Protein AF-A0A495J820-F1 (afdb_monomer_lite)

pLDDT: mean 74.61, std 28.69, range [22.61, 98.75]

Organism: NCBI:txid423350

Sequence (667 aa):
MSVNKTNTDHPGSNTDPVQNKKPWSWSKKLVFRILFIFFLAMSIPVTASWYVNAFTINWFRPHYRDIYDIARFSPSYRTLFGGKNEYDITDAPQGNGPSGSSEKAKVDQGGKDSSASGNGKNSRHRHHGGDSTQANDAGLDTSKHHHRGDSALVAGQGANREGNHHHHAKDSTQTDTGKTFIAANKDKHTDSLATDTAKHDSTQIASAGGSDRPKKDSKTDNISAPKKNFLVDYTDWGIALLIGIIGGLIWTLIDRNRTKAYDILYYWIRVVVRYRAGIGIIGFGFTKLFPTQMPYPSLGLLNSNFGDFTAQKIYWLSVGIVPWYQVFGGVVELLAGGMLFFRKTSTFGAILLVGALGDITFVNYAYDGGVHVYAFYFVLLGLFVLADDLPKLYNLLILERYTVPVRLYPDFSKPWLKYTRITLKALTFIIFFGILTYTEVINFKYDPYKQPSTAGVKQLRGNYHVTEFKINGQDIAYNPLDSTRWQEATFENWTTLTFRVNKPVIIDPSNGGGSPMKDIQRTFEITGVAGGERAFHYLADTIDHVLYLQDKNVMALRGGRRRGGNKVIGGDKKPADNWISQTALQHIGDEKKLIDEHAWSTRRDREFAAKTKEPKRSRMILKYETTDGNRVILSGVNETKDSIYVVLDRYNKKYTLPASTLVAGKY

Structure (mmCIF, N/CA/C/O backbone):
data_AF-A0A495J820-F1
#
_entry.id   AF-A0A495J820-F1
#
loop_
_atom_site.group_PDB
_atom_site.id
_atom_site.type_symbol
_atom_site.label_atom_id
_atom_site.label_alt_id
_atom_site.label_comp_id
_atom_site.label_asym_id
_atom_site.label_entity_id
_atom_site.label_seq_id
_atom_site.pdbx_PDB_ins_code
_atom_site.Cartn_x
_atom_site.Cartn_y
_atom_site.Cartn_z
_atom_site.occupancy
_atom_site.B_iso_or_equiv
_atom_site.auth_seq_id
_atom_site.auth_comp_id
_atom_site.auth_asym_id
_atom_site.auth_atom_id
_atom_site.pdbx_PDB_model_num
ATOM 1 N N . MET A 1 1 ? 47.249 -32.051 -76.510 1.00 35.06 1 MET A N 1
ATOM 2 C CA . MET A 1 1 ? 47.914 -31.066 -75.629 1.00 35.06 1 MET A CA 1
ATOM 3 C C . MET A 1 1 ? 47.318 -31.162 -74.224 1.00 35.06 1 MET A C 1
ATOM 5 O O . MET A 1 1 ? 46.120 -30.989 -74.091 1.00 35.06 1 MET A O 1
ATOM 9 N N . SER A 1 2 ? 48.157 -31.489 -73.232 1.00 30.42 2 SER A N 1
ATOM 10 C CA . SER A 1 2 ? 48.141 -31.029 -71.823 1.00 30.42 2 SER A CA 1
ATOM 11 C C . SER A 1 2 ? 46.840 -31.021 -70.978 1.00 30.42 2 SER A C 1
ATOM 13 O O . SER A 1 2 ? 46.120 -30.035 -70.947 1.00 30.42 2 SER A O 1
ATOM 15 N N . VAL A 1 3 ? 46.615 -32.092 -70.207 1.00 31.64 3 VAL A N 1
ATOM 16 C CA . VAL A 1 3 ? 46.773 -32.195 -68.729 1.00 31.64 3 VAL A CA 1
ATOM 17 C C . VAL A 1 3 ? 46.343 -31.022 -67.793 1.00 31.64 3 VAL A C 1
ATOM 19 O O . VAL A 1 3 ? 46.940 -29.953 -67.820 1.00 31.64 3 VAL A O 1
ATOM 22 N N . ASN A 1 4 ? 45.461 -31.382 -66.832 1.00 28.88 4 ASN A N 1
ATOM 23 C CA . ASN A 1 4 ? 45.413 -31.088 -65.368 1.00 28.88 4 ASN A CA 1
ATOM 24 C C . ASN A 1 4 ? 44.463 -30.048 -64.703 1.00 28.88 4 ASN A C 1
ATOM 26 O O . ASN A 1 4 ? 44.670 -28.846 -64.776 1.00 28.88 4 ASN A O 1
ATOM 30 N N . LYS A 1 5 ? 43.584 -30.625 -63.851 1.00 30.44 5 LYS A N 1
ATOM 31 C CA . LYS A 1 5 ? 43.394 -30.448 -62.380 1.00 30.44 5 LYS A CA 1
ATOM 32 C C . LYS A 1 5 ? 42.816 -29.150 -61.765 1.00 30.44 5 LYS A C 1
ATOM 34 O O . LYS A 1 5 ? 43.470 -28.123 -61.715 1.00 30.44 5 LYS A O 1
ATOM 39 N N . THR A 1 6 ? 41.640 -29.345 -61.138 1.00 33.50 6 THR A N 1
ATOM 40 C CA . THR A 1 6 ? 41.198 -28.977 -59.762 1.00 33.50 6 THR A CA 1
ATOM 41 C C . THR A 1 6 ? 41.553 -27.610 -59.160 1.00 33.50 6 THR A C 1
ATOM 43 O O . THR A 1 6 ? 42.728 -27.337 -58.945 1.00 33.50 6 THR A O 1
ATOM 46 N N . ASN A 1 7 ? 40.532 -26.875 -58.688 1.00 29.36 7 ASN A N 1
ATOM 47 C CA . ASN A 1 7 ? 40.478 -26.247 -57.347 1.00 29.36 7 ASN A CA 1
ATOM 48 C C . ASN A 1 7 ? 39.104 -25.572 -57.130 1.00 29.36 7 ASN A C 1
ATOM 50 O O . ASN A 1 7 ? 38.710 -24.714 -57.909 1.00 29.36 7 ASN A O 1
ATOM 54 N N . THR A 1 8 ? 38.249 -26.132 -56.267 1.00 31.02 8 THR A N 1
ATOM 55 C CA . THR A 1 8 ? 37.967 -25.686 -54.880 1.00 31.02 8 THR A CA 1
ATOM 56 C C . THR A 1 8 ? 37.301 -24.315 -54.782 1.00 31.02 8 THR A C 1
ATOM 58 O O . THR A 1 8 ? 37.956 -23.280 -54.888 1.00 31.02 8 THR A O 1
ATOM 61 N N . ASP A 1 9 ? 36.003 -24.355 -54.481 1.00 31.61 9 ASP A N 1
ATOM 62 C CA . ASP A 1 9 ? 35.183 -23.237 -54.033 1.00 31.61 9 ASP A CA 1
ATOM 63 C C . ASP A 1 9 ? 35.803 -22.541 -52.811 1.00 31.61 9 ASP A C 1
ATOM 65 O O . ASP A 1 9 ? 35.956 -23.122 -51.734 1.00 31.61 9 ASP A O 1
ATOM 69 N N . HIS A 1 10 ? 36.132 -21.261 -52.968 1.00 31.30 10 HIS A N 1
ATOM 70 C CA . HIS A 1 10 ? 36.276 -20.335 -51.853 1.00 31.30 10 HIS A CA 1
ATOM 71 C C . HIS A 1 10 ? 34.912 -19.689 -51.578 1.00 31.30 10 HIS A C 1
ATOM 73 O O . HIS A 1 10 ? 34.333 -19.109 -52.500 1.00 31.30 10 HIS A O 1
ATOM 79 N N . PRO A 1 11 ? 34.393 -19.706 -50.335 1.00 35.16 11 PRO A N 1
ATOM 80 C CA . PRO A 1 11 ? 33.264 -18.864 -49.989 1.00 35.16 11 PRO A CA 1
ATOM 81 C C . PRO A 1 11 ? 33.778 -17.425 -49.938 1.00 35.16 11 PRO A C 1
ATOM 83 O O . PRO A 1 11 ? 34.438 -17.007 -48.986 1.00 35.16 11 PRO A O 1
ATOM 86 N N . GLY A 1 12 ? 33.506 -16.684 -51.011 1.00 31.73 12 GLY A N 1
ATOM 87 C CA . GLY A 1 12 ? 33.687 -15.244 -51.056 1.00 31.73 12 GLY A CA 1
ATOM 88 C C . GLY A 1 12 ? 32.999 -14.606 -49.854 1.00 31.73 12 GLY A C 1
ATOM 89 O O . GLY A 1 12 ? 31.840 -14.885 -49.545 1.00 31.73 12 GLY A O 1
ATOM 90 N N . SER A 1 13 ? 33.754 -13.772 -49.154 1.00 33.09 13 SER A N 1
ATOM 91 C CA . SER A 1 13 ? 33.304 -12.938 -48.056 1.00 33.09 13 SER A CA 1
ATOM 92 C C . SER A 1 13 ? 32.069 -12.127 -48.461 1.00 33.09 13 SER A C 1
ATOM 94 O O . SER A 1 13 ? 32.193 -11.097 -49.125 1.00 33.09 13 SER A O 1
ATOM 96 N N . ASN A 1 14 ? 30.884 -12.547 -48.013 1.00 33.22 14 ASN A N 1
ATOM 97 C CA . ASN A 1 14 ? 29.721 -11.669 -47.931 1.00 33.22 14 ASN A CA 1
ATOM 98 C C . ASN A 1 14 ? 29.990 -10.635 -46.833 1.00 33.22 14 ASN A C 1
ATOM 100 O O . ASN A 1 14 ? 29.564 -10.766 -45.687 1.00 33.22 14 ASN A O 1
ATOM 104 N N . THR A 1 15 ? 30.750 -9.598 -47.174 1.00 37.88 15 THR A N 1
ATOM 105 C CA . THR A 1 15 ? 30.661 -8.326 -46.471 1.00 37.88 15 THR A CA 1
ATOM 106 C C . THR A 1 15 ? 29.329 -7.709 -46.871 1.00 37.88 15 THR A C 1
ATOM 108 O O . THR A 1 15 ? 29.241 -7.018 -47.888 1.00 37.88 15 THR A O 1
ATOM 111 N N . ASP A 1 16 ? 28.281 -8.002 -46.099 1.00 35.75 16 ASP A N 1
ATOM 112 C CA . ASP A 1 16 ? 27.022 -7.265 -46.177 1.00 35.75 16 ASP A CA 1
ATOM 113 C C . ASP A 1 16 ? 27.337 -5.760 -46.161 1.00 35.75 16 ASP A C 1
ATOM 115 O O . ASP A 1 16 ? 28.122 -5.307 -45.313 1.00 35.75 16 ASP A O 1
ATOM 119 N N . PRO A 1 17 ? 26.763 -4.955 -47.071 1.00 38.75 17 PRO A N 1
ATOM 120 C CA . PRO A 1 17 ? 26.992 -3.527 -47.053 1.00 38.75 17 PRO A CA 1
ATOM 121 C C . PRO A 1 17 ? 26.444 -2.997 -45.731 1.00 38.75 17 PRO A C 1
ATOM 123 O O . PRO A 1 17 ? 25.245 -3.081 -45.455 1.00 38.75 17 PRO A O 1
ATOM 126 N N . VAL A 1 18 ? 27.339 -2.454 -44.902 1.00 39.72 18 VAL A N 1
ATOM 127 C CA . VAL A 1 18 ? 26.992 -1.661 -43.723 1.00 39.72 18 VAL A CA 1
ATOM 128 C C . VAL A 1 18 ? 25.944 -0.653 -44.179 1.00 39.72 18 VAL A C 1
ATOM 130 O O . VAL A 1 18 ? 26.263 0.278 -44.918 1.00 39.72 18 VAL A O 1
ATOM 133 N N . GLN A 1 19 ? 24.680 -0.875 -43.799 1.00 41.38 19 GLN A N 1
ATOM 134 C CA . GLN A 1 19 ? 23.588 0.036 -44.120 1.00 41.38 19 GLN A CA 1
ATOM 135 C C . GLN A 1 19 ? 24.027 1.437 -43.711 1.00 41.38 19 GLN A C 1
ATOM 137 O O . GLN A 1 19 ? 24.206 1.722 -42.524 1.00 41.38 19 GLN A O 1
ATOM 142 N N . ASN A 1 20 ? 24.231 2.288 -44.713 1.00 40.31 20 ASN A N 1
ATOM 143 C CA . ASN A 1 20 ? 24.702 3.648 -44.551 1.00 40.31 20 ASN A CA 1
ATOM 144 C C . ASN A 1 20 ? 23.583 4.430 -43.846 1.00 40.31 20 ASN A C 1
ATOM 146 O O . ASN A 1 20 ? 22.657 4.946 -44.478 1.00 40.31 20 ASN A O 1
ATOM 150 N N . LYS A 1 21 ? 23.570 4.396 -42.507 1.00 58.66 21 LYS A N 1
ATOM 151 C CA . LYS A 1 21 ? 22.515 5.013 -41.702 1.00 58.66 21 LYS A CA 1
ATOM 152 C C . LYS A 1 21 ? 22.498 6.502 -42.011 1.00 58.66 21 LYS A C 1
ATOM 154 O O . LYS A 1 21 ? 23.466 7.204 -41.724 1.00 58.66 21 LYS A O 1
ATOM 159 N N . LYS A 1 22 ? 21.382 6.984 -42.572 1.00 66.56 22 LYS A N 1
ATOM 160 C CA . LYS A 1 22 ? 21.178 8.416 -42.817 1.00 66.56 22 LYS A CA 1
ATOM 161 C C . LYS A 1 22 ? 21.511 9.201 -41.540 1.00 66.56 22 LYS A C 1
ATOM 163 O O . LYS A 1 22 ? 21.002 8.849 -40.470 1.00 66.56 22 LYS A O 1
ATOM 168 N N . PRO A 1 23 ? 22.330 10.261 -41.630 1.00 72.62 23 PRO A N 1
ATOM 169 C CA . PRO A 1 23 ? 22.679 11.061 -40.470 1.00 72.62 23 PRO A CA 1
ATOM 170 C C . PRO A 1 23 ? 21.418 11.675 -39.855 1.00 72.62 23 PRO A C 1
ATOM 172 O O . PRO A 1 23 ? 20.483 12.072 -40.553 1.00 72.62 23 PRO A O 1
ATOM 175 N N . TRP A 1 24 ? 21.385 11.746 -38.524 1.00 80.81 24 TRP A N 1
ATOM 176 C CA . TRP A 1 24 ? 20.264 12.335 -37.795 1.00 80.81 24 TRP A CA 1
ATOM 177 C C . TRP A 1 24 ? 20.063 13.799 -38.222 1.00 80.81 24 TRP A C 1
ATOM 179 O O . TRP A 1 24 ? 21.014 14.589 -38.189 1.00 80.81 24 TRP A O 1
ATOM 189 N N . SER A 1 25 ? 18.829 14.177 -38.578 1.00 87.12 25 SER A N 1
ATOM 190 C CA . SER A 1 25 ? 18.495 15.575 -38.878 1.00 87.12 25 SER A CA 1
ATOM 191 C C . SER A 1 25 ? 18.636 16.453 -37.633 1.00 87.12 25 SER A C 1
ATOM 193 O O . SER A 1 25 ? 18.573 15.962 -36.503 1.00 87.12 25 SER A O 1
ATOM 195 N N . TRP A 1 26 ? 18.814 17.763 -37.826 1.00 86.44 26 TRP A N 1
ATOM 196 C CA . TRP A 1 26 ? 18.962 18.711 -36.718 1.00 86.44 26 TRP A CA 1
ATOM 197 C C . TRP A 1 26 ? 17.786 18.639 -35.730 1.00 86.44 26 TRP A C 1
ATOM 199 O O . TRP A 1 26 ? 18.010 18.478 -34.531 1.00 86.44 26 TRP A O 1
ATOM 209 N N . SER A 1 27 ? 16.544 18.625 -36.227 1.00 89.00 27 SER A N 1
ATOM 210 C CA . SER A 1 27 ? 15.349 18.536 -35.378 1.00 89.00 27 SER A CA 1
ATOM 211 C C . SER A 1 27 ? 15.305 17.224 -34.592 1.00 89.00 27 SER A C 1
ATOM 213 O O . SER A 1 27 ? 15.015 17.230 -33.399 1.00 89.00 27 SER A O 1
ATOM 215 N N . LYS A 1 28 ? 15.678 16.095 -35.219 1.00 89.81 28 LYS A N 1
ATOM 216 C CA . LYS A 1 28 ? 15.766 14.796 -34.532 1.00 89.81 28 LYS A CA 1
ATOM 217 C C . LYS A 1 28 ? 16.826 14.808 -33.431 1.00 89.81 28 LYS A C 1
ATOM 219 O O . LYS A 1 28 ? 16.583 14.262 -32.360 1.00 89.81 28 LYS A O 1
ATOM 224 N N . LYS A 1 29 ? 17.981 15.445 -33.665 1.00 90.69 29 LYS A N 1
ATOM 225 C CA . LYS A 1 29 ? 19.034 15.602 -32.648 1.00 90.69 29 LYS A CA 1
ATOM 226 C C . LYS A 1 29 ? 18.551 16.447 -31.471 1.00 90.69 29 LYS A C 1
ATOM 228 O O . LYS A 1 29 ? 18.768 16.051 -30.331 1.00 90.69 29 LYS A O 1
ATOM 233 N N . LEU A 1 30 ? 17.896 17.580 -31.732 1.00 92.25 30 LEU A N 1
ATOM 234 C CA . LEU A 1 30 ? 17.383 18.456 -30.677 1.00 92.25 30 LEU A CA 1
ATOM 235 C C . LEU A 1 30 ? 16.324 17.742 -29.828 1.00 92.25 30 LEU A C 1
ATOM 237 O O . LEU A 1 30 ? 16.475 17.667 -28.611 1.00 92.25 30 LEU A O 1
ATOM 241 N N . VAL A 1 31 ? 15.312 17.146 -30.467 1.00 94.19 31 VAL A N 1
ATOM 242 C CA . VAL A 1 31 ? 14.259 16.387 -29.773 1.00 94.19 31 VAL A CA 1
ATOM 243 C C . VAL A 1 31 ? 14.860 15.240 -28.965 1.00 94.19 31 VAL A C 1
ATOM 245 O O . VAL A 1 31 ? 14.508 15.064 -27.802 1.00 94.19 31 VAL A O 1
ATOM 248 N N . PHE A 1 32 ? 15.816 14.498 -29.530 1.00 94.56 32 PHE A N 1
ATOM 249 C CA . PHE A 1 32 ? 16.505 13.443 -28.793 1.00 94.56 32 PHE A CA 1
ATOM 250 C C . PHE A 1 32 ? 17.225 13.975 -27.557 1.00 94.56 32 PHE A C 1
ATOM 252 O O . PHE A 1 32 ? 17.087 13.383 -26.497 1.00 94.56 32 PHE A O 1
ATOM 259 N N . ARG A 1 33 ? 17.984 15.073 -27.662 1.00 95.06 33 ARG A N 1
ATOM 260 C CA . ARG A 1 33 ? 18.715 15.649 -26.520 1.00 95.06 33 ARG A CA 1
ATOM 261 C C . ARG A 1 33 ? 17.756 16.050 -25.395 1.00 95.06 33 ARG A C 1
ATOM 263 O O . ARG A 1 33 ? 18.036 15.750 -24.238 1.00 95.06 33 ARG A O 1
ATOM 270 N N . ILE A 1 34 ? 16.620 16.658 -25.745 1.00 97.06 34 ILE A N 1
ATOM 271 C CA . ILE A 1 34 ? 15.565 17.030 -24.792 1.00 97.06 34 ILE A CA 1
ATOM 272 C C . ILE A 1 34 ? 14.980 15.783 -24.124 1.00 97.06 34 ILE A C 1
ATOM 274 O O . ILE A 1 34 ? 14.988 15.675 -22.898 1.00 97.06 34 ILE A O 1
ATOM 278 N N . LEU A 1 35 ? 14.520 14.813 -24.921 1.00 97.19 35 LEU A N 1
ATOM 279 C CA . LEU A 1 35 ? 13.900 13.589 -24.410 1.00 97.19 35 LEU A CA 1
ATOM 280 C C . LEU A 1 35 ? 14.881 12.726 -23.616 1.00 97.19 35 LEU A C 1
ATOM 282 O O . LEU A 1 35 ? 14.495 12.125 -22.623 1.00 97.19 35 LEU A O 1
ATOM 286 N N . PHE A 1 36 ? 16.148 12.671 -24.014 1.00 97.19 36 PHE A N 1
ATOM 287 C CA . PHE A 1 36 ? 17.179 11.924 -23.304 1.00 97.19 36 PHE A CA 1
ATOM 288 C C . PHE A 1 36 ? 17.335 12.443 -21.873 1.00 97.19 36 PHE A C 1
ATOM 290 O O . PHE A 1 36 ? 17.294 11.657 -20.930 1.00 97.19 36 PHE A O 1
ATOM 297 N N . ILE A 1 37 ? 17.453 13.763 -21.700 1.00 97.56 37 ILE A N 1
ATOM 298 C CA . ILE A 1 37 ? 17.562 14.380 -20.373 1.00 97.56 37 ILE A CA 1
ATOM 299 C C . ILE A 1 37 ? 16.247 14.242 -19.606 1.00 97.56 37 ILE A C 1
ATOM 301 O O . ILE A 1 37 ? 16.279 13.887 -18.432 1.00 97.56 37 ILE A O 1
ATOM 305 N N . PHE A 1 38 ? 15.103 14.448 -20.264 1.00 97.81 38 PHE A N 1
ATOM 306 C CA . PHE A 1 38 ? 13.788 14.248 -19.656 1.00 97.81 38 PHE A CA 1
ATOM 307 C C . PHE A 1 38 ? 13.620 12.825 -19.109 1.00 97.81 38 PHE A C 1
ATOM 309 O O . PHE A 1 38 ? 13.294 12.653 -17.943 1.00 97.81 38 PHE A O 1
ATOM 316 N N . PHE A 1 39 ? 13.898 11.785 -19.898 1.00 97.69 39 PHE A N 1
ATOM 317 C CA . PHE A 1 39 ? 13.753 10.403 -19.439 1.00 97.69 39 PHE A CA 1
ATOM 318 C C . PHE A 1 39 ? 14.803 10.004 -18.397 1.00 97.69 39 PHE A C 1
ATOM 320 O O . PHE A 1 39 ? 14.502 9.163 -17.550 1.00 97.69 39 PHE A O 1
ATOM 327 N N . LEU A 1 40 ? 15.997 10.609 -18.401 1.00 97.06 40 LEU A N 1
ATOM 328 C CA . LEU A 1 40 ? 16.956 10.450 -17.301 1.00 97.06 40 LEU A CA 1
ATOM 329 C C . LEU A 1 40 ? 16.417 11.056 -16.007 1.00 97.06 40 LEU A C 1
ATOM 331 O O . LEU A 1 40 ? 16.398 10.374 -14.987 1.00 97.06 40 LEU A O 1
ATOM 335 N N . ALA A 1 41 ? 15.931 12.296 -16.071 1.00 95.81 41 ALA A N 1
ATOM 336 C CA . ALA A 1 41 ? 15.276 12.986 -14.966 1.00 95.81 41 ALA A CA 1
ATOM 337 C C . ALA A 1 41 ? 14.100 12.152 -14.420 1.00 95.81 41 ALA A C 1
ATOM 339 O O . ALA A 1 41 ? 14.007 11.879 -13.228 1.00 95.81 41 ALA A O 1
ATOM 340 N N . MET A 1 42 ? 13.271 11.613 -15.312 1.00 95.19 42 MET A N 1
ATOM 341 C CA . MET A 1 42 ? 12.141 10.770 -14.935 1.00 95.19 42 MET A CA 1
ATOM 342 C C . MET A 1 42 ? 12.552 9.416 -14.337 1.00 95.19 42 MET A C 1
ATOM 344 O O . MET A 1 42 ? 11.754 8.817 -13.622 1.00 95.19 42 MET A O 1
ATOM 348 N N . SER A 1 43 ? 13.752 8.901 -14.621 1.00 95.88 43 SER A N 1
ATOM 349 C CA . SER A 1 43 ? 14.150 7.535 -14.241 1.00 95.88 43 SER A CA 1
ATOM 350 C C . SER A 1 43 ? 15.131 7.453 -13.076 1.00 95.88 43 SER A C 1
ATOM 352 O O . SER A 1 43 ? 15.288 6.371 -12.510 1.00 95.88 43 SER A O 1
ATOM 354 N N . ILE A 1 44 ? 15.800 8.553 -12.728 1.00 93.50 44 ILE A N 1
ATOM 355 C CA . ILE A 1 44 ? 16.838 8.583 -11.695 1.00 93.50 44 ILE A CA 1
ATOM 356 C C . ILE A 1 44 ? 16.321 9.325 -10.455 1.00 93.50 44 ILE A C 1
ATOM 358 O O . ILE A 1 44 ? 15.869 10.465 -10.574 1.00 93.50 44 ILE A O 1
ATOM 362 N N . PRO A 1 45 ? 16.429 8.722 -9.257 1.00 90.94 45 PRO A N 1
ATOM 363 C CA . PRO A 1 45 ? 16.116 9.388 -8.002 1.00 90.94 45 PRO A CA 1
ATOM 364 C C . PRO A 1 45 ? 16.892 10.683 -7.796 1.00 90.94 45 PRO A C 1
ATOM 366 O O . PRO A 1 45 ? 18.117 10.709 -7.902 1.00 90.94 45 PRO A O 1
ATOM 369 N N . VAL A 1 46 ? 16.179 11.759 -7.467 1.00 88.56 46 VAL A N 1
ATOM 370 C CA . VAL A 1 46 ? 16.779 13.082 -7.211 1.00 88.56 46 VAL A CA 1
ATOM 371 C C . VAL A 1 46 ? 16.821 13.451 -5.731 1.00 88.56 46 VAL A C 1
ATOM 373 O O . VAL A 1 46 ? 17.451 14.435 -5.355 1.00 88.56 46 VAL A O 1
ATOM 376 N N . THR A 1 47 ? 16.170 12.668 -4.870 1.00 86.00 47 THR A N 1
ATOM 377 C CA . THR A 1 47 ? 16.089 12.930 -3.432 1.00 86.00 47 THR A CA 1
ATOM 378 C C . THR A 1 47 ? 17.165 12.172 -2.667 1.00 86.00 47 THR A C 1
ATOM 380 O O . THR A 1 47 ? 17.333 10.964 -2.820 1.00 86.00 47 THR A O 1
ATOM 383 N N . ALA A 1 48 ? 17.871 12.875 -1.777 1.00 86.25 48 ALA A N 1
ATOM 384 C CA . ALA A 1 48 ? 18.893 12.267 -0.924 1.00 86.25 48 ALA A CA 1
ATOM 385 C C . ALA A 1 48 ? 18.321 11.159 -0.021 1.00 86.25 48 ALA A C 1
ATOM 387 O O . ALA A 1 48 ? 18.988 10.154 0.211 1.00 86.25 48 ALA A O 1
ATOM 388 N N . SER A 1 49 ? 17.070 11.300 0.437 1.00 83.81 49 SER A N 1
ATOM 389 C CA . SER A 1 49 ? 16.385 10.302 1.270 1.00 83.81 49 SER A CA 1
ATOM 390 C C . SER A 1 49 ? 16.281 8.933 0.600 1.00 83.81 49 SER A C 1
ATOM 392 O O . SER A 1 49 ? 16.416 7.917 1.279 1.00 83.81 49 SER A O 1
ATOM 394 N N . TRP A 1 50 ? 16.103 8.893 -0.724 1.00 88.69 50 TRP A N 1
ATOM 395 C CA . TRP A 1 50 ? 16.067 7.640 -1.472 1.00 88.69 50 TRP A CA 1
ATOM 396 C C . TRP A 1 50 ? 17.415 6.914 -1.405 1.00 88.69 50 TRP A C 1
ATOM 398 O O . TRP A 1 50 ? 17.459 5.722 -1.104 1.00 88.69 50 TRP A O 1
ATOM 408 N N . TYR A 1 51 ? 18.522 7.638 -1.607 1.00 89.19 51 TYR A N 1
ATOM 409 C CA . TYR A 1 51 ? 19.869 7.064 -1.537 1.00 89.19 51 TYR A CA 1
ATOM 410 C C . TYR A 1 51 ? 20.233 6.647 -0.113 1.00 89.19 51 TYR A C 1
ATOM 412 O O . TYR A 1 51 ? 20.784 5.567 0.079 1.00 89.19 51 TYR A O 1
ATOM 420 N N . VAL A 1 52 ? 19.877 7.454 0.892 1.00 88.69 52 VAL A N 1
ATOM 421 C CA . VAL A 1 52 ? 20.051 7.079 2.303 1.00 88.69 52 VAL A CA 1
ATOM 422 C C . VAL A 1 52 ? 19.312 5.777 2.593 1.00 88.69 52 VAL A C 1
ATOM 424 O O . VAL A 1 52 ? 19.914 4.869 3.156 1.00 88.69 52 VAL A O 1
ATOM 427 N N . ASN A 1 53 ? 18.054 5.634 2.164 1.00 86.06 53 ASN A N 1
ATOM 428 C CA . ASN A 1 53 ? 17.326 4.377 2.320 1.00 86.06 53 ASN A CA 1
ATOM 429 C C . ASN A 1 53 ? 18.065 3.222 1.627 1.00 86.06 53 ASN A C 1
ATOM 431 O O . ASN A 1 53 ? 18.362 2.230 2.279 1.00 86.06 53 ASN A O 1
ATOM 435 N N . ALA A 1 54 ? 18.450 3.380 0.356 1.00 89.50 54 ALA A N 1
ATOM 436 C CA . ALA A 1 54 ? 19.108 2.329 -0.421 1.00 89.50 54 ALA A C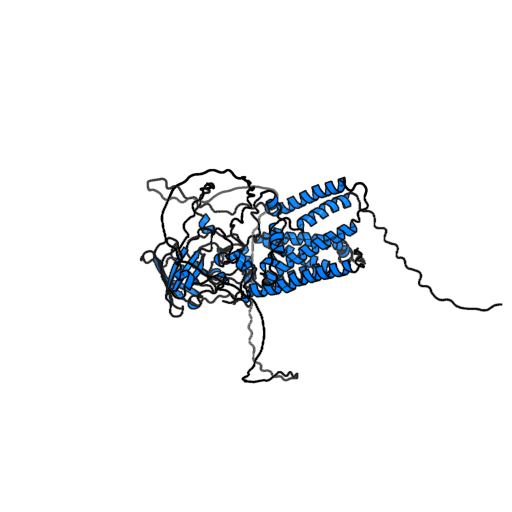A 1
ATOM 437 C C . ALA A 1 54 ? 20.445 1.849 0.176 1.00 89.50 54 ALA A C 1
ATOM 439 O O . ALA A 1 54 ? 20.727 0.652 0.158 1.00 89.50 54 ALA A O 1
ATOM 440 N N . PHE A 1 55 ? 21.258 2.756 0.727 1.00 91.25 55 PHE A N 1
ATOM 441 C CA . PHE A 1 55 ? 22.562 2.419 1.310 1.00 91.25 55 PHE A CA 1
ATOM 442 C C . PHE A 1 55 ? 22.505 2.008 2.788 1.00 91.25 55 PHE A C 1
ATOM 444 O O . PHE A 1 55 ? 23.500 1.510 3.307 1.00 91.25 55 PHE A O 1
ATOM 451 N N . THR A 1 56 ? 21.368 2.187 3.470 1.00 87.88 56 THR A N 1
ATOM 452 C CA . THR A 1 56 ? 21.199 1.812 4.890 1.00 87.88 56 THR A CA 1
ATOM 453 C C . THR A 1 56 ? 20.390 0.531 5.095 1.00 87.88 56 THR A C 1
ATOM 455 O O . THR A 1 56 ? 20.141 0.142 6.239 1.00 87.88 56 THR A O 1
ATOM 458 N N . ILE A 1 57 ? 19.990 -0.154 4.015 1.00 90.75 57 ILE A N 1
ATOM 459 C CA . ILE A 1 57 ? 19.311 -1.451 4.105 1.00 90.75 57 ILE A CA 1
ATOM 460 C C . ILE A 1 57 ? 20.245 -2.474 4.747 1.00 90.75 57 ILE A C 1
ATOM 462 O O . ILE A 1 57 ? 21.339 -2.746 4.250 1.00 90.75 57 ILE A O 1
ATOM 466 N N . ASN A 1 58 ? 19.772 -3.101 5.822 1.00 92.81 58 ASN A N 1
ATOM 467 C CA . ASN A 1 58 ? 20.404 -4.296 6.351 1.00 92.81 58 ASN A CA 1
ATOM 468 C C . ASN A 1 58 ? 19.886 -5.524 5.588 1.00 92.81 58 ASN A C 1
ATOM 470 O O . ASN A 1 58 ? 18.773 -5.995 5.818 1.00 92.81 58 ASN A O 1
ATOM 474 N N . TRP A 1 59 ? 20.719 -6.056 4.696 1.00 92.38 59 TRP A N 1
ATOM 475 C CA . TRP A 1 59 ? 20.382 -7.196 3.839 1.00 92.38 59 TRP A CA 1
ATOM 476 C C . TRP A 1 59 ? 20.209 -8.529 4.581 1.00 92.38 59 TRP A C 1
ATOM 478 O O . TRP A 1 59 ? 19.680 -9.467 3.992 1.00 92.38 59 TRP A O 1
ATOM 488 N N . PHE A 1 60 ? 20.595 -8.623 5.859 1.00 92.31 60 PHE A N 1
ATOM 489 C CA . PHE A 1 60 ? 20.380 -9.825 6.673 1.00 92.31 60 PHE A CA 1
ATOM 490 C C . PHE A 1 60 ? 18.984 -9.881 7.300 1.00 92.31 60 PHE A C 1
ATOM 492 O O . PHE A 1 60 ? 18.499 -10.965 7.610 1.00 92.31 60 PHE A O 1
ATOM 499 N N . ARG A 1 61 ? 18.333 -8.727 7.506 1.00 91.50 61 ARG A N 1
ATOM 500 C CA . ARG A 1 61 ? 16.974 -8.630 8.072 1.00 91.50 61 ARG A CA 1
ATOM 501 C C . ARG A 1 61 ? 16.143 -7.547 7.361 1.00 91.50 61 ARG A C 1
ATOM 503 O O . ARG A 1 61 ? 15.664 -6.618 8.027 1.00 91.50 61 ARG A O 1
ATOM 510 N N . PRO A 1 62 ? 16.001 -7.628 6.023 1.00 93.31 62 PRO A N 1
ATOM 511 C CA . PRO A 1 62 ? 15.314 -6.607 5.246 1.00 93.31 62 PRO A CA 1
ATOM 512 C C . PRO A 1 62 ? 13.810 -6.648 5.508 1.00 93.31 62 PRO A C 1
ATOM 514 O O . PRO A 1 62 ? 13.226 -7.711 5.716 1.00 93.31 62 PRO A O 1
ATOM 517 N N . HIS A 1 63 ? 13.166 -5.488 5.438 1.00 92.56 63 HIS A N 1
ATOM 518 C CA . HIS A 1 63 ? 11.715 -5.410 5.355 1.00 92.56 63 HIS A CA 1
ATOM 519 C C . HIS A 1 63 ? 11.280 -5.245 3.896 1.00 92.56 63 HIS A C 1
ATOM 521 O O . HIS A 1 63 ? 11.974 -4.580 3.123 1.00 92.56 63 HIS A O 1
ATOM 527 N N . TYR A 1 64 ? 10.103 -5.763 3.517 1.00 91.06 64 TYR A N 1
ATOM 528 C CA . TYR A 1 64 ? 9.603 -5.645 2.135 1.00 91.06 64 TYR A CA 1
ATOM 529 C C . TYR A 1 64 ? 9.591 -4.180 1.673 1.00 91.06 64 TYR A C 1
ATOM 531 O O . TYR A 1 64 ? 10.010 -3.851 0.564 1.00 91.06 64 TYR A O 1
ATOM 539 N N . ARG A 1 65 ? 9.208 -3.277 2.588 1.00 89.12 65 ARG A N 1
ATOM 540 C CA . ARG A 1 65 ? 9.118 -1.843 2.323 1.00 89.12 65 ARG A CA 1
ATOM 541 C C . ARG A 1 65 ? 10.466 -1.192 2.023 1.00 89.12 65 ARG A C 1
ATOM 543 O O . ARG A 1 65 ? 10.486 -0.199 1.312 1.00 89.12 65 ARG A O 1
ATOM 550 N N . ASP A 1 66 ? 11.584 -1.741 2.500 1.00 90.50 66 ASP A N 1
ATOM 551 C CA . ASP A 1 66 ? 12.909 -1.202 2.164 1.00 90.50 66 ASP A CA 1
ATOM 552 C C . ASP A 1 66 ? 13.194 -1.353 0.661 1.00 90.50 66 ASP A C 1
ATOM 554 O O . ASP A 1 66 ? 13.656 -0.410 0.017 1.00 90.50 66 ASP A O 1
ATOM 558 N N . ILE A 1 67 ? 12.836 -2.505 0.086 1.00 91.69 67 ILE A N 1
ATOM 559 C CA . ILE A 1 67 ? 13.003 -2.813 -1.343 1.00 91.69 67 ILE A CA 1
ATOM 560 C C . ILE A 1 67 ? 11.883 -2.170 -2.171 1.00 91.69 67 ILE A C 1
ATOM 562 O O . ILE A 1 67 ? 12.129 -1.624 -3.248 1.00 91.69 67 ILE A O 1
ATOM 566 N N . TYR A 1 68 ? 10.653 -2.177 -1.658 1.00 89.50 68 TYR A N 1
ATOM 567 C CA . TYR A 1 68 ? 9.515 -1.525 -2.300 1.00 89.50 68 TYR A CA 1
ATOM 568 C C . TYR A 1 68 ? 9.705 -0.000 -2.397 1.00 89.50 68 TYR A C 1
ATOM 570 O O . TYR A 1 68 ? 9.394 0.584 -3.431 1.00 89.50 68 TYR A O 1
ATOM 578 N N . ASP A 1 69 ? 10.289 0.655 -1.384 1.00 87.38 69 ASP A N 1
ATOM 579 C CA . ASP A 1 69 ? 10.622 2.089 -1.419 1.00 87.38 69 ASP A CA 1
ATOM 580 C C . ASP A 1 69 ? 11.667 2.416 -2.504 1.00 87.38 69 ASP A C 1
ATOM 582 O O . ASP A 1 69 ? 11.586 3.462 -3.153 1.00 87.38 69 ASP A O 1
ATOM 586 N N . ILE A 1 70 ? 12.612 1.501 -2.764 1.00 88.38 70 ILE A N 1
ATOM 587 C CA . ILE A 1 70 ? 13.539 1.605 -3.902 1.00 88.38 70 ILE A CA 1
ATOM 588 C C . ILE A 1 70 ? 12.759 1.528 -5.223 1.00 88.38 70 ILE A C 1
ATOM 590 O O . ILE A 1 70 ? 12.992 2.339 -6.122 1.00 88.38 70 ILE A O 1
ATOM 594 N N . ALA A 1 71 ? 11.821 0.583 -5.333 1.00 88.25 71 ALA A N 1
ATOM 595 C CA . ALA A 1 71 ? 11.047 0.335 -6.548 1.00 88.25 71 ALA A CA 1
ATOM 596 C C . ALA A 1 71 ? 10.053 1.461 -6.891 1.00 88.25 71 ALA A C 1
ATOM 598 O O . ALA A 1 71 ? 9.914 1.844 -8.061 1.00 88.25 71 ALA A O 1
ATOM 599 N N . ARG A 1 72 ? 9.372 2.004 -5.873 1.00 83.12 72 ARG A N 1
ATOM 600 C CA . ARG A 1 72 ? 8.239 2.930 -6.028 1.00 83.12 72 ARG A CA 1
ATOM 601 C C . ARG A 1 72 ? 8.624 4.392 -6.258 1.00 83.12 72 ARG A C 1
ATOM 603 O O . ARG A 1 72 ? 7.744 5.246 -6.300 1.00 83.12 72 ARG A O 1
ATOM 610 N N . PHE A 1 73 ? 9.908 4.709 -6.407 1.00 84.19 73 PHE A N 1
ATOM 611 C CA . PHE A 1 73 ? 10.376 6.086 -6.599 1.00 84.19 73 PHE A CA 1
ATOM 612 C C . PHE A 1 73 ? 9.589 6.829 -7.695 1.00 84.19 73 PHE A C 1
ATOM 614 O O . PHE A 1 73 ? 9.412 6.306 -8.786 1.00 84.19 73 PHE A O 1
ATOM 621 N N . SER A 1 74 ? 9.155 8.062 -7.452 1.00 81.25 74 SER A N 1
ATOM 622 C CA . SER A 1 74 ? 8.591 8.948 -8.478 1.00 81.25 74 SER A CA 1
ATOM 623 C C . SER A 1 74 ? 9.402 10.240 -8.527 1.00 81.25 74 SER A C 1
ATOM 625 O O . SER A 1 74 ? 9.857 10.684 -7.469 1.00 81.25 74 SER A O 1
ATOM 627 N N . PRO A 1 75 ? 9.574 10.874 -9.699 1.00 83.88 75 PRO A N 1
ATOM 628 C CA . PRO A 1 75 ? 10.221 12.175 -9.780 1.00 83.88 75 PRO A CA 1
ATOM 629 C C . PRO A 1 75 ? 9.545 13.193 -8.857 1.00 83.88 75 PRO A C 1
ATOM 631 O O . PRO A 1 75 ? 8.343 13.429 -8.951 1.00 83.88 75 PRO A O 1
ATOM 634 N N . SER A 1 76 ? 10.332 13.783 -7.959 1.00 84.50 76 SER A N 1
ATOM 635 C CA . SER A 1 76 ? 9.872 14.722 -6.934 1.00 84.50 76 SER A CA 1
ATOM 636 C C . SER A 1 76 ? 10.780 15.952 -6.919 1.00 84.50 76 SER A C 1
ATOM 638 O O . SER A 1 76 ? 11.669 16.099 -6.079 1.00 84.50 76 SER A O 1
ATOM 640 N N . TYR A 1 77 ? 10.601 16.823 -7.903 1.00 87.25 77 TYR A N 1
ATOM 641 C CA . TYR A 1 77 ? 11.400 18.032 -8.069 1.00 87.25 77 TYR A CA 1
ATOM 642 C C . TYR A 1 77 ? 10.918 19.172 -7.182 1.00 87.25 77 TYR A C 1
ATOM 644 O O . TYR A 1 77 ? 11.732 19.989 -6.757 1.00 87.25 77 TYR A O 1
ATOM 652 N N . ARG A 1 78 ? 9.626 19.216 -6.839 1.00 81.38 78 ARG A N 1
ATOM 653 C CA . ARG A 1 78 ? 9.072 20.252 -5.952 1.00 81.38 78 ARG A CA 1
ATOM 654 C C . ARG A 1 78 ? 9.815 20.351 -4.621 1.00 81.38 78 ARG A C 1
ATOM 656 O O . ARG A 1 78 ? 10.087 21.461 -4.166 1.00 81.38 78 ARG A O 1
ATOM 663 N N . THR A 1 79 ? 10.226 19.220 -4.047 1.00 74.81 79 THR A N 1
ATOM 664 C CA . THR A 1 79 ? 10.981 19.183 -2.784 1.00 74.81 79 THR A CA 1
ATOM 665 C C . THR A 1 79 ? 12.358 19.832 -2.874 1.00 74.81 79 THR A C 1
ATOM 667 O O . THR A 1 79 ? 12.865 20.306 -1.864 1.00 74.81 79 THR A O 1
ATOM 670 N N . LEU A 1 80 ? 12.967 19.883 -4.064 1.00 75.44 80 LEU A N 1
ATOM 671 C CA . LEU A 1 80 ? 14.263 20.540 -4.267 1.00 75.44 80 LEU A CA 1
ATOM 672 C C . LEU A 1 80 ? 14.146 22.068 -4.237 1.00 75.44 80 LEU A C 1
ATOM 674 O O . LEU A 1 80 ? 15.105 22.748 -3.886 1.00 75.44 80 LEU A O 1
ATOM 678 N N . PHE A 1 81 ? 12.968 22.605 -4.562 1.00 74.25 81 PHE A N 1
ATOM 679 C CA . PHE A 1 81 ? 12.700 24.044 -4.619 1.00 74.25 81 PHE A CA 1
ATOM 680 C C . PHE A 1 81 ? 11.898 24.548 -3.409 1.00 74.25 81 PHE A C 1
ATOM 682 O O . PHE A 1 81 ? 11.226 25.572 -3.486 1.00 74.25 81 PHE A O 1
ATOM 689 N N . GLY A 1 82 ? 11.932 23.819 -2.287 1.00 60.44 82 GLY A N 1
ATOM 690 C CA . GLY A 1 82 ? 11.220 24.190 -1.057 1.00 60.44 82 GLY A CA 1
ATOM 691 C C . GLY A 1 82 ? 9.703 23.967 -1.100 1.00 60.44 82 GLY A C 1
ATOM 692 O O . GLY A 1 82 ? 9.007 24.305 -0.141 1.00 60.44 82 GLY A O 1
ATOM 693 N N . GLY A 1 83 ? 9.177 23.373 -2.174 1.00 57.22 83 GLY A N 1
ATOM 694 C CA . GLY A 1 83 ? 7.794 22.921 -2.240 1.00 57.22 83 GLY A CA 1
ATOM 695 C C . GLY A 1 83 ? 7.575 21.728 -1.311 1.00 57.22 83 GLY A C 1
ATOM 696 O O . GLY A 1 83 ? 8.363 20.784 -1.290 1.00 57.22 83 GLY A O 1
ATOM 697 N N . LYS A 1 84 ? 6.485 21.745 -0.541 1.00 49.81 84 LYS A N 1
ATOM 698 C CA . LYS A 1 84 ? 6.020 20.538 0.148 1.00 49.81 84 LYS A CA 1
ATOM 699 C C . LYS A 1 84 ? 5.362 19.630 -0.888 1.00 49.81 84 LYS A C 1
ATOM 701 O O . LYS A 1 84 ? 4.486 20.085 -1.620 1.00 49.81 84 LYS A O 1
ATOM 706 N N . ASN A 1 85 ? 5.759 18.361 -0.935 1.00 47.12 85 ASN A N 1
ATOM 707 C CA . ASN A 1 85 ? 4.968 17.353 -1.631 1.00 47.12 85 ASN A CA 1
ATOM 708 C C . ASN A 1 85 ? 3.669 17.166 -0.848 1.00 47.12 85 ASN A C 1
ATOM 710 O O . ASN A 1 85 ? 3.634 16.456 0.151 1.00 47.12 85 ASN A O 1
ATOM 714 N N . GLU A 1 86 ? 2.608 17.834 -1.286 1.00 37.81 86 GLU A N 1
ATOM 715 C CA . GLU A 1 86 ? 1.249 17.538 -0.822 1.00 37.81 86 GLU A CA 1
ATOM 716 C C . GLU A 1 86 ? 0.769 16.169 -1.343 1.00 37.81 86 GLU A C 1
ATOM 718 O O . GLU A 1 86 ? -0.146 15.588 -0.770 1.00 37.81 86 GLU A O 1
ATOM 723 N N . TYR A 1 87 ? 1.458 15.638 -2.364 1.00 37.19 87 TYR A N 1
ATOM 724 C CA . TYR A 1 87 ? 1.177 14.393 -3.084 1.00 37.19 87 TYR A CA 1
ATOM 725 C C . TYR A 1 87 ? 2.363 13.421 -3.065 1.00 37.19 87 TYR A C 1
ATOM 727 O O . TYR A 1 87 ? 2.685 12.793 -4.074 1.00 37.19 87 TYR A O 1
ATOM 735 N N . ASP A 1 88 ? 3.063 13.302 -1.936 1.00 35.53 88 ASP A N 1
ATOM 736 C CA . ASP A 1 88 ? 3.736 12.023 -1.720 1.00 35.53 88 ASP A CA 1
ATOM 737 C C . ASP A 1 88 ? 2.616 10.972 -1.618 1.00 35.53 88 ASP A C 1
ATOM 739 O O . ASP A 1 88 ? 1.548 11.264 -1.077 1.00 35.53 88 ASP A O 1
ATOM 743 N N . ILE A 1 89 ? 2.808 9.795 -2.215 1.00 39.28 89 ILE A N 1
ATOM 744 C CA . ILE A 1 89 ? 1.855 8.673 -2.189 1.00 39.28 89 ILE A CA 1
ATOM 745 C C . ILE A 1 89 ? 1.892 8.117 -0.759 1.00 39.28 89 ILE A C 1
ATOM 747 O O . ILE A 1 89 ? 2.405 7.031 -0.489 1.00 39.28 89 ILE A O 1
ATOM 751 N N . THR A 1 90 ? 1.502 8.943 0.207 1.00 37.22 90 THR A N 1
ATOM 752 C CA . THR A 1 90 ? 1.623 8.662 1.621 1.00 37.22 90 THR A CA 1
ATOM 753 C C . THR A 1 90 ? 0.376 7.920 2.010 1.00 37.22 90 THR A C 1
ATOM 755 O O . THR A 1 90 ? -0.677 8.490 2.286 1.00 37.22 90 THR A O 1
ATOM 758 N N . ASP A 1 91 ? 0.553 6.616 2.089 1.00 41.75 91 ASP A N 1
ATOM 759 C CA . ASP A 1 91 ? -0.135 5.713 2.998 1.00 41.75 91 ASP A CA 1
ATOM 760 C C . ASP A 1 91 ? 0.075 6.112 4.480 1.00 41.75 91 ASP A C 1
ATOM 762 O O . ASP A 1 91 ? 0.447 5.297 5.315 1.00 41.75 91 ASP A O 1
ATOM 766 N N . ALA A 1 92 ? -0.042 7.402 4.791 1.00 27.88 92 ALA A N 1
ATOM 767 C CA . ALA A 1 92 ? 0.145 7.979 6.107 1.00 27.88 92 ALA A CA 1
ATOM 768 C C . ALA A 1 92 ? -0.598 9.322 6.161 1.00 27.88 92 ALA A C 1
ATOM 770 O O . ALA A 1 92 ? -0.379 10.168 5.284 1.00 27.88 92 ALA A O 1
ATOM 771 N N . PRO A 1 93 ? -1.419 9.590 7.188 1.00 26.09 93 PRO A N 1
ATOM 772 C CA . PRO A 1 93 ? -1.878 10.945 7.447 1.00 26.09 93 PRO A CA 1
ATOM 773 C C . PRO A 1 93 ? -0.652 11.818 7.742 1.00 26.09 93 PRO A C 1
ATOM 775 O O . PRO A 1 93 ? 0.136 11.493 8.626 1.00 26.09 93 PRO A O 1
ATOM 778 N N . GLN A 1 94 ? -0.488 12.917 6.996 1.00 28.27 94 GLN A N 1
ATOM 779 C CA . GLN A 1 94 ? 0.624 13.874 7.097 1.00 28.27 94 GLN A CA 1
ATOM 780 C C . GLN A 1 94 ? 1.136 14.069 8.540 1.00 28.27 94 GLN A C 1
ATOM 782 O O . GLN A 1 94 ? 0.590 14.861 9.318 1.00 28.27 94 GLN A O 1
ATOM 787 N N . GLY A 1 95 ? 2.223 13.372 8.870 1.00 25.00 95 GLY A N 1
ATOM 788 C CA . GLY A 1 95 ? 3.103 13.654 9.992 1.00 25.00 95 GLY A CA 1
ATOM 789 C C . GLY A 1 95 ? 4.374 14.267 9.426 1.00 25.00 95 GLY A C 1
ATOM 790 O O . GLY A 1 95 ? 5.013 13.666 8.570 1.00 25.00 95 GLY A O 1
ATOM 791 N N . ASN A 1 96 ? 4.711 15.485 9.854 1.00 27.28 96 ASN A N 1
ATOM 792 C CA . ASN A 1 96 ? 5.927 16.179 9.430 1.00 27.28 96 ASN A CA 1
ATOM 793 C C . ASN A 1 96 ? 7.145 15.245 9.558 1.00 27.28 96 ASN A C 1
ATOM 795 O O . ASN A 1 96 ? 7.570 14.942 10.675 1.00 27.28 96 ASN A O 1
ATOM 799 N N . GLY A 1 97 ? 7.716 14.826 8.426 1.00 22.66 97 GLY A N 1
ATOM 800 C CA . GLY A 1 97 ? 9.071 14.284 8.388 1.00 22.66 97 GLY A CA 1
ATOM 801 C C . GLY A 1 97 ? 10.071 15.331 8.895 1.00 22.66 97 GLY A C 1
ATOM 802 O O . GLY A 1 97 ? 9.752 16.528 8.899 1.00 22.66 97 GLY A O 1
ATOM 803 N N . PRO A 1 98 ? 11.258 14.910 9.361 1.00 22.61 98 PRO A N 1
ATOM 804 C CA . PRO A 1 98 ? 12.211 15.806 9.993 1.00 22.61 98 PRO A CA 1
ATOM 805 C C . PRO A 1 98 ? 12.604 16.895 8.998 1.00 22.61 98 PRO A C 1
ATOM 807 O O . PRO A 1 98 ? 13.173 16.632 7.940 1.00 22.61 98 PRO A O 1
ATOM 810 N N . SER A 1 99 ? 12.272 18.135 9.347 1.00 23.86 99 SER A N 1
ATOM 811 C CA . SER A 1 99 ? 12.845 19.310 8.719 1.00 23.86 99 SER A CA 1
ATOM 812 C C . SER A 1 99 ? 14.355 19.225 8.897 1.00 23.86 99 SER A C 1
ATOM 814 O O . SER A 1 99 ? 14.852 19.369 10.013 1.00 23.86 99 SER A O 1
ATOM 816 N N . GLY A 1 100 ? 15.082 18.988 7.808 1.00 23.47 100 GLY A N 1
ATOM 817 C CA . GLY A 1 100 ? 16.502 19.292 7.743 1.00 23.47 100 GLY A CA 1
ATOM 818 C C . GLY A 1 100 ? 16.669 20.804 7.820 1.00 23.47 100 GLY A C 1
ATOM 819 O O . GLY A 1 100 ? 16.820 21.465 6.799 1.00 23.47 100 GLY A O 1
ATOM 820 N N . SER A 1 101 ? 16.580 21.370 9.022 1.00 23.00 101 SER A N 1
ATOM 821 C CA . SER A 1 101 ? 17.142 22.684 9.282 1.00 23.00 101 SER A CA 1
ATOM 822 C C . SER A 1 101 ? 18.646 22.492 9.360 1.00 23.00 101 SER A C 1
ATOM 824 O O . SER A 1 101 ? 19.164 21.895 10.301 1.00 23.00 101 SER A O 1
ATOM 826 N N . SER A 1 102 ? 19.338 22.968 8.333 1.00 24.06 102 SER A N 1
ATOM 827 C CA . SER A 1 102 ? 20.769 23.221 8.359 1.00 24.06 102 SER A CA 1
ATOM 828 C C . SER A 1 102 ? 21.076 24.213 9.484 1.00 24.06 102 SER A C 1
ATOM 830 O O . SER A 1 102 ? 21.040 25.428 9.277 1.00 24.06 102 SER A O 1
ATOM 832 N N . GLU A 1 103 ? 21.345 23.709 10.684 1.00 23.31 103 GLU A N 1
ATOM 833 C CA . GLU A 1 103 ? 22.009 24.490 11.719 1.00 23.31 103 GLU A CA 1
ATOM 834 C C . GLU A 1 103 ? 23.472 24.620 11.299 1.00 23.31 103 GLU A C 1
ATOM 836 O O . GLU A 1 103 ? 24.251 23.666 11.320 1.00 23.31 103 GLU A O 1
ATOM 841 N N . LYS A 1 104 ? 23.830 25.817 10.823 1.00 24.83 104 LYS A N 1
ATOM 842 C CA . LYS A 1 104 ? 25.225 26.219 10.678 1.00 24.83 104 LYS A CA 1
ATOM 843 C C . LYS A 1 104 ? 25.868 26.100 12.057 1.00 24.83 104 LYS A C 1
ATOM 845 O O . LYS A 1 104 ? 25.540 26.877 12.949 1.00 24.83 104 LYS A O 1
ATOM 850 N N . ALA A 1 105 ? 26.779 25.145 12.206 1.00 22.73 105 ALA A N 1
ATOM 851 C CA . ALA A 1 105 ? 27.669 25.065 13.349 1.00 22.73 105 ALA A CA 1
ATOM 852 C C . ALA A 1 105 ? 28.429 26.395 13.476 1.00 22.73 105 ALA A C 1
ATOM 854 O O . ALA A 1 105 ? 29.286 26.713 12.649 1.00 22.73 105 ALA A O 1
ATOM 855 N N . LYS A 1 106 ? 28.086 27.193 14.491 1.00 24.19 106 LYS A N 1
ATOM 856 C CA . LYS A 1 106 ? 28.984 28.225 15.002 1.00 24.19 106 LYS A CA 1
ATOM 857 C C . LYS A 1 106 ? 30.003 27.521 15.886 1.00 24.19 106 LYS A C 1
ATOM 859 O O . LYS A 1 106 ? 29.670 26.992 16.940 1.00 24.19 106 LYS A O 1
ATOM 864 N N . VAL A 1 107 ? 31.232 27.484 15.392 1.00 24.91 107 VAL A N 1
ATOM 865 C CA . VAL A 1 107 ? 32.425 27.251 16.196 1.00 24.91 107 VAL A CA 1
ATOM 866 C C . VAL A 1 107 ? 32.628 28.519 17.018 1.00 24.91 107 VAL A C 1
ATOM 868 O O . VAL A 1 107 ? 33.053 29.524 16.457 1.00 24.91 107 VAL A O 1
ATOM 871 N N . ASP A 1 108 ? 32.303 28.485 18.308 1.00 25.41 108 ASP A N 1
ATOM 872 C CA . ASP A 1 108 ? 32.809 29.482 19.252 1.00 25.41 108 ASP A CA 1
ATOM 873 C C . ASP A 1 108 ? 34.024 28.890 19.968 1.00 25.41 108 ASP A C 1
ATOM 875 O O . ASP A 1 108 ? 33.953 27.889 20.687 1.00 25.41 108 ASP A O 1
ATOM 879 N N . GLN A 1 109 ? 35.168 29.501 19.666 1.00 25.98 109 GLN A N 1
ATOM 880 C CA . GLN A 1 109 ? 36.436 29.323 20.354 1.00 25.98 109 GLN A CA 1
ATOM 881 C C . GLN A 1 109 ? 36.354 29.912 21.764 1.00 25.98 109 GLN A C 1
ATOM 883 O O . GLN A 1 109 ? 35.593 30.838 22.035 1.00 25.98 109 GLN A O 1
ATOM 888 N N . GLY A 1 110 ? 37.153 29.332 22.657 1.00 23.38 110 GLY A N 1
ATOM 889 C CA . GLY A 1 110 ? 37.113 29.577 24.088 1.00 23.38 110 GLY A CA 1
ATOM 890 C C . GLY A 1 110 ? 37.317 31.026 24.530 1.00 23.38 110 GLY A C 1
ATOM 891 O O . GLY A 1 110 ? 38.021 31.818 23.912 1.00 23.38 110 GLY A O 1
ATOM 892 N N . GLY A 1 111 ? 36.760 31.299 25.704 1.00 25.44 111 GLY A N 1
ATOM 893 C CA . GLY A 1 111 ? 37.077 32.436 26.550 1.00 25.44 111 GLY A CA 1
ATOM 894 C C . GLY A 1 111 ? 36.933 31.994 28.000 1.00 25.44 111 GLY A C 1
ATOM 895 O O . GLY A 1 111 ? 35.866 31.543 28.410 1.00 25.44 111 GLY A O 1
ATOM 896 N N . LYS A 1 112 ? 38.045 32.050 28.734 1.00 24.94 112 LYS A N 1
ATOM 897 C CA . LYS A 1 112 ? 38.118 31.919 30.190 1.00 24.94 112 LYS A CA 1
ATOM 898 C C . LYS A 1 112 ? 37.228 32.985 30.844 1.00 24.94 112 LYS A C 1
ATOM 900 O O . LYS A 1 112 ? 37.175 34.097 30.336 1.00 24.94 112 LYS A O 1
ATOM 905 N N . ASP A 1 113 ? 36.577 32.664 31.960 1.00 26.64 113 ASP A N 1
ATOM 906 C CA . ASP A 1 113 ? 36.897 33.272 33.259 1.00 26.64 113 ASP A CA 1
ATOM 907 C C . ASP A 1 113 ? 35.954 32.815 34.387 1.00 26.64 113 ASP A C 1
ATOM 909 O O . ASP A 1 113 ? 34.869 32.273 34.200 1.00 26.64 113 ASP A O 1
ATOM 913 N N . SER A 1 114 ? 36.510 32.975 35.579 1.00 25.02 114 SER A N 1
ATOM 914 C CA . SER A 1 114 ? 36.225 32.474 36.921 1.00 25.02 114 SER A CA 1
ATOM 915 C C . SER A 1 114 ? 34.972 32.985 37.648 1.00 25.02 114 SER A C 1
ATOM 917 O O . SER A 1 114 ? 34.631 34.159 37.549 1.00 25.02 114 SER A O 1
ATOM 919 N N . SER A 1 115 ? 34.403 32.140 38.523 1.00 27.00 115 SER A N 1
ATOM 920 C CA . SER A 1 115 ? 33.962 32.416 39.923 1.00 27.00 115 SER A CA 1
ATOM 921 C C . SER A 1 115 ? 33.152 31.198 40.428 1.00 27.00 115 SER A C 1
ATOM 923 O O . SER A 1 115 ? 32.245 30.739 39.751 1.00 27.00 115 SER A O 1
ATOM 925 N N . ALA A 1 116 ? 33.603 30.408 41.410 1.00 24.61 116 ALA A N 1
ATOM 926 C CA . ALA A 1 116 ? 33.714 30.616 42.863 1.00 24.61 116 ALA A CA 1
ATOM 927 C C . ALA A 1 116 ? 32.403 30.392 43.661 1.00 24.61 116 ALA A C 1
ATOM 929 O O . ALA A 1 116 ? 31.413 31.080 43.448 1.00 24.61 116 ALA A O 1
ATOM 930 N N . SER A 1 117 ? 32.515 29.508 44.674 1.00 25.52 117 SER A N 1
ATOM 931 C CA . SER A 1 117 ? 31.611 29.242 45.820 1.00 25.52 117 SER A CA 1
ATOM 932 C C . SER A 1 117 ? 30.406 28.321 45.549 1.00 25.52 117 SER A C 1
ATOM 934 O O . SER A 1 117 ? 29.681 28.523 44.589 1.00 25.52 117 SER A O 1
ATOM 936 N N . GLY A 1 118 ? 30.081 27.279 46.322 1.00 25.31 118 GLY A N 1
ATOM 937 C CA . GLY A 1 118 ? 30.583 26.720 47.584 1.00 25.31 118 GLY A CA 1
ATOM 938 C C . GLY A 1 118 ? 29.822 25.399 47.857 1.00 25.31 118 GLY A C 1
ATOM 939 O O . GLY A 1 118 ? 28.668 25.267 47.477 1.00 25.31 118 GLY A O 1
ATOM 940 N N . ASN A 1 119 ? 30.515 24.333 48.271 1.00 25.48 119 ASN A N 1
ATOM 941 C CA . ASN A 1 119 ? 30.545 23.770 49.635 1.00 25.48 119 ASN A CA 1
ATOM 942 C C . ASN A 1 119 ? 29.447 22.713 49.930 1.00 25.48 119 ASN A C 1
ATOM 944 O O . ASN A 1 119 ? 28.266 23.025 49.852 1.00 25.48 119 ASN A O 1
ATOM 948 N N . GLY A 1 120 ? 29.829 21.481 50.331 1.00 25.52 120 GLY A N 1
ATOM 949 C CA . GLY A 1 120 ? 28.854 20.511 50.879 1.00 25.52 120 GLY A CA 1
ATOM 950 C C . GLY A 1 120 ? 29.126 18.990 50.860 1.00 25.52 120 GLY A C 1
ATOM 951 O O . GLY A 1 120 ? 28.246 18.253 50.452 1.00 25.52 120 GLY A O 1
ATOM 952 N N . LYS A 1 121 ? 30.298 18.535 51.333 1.00 27.62 121 LYS A N 1
ATOM 953 C CA . LYS A 1 121 ? 30.593 17.296 52.118 1.00 27.62 121 LYS A CA 1
ATOM 954 C C . LYS A 1 121 ? 30.025 15.886 51.771 1.00 27.62 121 LYS A C 1
ATOM 956 O O . LYS A 1 121 ? 28.840 15.627 51.902 1.00 27.62 121 LYS A O 1
ATOM 961 N N . ASN A 1 122 ? 31.004 14.960 51.683 1.00 27.22 122 ASN A N 1
ATOM 962 C CA . ASN A 1 122 ? 31.105 13.562 52.187 1.00 27.22 122 ASN A CA 1
ATOM 963 C C . ASN A 1 122 ? 30.140 12.477 51.648 1.00 27.22 122 ASN A C 1
ATOM 965 O O . ASN A 1 122 ? 28.935 12.641 51.659 1.00 27.22 122 ASN A O 1
ATOM 969 N N . SER A 1 123 ? 30.591 11.281 51.248 1.00 28.42 123 SER A N 1
ATOM 970 C CA . SER A 1 123 ? 31.574 10.401 51.904 1.00 28.42 123 SER A CA 1
ATOM 971 C C . SER A 1 123 ? 32.224 9.391 50.931 1.00 28.42 123 SER A C 1
ATOM 973 O O . SER A 1 123 ? 31.722 9.118 49.845 1.00 28.42 123 SER A O 1
ATOM 975 N N . ARG A 1 124 ? 33.394 8.883 51.339 1.00 25.28 124 ARG A N 1
ATOM 976 C CA . ARG A 1 124 ? 34.299 7.952 50.640 1.00 25.28 124 ARG A CA 1
ATOM 977 C C . ARG A 1 124 ? 34.012 6.490 51.012 1.00 25.28 124 ARG A C 1
ATOM 979 O O . ARG A 1 124 ? 33.744 6.242 52.177 1.00 25.28 124 ARG A O 1
ATOM 986 N N . HIS A 1 125 ? 34.280 5.560 50.088 1.00 28.38 125 HIS A N 1
ATOM 987 C CA . HIS A 1 125 ? 35.079 4.321 50.264 1.00 28.38 125 HIS A CA 1
ATOM 988 C C . HIS A 1 125 ? 35.410 3.769 48.849 1.00 28.38 125 HIS A C 1
ATOM 990 O O . HIS A 1 125 ? 34.501 3.613 48.046 1.00 28.38 125 HIS A O 1
ATOM 996 N N . ARG A 1 126 ? 36.669 3.844 48.361 1.00 26.09 126 ARG A N 1
ATOM 997 C CA . ARG A 1 126 ? 37.744 2.802 48.303 1.00 26.09 126 ARG A CA 1
ATOM 998 C C . ARG A 1 126 ? 37.273 1.391 47.910 1.00 26.09 126 ARG A C 1
ATOM 1000 O O . ARG A 1 126 ? 36.302 0.933 48.482 1.00 26.09 126 ARG A O 1
ATOM 1007 N N . HIS A 1 127 ? 38.008 0.554 47.175 1.00 25.48 127 HIS A N 1
ATOM 1008 C CA . HIS A 1 127 ? 39.020 0.609 46.097 1.00 25.48 127 HIS A CA 1
ATOM 1009 C C . HIS A 1 127 ? 39.222 -0.874 45.657 1.00 25.48 127 HIS A C 1
ATOM 1011 O O . HIS A 1 127 ? 38.838 -1.769 46.405 1.00 25.48 127 HIS A O 1
ATOM 1017 N N . HIS A 1 128 ? 39.924 -1.084 44.533 1.00 27.80 128 HIS A N 1
ATOM 1018 C CA . HIS A 1 128 ? 40.419 -2.344 43.921 1.00 27.80 128 HIS A CA 1
ATOM 1019 C C . HIS A 1 128 ? 39.431 -3.087 43.001 1.00 27.80 128 HIS A C 1
ATOM 1021 O O . HIS A 1 128 ? 38.296 -3.318 43.382 1.00 27.80 128 HIS A O 1
ATOM 1027 N N . GLY A 1 129 ? 39.770 -3.493 41.772 1.00 23.66 129 GLY A N 1
ATOM 1028 C CA . GLY A 1 129 ? 41.038 -3.467 41.027 1.00 23.66 129 GLY A CA 1
ATOM 1029 C C . GLY A 1 129 ? 41.308 -4.829 40.366 1.00 23.66 129 GLY A C 1
ATOM 1030 O O . GLY A 1 129 ? 41.229 -5.835 41.058 1.00 23.66 129 GLY A O 1
ATOM 1031 N N . GLY A 1 130 ? 41.673 -4.821 39.076 1.00 24.88 130 GLY A N 1
ATOM 1032 C CA . GLY A 1 130 ? 42.280 -5.937 38.320 1.00 24.88 130 GLY A CA 1
ATOM 1033 C C . GLY A 1 130 ? 41.284 -6.759 37.488 1.00 24.88 130 GLY A C 1
ATOM 1034 O O . GLY A 1 130 ? 40.409 -7.404 38.048 1.00 24.88 130 GLY A O 1
ATOM 1035 N N . ASP A 1 131 ? 41.210 -6.564 36.168 1.00 24.11 131 ASP A N 1
ATOM 1036 C CA . ASP A 1 131 ? 42.057 -7.127 35.084 1.00 24.11 131 ASP A CA 1
ATOM 1037 C C . ASP A 1 131 ? 41.647 -8.548 34.652 1.00 24.11 131 ASP A C 1
ATOM 1039 O O . ASP A 1 131 ? 41.750 -9.495 35.417 1.00 24.11 131 ASP A O 1
ATOM 1043 N N . SER A 1 132 ? 41.128 -8.674 33.419 1.00 25.55 132 SER A N 1
ATOM 1044 C CA . SER A 1 132 ? 41.753 -9.372 32.268 1.00 25.55 132 SER A CA 1
ATOM 1045 C C . SER A 1 132 ? 41.575 -10.904 32.324 1.00 25.55 132 SER A C 1
ATOM 1047 O O . SER A 1 132 ? 41.883 -11.531 33.321 1.00 25.55 132 SER A O 1
ATOM 1049 N N . THR A 1 133 ? 41.042 -11.621 31.333 1.00 25.53 133 THR A N 1
ATOM 1050 C CA . THR A 1 133 ? 41.605 -11.862 29.995 1.00 25.53 133 THR A CA 1
ATOM 1051 C C . THR A 1 133 ? 40.655 -12.769 29.187 1.00 25.53 133 THR A C 1
ATOM 1053 O O . THR A 1 133 ? 39.824 -13.486 29.738 1.00 25.53 133 THR A O 1
ATOM 1056 N N . GLN A 1 134 ? 40.805 -12.715 27.862 1.00 25.59 134 GLN A N 1
ATOM 1057 C CA . GLN A 1 134 ? 40.264 -13.640 26.860 1.00 25.59 134 GLN A CA 1
ATOM 1058 C C . GLN A 1 134 ? 40.763 -15.085 27.051 1.00 25.59 134 GLN A C 1
ATOM 1060 O O . GLN A 1 134 ? 41.909 -15.262 27.449 1.00 25.59 134 GLN A O 1
ATOM 1065 N N . ALA A 1 135 ? 39.987 -16.083 26.606 1.00 24.06 135 ALA A N 1
ATOM 1066 C CA . ALA A 1 135 ? 40.370 -17.008 25.522 1.00 24.06 135 ALA A CA 1
ATOM 1067 C C . ALA A 1 135 ? 39.345 -18.145 25.332 1.00 24.06 135 ALA A C 1
ATOM 1069 O O . ALA A 1 135 ? 38.693 -18.594 26.269 1.00 24.06 135 ALA A O 1
ATOM 1070 N N . ASN A 1 136 ? 39.240 -18.565 24.070 1.00 24.67 136 ASN A N 1
ATOM 1071 C CA . ASN A 1 136 ? 38.520 -19.717 23.526 1.00 24.67 136 ASN A CA 1
ATOM 1072 C C . ASN A 1 136 ? 38.964 -21.048 24.169 1.00 24.67 136 ASN A C 1
ATOM 1074 O O . ASN A 1 136 ? 40.127 -21.159 24.538 1.00 24.67 136 ASN A O 1
ATOM 1078 N N . ASP A 1 137 ? 38.114 -22.082 24.195 1.00 24.42 137 ASP A N 1
ATOM 1079 C CA . ASP A 1 137 ? 38.169 -23.164 23.194 1.00 24.42 137 ASP A CA 1
ATOM 1080 C C . ASP A 1 137 ? 37.080 -24.238 23.380 1.00 24.42 137 ASP A C 1
ATOM 1082 O O . ASP A 1 137 ? 36.386 -24.306 24.393 1.00 24.42 137 ASP A O 1
ATOM 1086 N N . ALA A 1 138 ? 36.917 -25.023 22.317 1.00 24.73 138 ALA A N 1
ATOM 1087 C CA . ALA A 1 138 ? 35.899 -26.032 22.052 1.00 24.73 138 ALA A CA 1
ATOM 1088 C C . ALA A 1 138 ? 36.087 -27.397 22.759 1.00 24.73 138 ALA A C 1
ATOM 1090 O O . ALA A 1 138 ? 37.172 -27.738 23.217 1.00 24.73 138 ALA A O 1
ATOM 1091 N N . GLY A 1 139 ? 35.031 -28.228 22.709 1.00 23.30 139 GLY A N 1
ATOM 1092 C CA . GLY A 1 139 ? 35.075 -29.693 22.896 1.00 23.30 139 GLY A CA 1
ATOM 1093 C C . GLY A 1 139 ? 33.834 -30.236 23.625 1.00 23.30 139 GLY A C 1
ATOM 1094 O O . GLY A 1 139 ? 33.689 -30.017 24.817 1.00 23.30 139 GLY A O 1
ATOM 1095 N N . LEU A 1 140 ? 32.804 -30.729 22.921 1.00 23.95 140 LEU A N 1
ATOM 1096 C CA . LEU A 1 140 ? 32.558 -32.160 22.632 1.00 23.95 140 LEU A CA 1
ATOM 1097 C C . LEU A 1 140 ? 32.502 -33.059 23.884 1.00 23.95 140 LEU A C 1
ATOM 1099 O O . LEU A 1 140 ? 33.549 -33.444 24.380 1.00 23.95 140 LEU A O 1
ATOM 1103 N N . ASP A 1 141 ? 31.298 -33.490 24.288 1.00 24.27 141 ASP A N 1
ATOM 1104 C CA . ASP A 1 141 ? 30.975 -34.924 24.388 1.00 24.27 141 ASP A CA 1
ATOM 1105 C C . ASP A 1 141 ? 29.450 -35.188 24.445 1.00 24.27 141 ASP A C 1
ATOM 1107 O O . ASP A 1 141 ? 28.631 -34.356 24.829 1.00 24.27 141 ASP A O 1
ATOM 1111 N N . THR A 1 142 ? 29.136 -36.383 23.971 1.00 24.78 142 THR A N 1
ATOM 1112 C CA . THR A 1 142 ? 27.919 -37.156 23.732 1.00 24.78 142 THR A CA 1
ATOM 1113 C C . THR A 1 142 ? 27.014 -37.347 24.968 1.00 24.78 142 THR A C 1
ATOM 1115 O O . THR A 1 142 ? 27.466 -37.302 26.102 1.00 24.78 142 THR A O 1
ATOM 1118 N N . SER A 1 143 ? 25.698 -37.593 24.859 1.00 26.03 143 SER A N 1
ATOM 1119 C CA . SER A 1 143 ? 25.151 -38.909 24.489 1.00 26.03 143 SER A CA 1
ATOM 1120 C C . SER A 1 143 ? 23.598 -38.950 24.405 1.00 26.03 143 SER A C 1
ATOM 1122 O O . SER A 1 143 ? 22.872 -38.429 25.242 1.00 26.03 143 SER A O 1
ATOM 1124 N N . LYS A 1 144 ? 23.136 -39.581 23.312 1.00 27.23 144 LYS A N 1
ATOM 1125 C CA . LYS A 1 144 ? 21.969 -40.459 23.040 1.00 27.23 144 LYS A CA 1
ATOM 1126 C C . LYS A 1 144 ? 20.828 -40.641 24.070 1.00 27.23 144 LYS A C 1
ATOM 1128 O O . LYS A 1 144 ? 21.058 -41.170 25.146 1.00 27.23 144 LYS A O 1
ATOM 1133 N N . HIS A 1 145 ? 19.581 -40.532 23.579 1.00 28.94 145 HIS A N 1
ATOM 1134 C CA . HIS A 1 145 ? 18.592 -41.632 23.607 1.00 28.94 145 HIS A CA 1
ATOM 1135 C C . HIS A 1 145 ? 17.553 -41.533 22.464 1.00 28.94 145 HIS A C 1
ATOM 1137 O O . HIS A 1 145 ? 17.132 -40.454 22.061 1.00 28.94 145 HIS A O 1
ATOM 1143 N N . HIS A 1 146 ? 17.204 -42.703 21.919 1.00 28.03 146 HIS A N 1
ATOM 1144 C CA . HIS A 1 146 ? 16.333 -42.982 20.771 1.00 28.03 146 HIS A CA 1
ATOM 1145 C C . HIS A 1 146 ? 14.827 -42.901 21.092 1.00 28.03 146 HIS A C 1
ATOM 1147 O O . HIS A 1 146 ? 14.410 -43.393 22.132 1.00 28.03 146 HIS A O 1
ATOM 1153 N N . HIS A 1 147 ? 14.010 -42.498 20.110 1.00 28.95 147 HIS A N 1
ATOM 1154 C CA . HIS A 1 147 ? 12.934 -43.354 19.585 1.00 28.95 147 HIS A CA 1
ATOM 1155 C C . HIS A 1 147 ? 12.659 -43.034 18.108 1.00 28.95 147 HIS A C 1
ATOM 1157 O O . HIS A 1 147 ? 12.606 -41.881 17.691 1.00 28.95 147 HIS A O 1
ATOM 1163 N N . ARG A 1 148 ? 12.565 -44.107 17.321 1.00 26.50 148 ARG A N 1
ATOM 1164 C CA . ARG A 1 148 ? 12.419 -44.177 15.864 1.00 26.50 148 ARG A CA 1
ATOM 1165 C C . ARG A 1 148 ? 10.998 -44.654 15.554 1.00 26.50 148 ARG A C 1
ATOM 1167 O O . ARG A 1 148 ? 10.480 -45.493 16.288 1.00 26.50 148 ARG A O 1
ATOM 1174 N N . GLY A 1 149 ? 10.425 -44.172 14.457 1.00 26.88 149 GLY A N 1
ATOM 1175 C CA . GLY A 1 149 ? 9.160 -44.634 13.888 1.00 26.88 149 GLY A CA 1
ATOM 1176 C C . GLY A 1 149 ? 9.042 -44.141 12.449 1.00 26.88 149 GLY A C 1
ATOM 1177 O O . GLY A 1 149 ? 8.416 -43.118 12.196 1.00 26.88 149 GLY A O 1
ATOM 1178 N N . ASP A 1 150 ? 9.729 -44.836 11.542 1.00 26.44 150 ASP A N 1
ATOM 1179 C CA . ASP A 1 150 ? 9.690 -44.653 10.088 1.00 26.44 150 ASP A CA 1
ATOM 1180 C C . ASP A 1 150 ? 8.346 -45.135 9.506 1.00 26.44 150 ASP A C 1
ATOM 1182 O O . ASP A 1 150 ? 7.792 -46.121 9.996 1.00 26.44 150 ASP A O 1
ATOM 1186 N N . SER A 1 151 ? 7.882 -44.549 8.394 1.00 28.58 151 SER A N 1
ATOM 1187 C CA . SER A 1 151 ? 7.769 -45.271 7.105 1.00 28.58 151 SER A CA 1
ATOM 1188 C C . SER A 1 151 ? 7.188 -44.415 5.972 1.00 28.58 151 SER A C 1
ATOM 1190 O O . SER A 1 151 ? 6.466 -43.443 6.177 1.00 28.58 151 SER A O 1
ATOM 1192 N N . ALA A 1 152 ? 7.588 -44.796 4.762 1.00 26.88 152 ALA A N 1
ATOM 1193 C CA . ALA A 1 152 ? 7.651 -44.016 3.539 1.00 26.88 152 ALA A CA 1
ATOM 1194 C C . ALA A 1 152 ? 6.464 -44.212 2.570 1.00 26.88 152 ALA A C 1
ATOM 1196 O O . ALA A 1 152 ? 5.713 -45.178 2.648 1.00 26.88 152 ALA A O 1
ATOM 1197 N N . LEU A 1 153 ? 6.387 -43.258 1.632 1.00 26.73 153 LEU A N 1
ATOM 1198 C CA . LEU A 1 153 ? 6.033 -43.343 0.201 1.00 26.73 153 LEU A CA 1
ATOM 1199 C C . LEU A 1 153 ? 5.746 -44.736 -0.396 1.00 26.73 153 LEU A C 1
ATOM 1201 O O . LEU A 1 153 ? 6.530 -45.648 -0.174 1.00 26.73 153 LEU A O 1
ATOM 1205 N N . VAL A 1 154 ? 4.782 -44.805 -1.332 1.00 26.27 154 VAL A N 1
ATOM 1206 C CA . VAL A 1 154 ? 4.956 -45.318 -2.717 1.00 26.27 154 VAL A CA 1
ATOM 1207 C C . VAL A 1 154 ? 3.723 -44.986 -3.584 1.00 26.27 154 VAL A C 1
ATOM 1209 O O . VAL A 1 154 ? 2.591 -44.940 -3.112 1.00 26.27 154 VAL A O 1
ATOM 1212 N N . ALA A 1 155 ? 3.992 -44.716 -4.864 1.00 26.08 155 ALA A N 1
ATOM 1213 C CA . ALA A 1 155 ? 3.068 -44.441 -5.962 1.00 26.08 155 ALA A CA 1
ATOM 1214 C C . ALA A 1 155 ? 2.510 -45.717 -6.635 1.00 26.08 155 ALA A C 1
ATOM 1216 O O . ALA A 1 155 ? 3.128 -46.774 -6.561 1.00 26.08 155 ALA A O 1
ATOM 1217 N N . GLY A 1 156 ? 1.422 -45.593 -7.407 1.00 25.97 156 GLY A N 1
ATOM 1218 C CA . GLY A 1 156 ? 0.997 -46.630 -8.358 1.00 25.97 156 GLY A CA 1
ATOM 1219 C C . GLY A 1 156 ? -0.279 -46.288 -9.137 1.00 25.97 156 GLY A C 1
ATOM 1220 O O . GLY A 1 156 ? -1.326 -46.066 -8.545 1.00 25.97 156 GLY A O 1
ATOM 1221 N N . GLN A 1 157 ? -0.157 -46.232 -10.466 1.00 26.31 157 GLN A N 1
ATOM 1222 C CA . GLN A 1 157 ? -1.200 -46.020 -11.484 1.00 26.31 157 GLN A CA 1
ATOM 1223 C C . GLN A 1 157 ? -2.180 -47.205 -11.614 1.00 26.31 157 GLN A C 1
ATOM 1225 O O . GLN A 1 157 ? -1.810 -48.338 -11.324 1.00 26.31 157 GLN A O 1
ATOM 1230 N N . GLY A 1 158 ? -3.355 -46.976 -12.217 1.00 26.45 158 GLY A N 1
ATOM 1231 C CA . GLY A 1 158 ? -4.150 -48.046 -12.840 1.00 26.45 158 GLY A CA 1
ATOM 1232 C C . GLY A 1 158 ? -5.587 -47.644 -13.179 1.00 26.45 158 GLY A C 1
ATOM 1233 O O . GLY A 1 158 ? -6.287 -47.100 -12.340 1.00 26.45 158 GLY A O 1
ATOM 1234 N N . ALA A 1 159 ? -6.003 -47.881 -14.421 1.00 27.06 159 ALA A N 1
ATOM 1235 C CA . ALA A 1 159 ? -7.224 -47.388 -15.056 1.00 27.06 159 ALA A CA 1
ATOM 1236 C C . ALA A 1 159 ? -8.416 -48.375 -15.028 1.00 27.06 159 ALA A C 1
ATOM 1238 O O . ALA A 1 159 ? -8.237 -49.559 -14.764 1.00 27.06 159 ALA A O 1
ATOM 1239 N N . ASN A 1 160 ? -9.562 -47.855 -15.503 1.00 27.75 160 ASN A N 1
ATOM 1240 C CA . ASN A 1 160 ? -10.706 -48.493 -16.189 1.00 27.75 160 ASN A CA 1
ATOM 1241 C C . ASN A 1 160 ? -12.003 -48.894 -15.436 1.00 27.75 160 ASN A C 1
ATOM 1243 O O . ASN A 1 160 ? -12.031 -49.860 -14.689 1.00 27.75 160 ASN A O 1
ATOM 1247 N N . ARG A 1 161 ? -13.082 -48.236 -15.915 1.00 26.92 161 ARG A N 1
ATOM 1248 C CA . ARG A 1 161 ? -14.388 -48.736 -16.424 1.00 26.92 161 ARG A CA 1
ATOM 1249 C C . ARG A 1 161 ? -15.547 -49.128 -15.485 1.00 26.92 161 ARG A C 1
ATOM 1251 O O . ARG A 1 161 ? -15.354 -49.652 -14.404 1.00 26.92 161 ARG A O 1
ATOM 1258 N N . GLU A 1 162 ? -16.739 -48.916 -16.076 1.00 27.03 162 GLU A N 1
ATOM 1259 C CA . GLU A 1 162 ? -18.125 -49.276 -15.692 1.00 27.03 162 GLU A CA 1
ATOM 1260 C C . GLU A 1 162 ? -18.779 -48.332 -14.660 1.00 27.03 162 GLU A C 1
ATOM 1262 O O . GLU A 1 162 ? -18.219 -48.060 -13.613 1.00 27.03 162 GLU A O 1
ATOM 1267 N N . GLY A 1 163 ? -19.932 -47.685 -14.869 1.00 26.31 163 GLY A N 1
ATOM 1268 C CA . GLY A 1 163 ? -21.034 -47.888 -15.808 1.00 26.31 163 GLY A CA 1
ATOM 1269 C C . GLY A 1 163 ? -22.266 -48.393 -15.052 1.00 26.31 163 GLY A C 1
ATOM 1270 O O . GLY A 1 163 ? -22.353 -49.591 -14.845 1.00 26.31 163 GLY A O 1
ATOM 1271 N N . ASN A 1 164 ? -23.206 -47.521 -14.655 1.00 27.34 164 ASN A N 1
ATOM 1272 C CA . ASN A 1 164 ? -24.640 -47.749 -14.897 1.00 27.34 164 ASN A CA 1
ATOM 1273 C C . ASN A 1 164 ? -25.561 -46.592 -14.478 1.00 27.34 164 ASN A C 1
ATOM 1275 O O . ASN A 1 164 ? -25.310 -45.848 -13.534 1.00 27.34 164 ASN A O 1
ATOM 1279 N N . HIS A 1 165 ? -26.643 -46.507 -15.247 1.00 29.41 165 HIS A N 1
ATOM 1280 C CA . HIS A 1 165 ? -27.776 -45.591 -15.207 1.00 29.41 165 HIS A CA 1
ATOM 1281 C C . HIS A 1 165 ? -28.712 -45.780 -14.003 1.00 29.41 165 HIS A C 1
ATOM 1283 O O . HIS A 1 165 ? -28.886 -46.900 -13.542 1.00 29.41 165 HIS A O 1
ATOM 1289 N N . HIS A 1 166 ? -29.465 -44.727 -13.650 1.00 30.11 166 HIS A N 1
ATOM 1290 C CA . HIS A 1 166 ? -30.912 -44.849 -13.418 1.00 30.11 166 HIS A CA 1
ATOM 1291 C C . HIS A 1 166 ? -31.676 -43.557 -13.771 1.00 30.11 166 HIS A C 1
ATOM 1293 O O . HIS A 1 166 ? -31.296 -42.449 -13.402 1.00 30.11 166 HIS A O 1
ATOM 1299 N N . HIS A 1 167 ? -32.751 -43.754 -14.539 1.00 29.62 167 HIS A N 1
ATOM 1300 C CA . HIS A 1 167 ? -33.780 -42.809 -14.979 1.00 29.62 167 HIS A CA 1
ATOM 1301 C C . HIS A 1 167 ? -34.823 -42.517 -13.884 1.00 29.62 167 HIS A C 1
ATOM 1303 O O . HIS A 1 167 ? -35.136 -43.418 -13.116 1.00 29.62 167 HIS A O 1
ATOM 1309 N N . HIS A 1 168 ? -35.457 -41.333 -13.922 1.00 29.94 168 HIS A N 1
ATOM 1310 C CA . HIS A 1 168 ? -36.925 -41.165 -14.049 1.00 29.94 168 HIS A CA 1
ATOM 1311 C C . HIS A 1 168 ? -37.300 -39.679 -14.277 1.00 29.94 168 HIS A C 1
ATOM 1313 O O . HIS A 1 168 ? -36.837 -38.806 -13.557 1.00 29.94 168 HIS A O 1
ATOM 1319 N N . ALA A 1 169 ? -37.943 -39.390 -15.422 1.00 26.86 169 ALA A N 1
ATOM 1320 C CA . ALA A 1 169 ? -39.308 -38.836 -15.588 1.00 26.86 169 ALA A CA 1
ATOM 1321 C C . ALA A 1 169 ? -39.424 -37.312 -15.339 1.00 26.86 169 ALA A C 1
ATOM 1323 O O . ALA A 1 169 ? -39.252 -36.842 -14.226 1.00 26.86 169 ALA A O 1
ATOM 1324 N N . LYS A 1 170 ? -39.487 -36.483 -16.397 1.00 27.66 170 LYS A N 1
ATOM 1325 C CA . LYS A 1 170 ? -40.707 -36.017 -17.107 1.00 27.66 170 LYS A CA 1
ATOM 1326 C C . LYS A 1 170 ? -41.743 -35.380 -16.167 1.00 27.66 170 LYS A C 1
ATOM 1328 O O . LYS A 1 170 ? -42.432 -36.115 -15.478 1.00 27.66 170 LYS A O 1
ATOM 1333 N N . ASP A 1 171 ? -41.907 -34.057 -16.240 1.00 27.30 171 ASP A N 1
ATOM 1334 C CA . ASP A 1 171 ? -43.120 -33.494 -16.847 1.00 27.30 171 ASP A CA 1
ATOM 1335 C C . ASP A 1 171 ? -42.987 -32.008 -17.212 1.00 27.30 171 ASP A C 1
ATOM 1337 O O . ASP A 1 171 ? -42.171 -31.263 -16.670 1.00 27.30 171 ASP A O 1
ATOM 1341 N N . SER A 1 172 ? -43.786 -31.630 -18.203 1.00 29.08 172 SER A N 1
ATOM 1342 C CA . SER A 1 172 ? -43.812 -30.382 -18.962 1.00 29.08 172 SER A CA 1
ATOM 1343 C C . SER A 1 172 ? -45.246 -29.866 -19.059 1.00 29.08 172 SER A C 1
ATOM 1345 O O . SER A 1 172 ? -46.112 -30.684 -19.335 1.00 29.08 172 SER A O 1
ATOM 1347 N N . THR A 1 173 ? -45.469 -28.549 -18.988 1.00 27.91 173 THR A N 1
ATOM 1348 C CA . THR A 1 173 ? -46.618 -27.795 -19.567 1.00 27.91 173 THR A CA 1
ATOM 1349 C C . THR A 1 173 ? -46.256 -26.296 -19.470 1.00 27.91 173 THR A C 1
ATOM 1351 O O . THR A 1 173 ? -45.925 -25.856 -18.373 1.00 27.91 173 THR A O 1
ATOM 1354 N N . GLN A 1 174 ? -46.052 -25.486 -20.528 1.00 26.81 174 GLN A N 1
ATOM 1355 C CA . GLN A 1 174 ? -46.981 -24.987 -21.578 1.00 26.81 174 GLN A CA 1
ATOM 1356 C C . GLN A 1 174 ? -48.222 -24.320 -20.945 1.00 26.81 174 GLN A C 1
ATOM 1358 O O . GLN A 1 174 ? -48.867 -24.961 -20.131 1.00 26.81 174 GLN A O 1
ATOM 1363 N N . THR A 1 175 ? -48.540 -23.027 -21.118 1.00 27.03 175 THR A N 1
ATOM 1364 C CA . THR A 1 175 ? -48.999 -22.246 -22.306 1.00 27.03 175 THR A CA 1
ATOM 1365 C C . THR A 1 175 ? -49.014 -20.742 -21.921 1.00 27.03 175 THR A C 1
ATOM 1367 O O . THR A 1 175 ? -49.261 -20.448 -20.757 1.00 27.03 175 THR A O 1
ATOM 1370 N N . ASP A 1 176 ? -48.621 -19.732 -22.706 1.00 27.61 176 ASP A N 1
ATOM 1371 C CA . ASP A 1 176 ? -49.049 -19.192 -24.020 1.00 27.61 176 ASP A CA 1
ATOM 1372 C C . ASP A 1 176 ? -50.191 -18.134 -23.989 1.00 27.61 176 ASP A C 1
ATOM 1374 O O . ASP A 1 176 ? -51.205 -18.303 -23.317 1.00 27.61 176 ASP A O 1
ATOM 1378 N N . THR A 1 177 ? -50.009 -17.095 -24.825 1.00 29.20 177 THR A N 1
ATOM 1379 C CA . THR A 1 177 ? -50.927 -16.032 -25.318 1.00 29.20 177 THR A CA 1
ATOM 1380 C C . THR A 1 177 ? -51.290 -14.864 -24.374 1.00 29.20 177 THR A C 1
ATOM 1382 O O . THR A 1 177 ? -51.570 -15.065 -23.205 1.00 29.20 177 THR A O 1
ATOM 1385 N N . GLY A 1 178 ? -51.350 -13.584 -24.772 1.00 25.48 178 GLY A N 1
ATOM 1386 C CA . GLY A 1 178 ? -51.098 -12.880 -26.035 1.00 25.48 178 GLY A CA 1
ATOM 1387 C C . GLY A 1 178 ? -51.758 -11.478 -26.029 1.00 25.48 178 GLY A C 1
ATOM 1388 O O . GLY A 1 178 ? -52.744 -11.292 -25.327 1.00 25.48 178 GLY A O 1
ATOM 1389 N N . LYS A 1 179 ? -51.264 -10.569 -26.903 1.00 29.81 179 LYS A N 1
ATOM 1390 C CA . LYS A 1 179 ? -52.021 -9.520 -27.658 1.00 29.81 179 LYS A CA 1
ATOM 1391 C C . LYS A 1 179 ? -52.619 -8.307 -26.883 1.00 29.81 179 LYS A C 1
ATOM 1393 O O . LYS A 1 179 ? -53.146 -8.480 -25.803 1.00 29.81 179 LYS A O 1
ATOM 1398 N N . THR A 1 180 ? -52.667 -7.038 -27.331 1.00 25.31 180 THR A N 1
ATOM 1399 C CA . THR A 1 180 ? -52.201 -6.245 -28.499 1.00 25.31 180 THR A CA 1
ATOM 1400 C C . THR A 1 180 ? -52.344 -4.739 -28.150 1.00 25.31 180 THR A C 1
ATOM 1402 O O . THR A 1 180 ? -53.188 -4.372 -27.339 1.00 25.31 180 THR A O 1
ATOM 1405 N N . PHE A 1 181 ? -51.554 -3.886 -28.814 1.00 29.47 181 PHE A N 1
ATOM 1406 C CA . PHE A 1 181 ? -51.677 -2.422 -28.997 1.00 29.47 181 PHE A CA 1
ATOM 1407 C C . PHE A 1 181 ? -52.998 -1.948 -29.644 1.00 29.47 181 PHE A C 1
ATOM 1409 O O . PHE A 1 181 ? -53.525 -2.728 -30.425 1.00 29.47 181 PHE A O 1
ATOM 1416 N N . ILE A 1 182 ? -53.386 -0.662 -29.451 1.00 25.98 182 ILE A N 1
ATOM 1417 C CA . ILE A 1 182 ? -53.821 0.396 -30.434 1.00 25.98 182 ILE A CA 1
ATOM 1418 C C . ILE A 1 182 ? -53.775 1.766 -29.676 1.00 25.98 182 ILE A C 1
ATOM 1420 O O . ILE A 1 182 ? -54.331 1.839 -28.588 1.00 25.98 182 ILE A O 1
ATOM 1424 N N . ALA A 1 183 ? -52.918 2.761 -30.000 1.00 27.50 183 ALA A N 1
ATOM 1425 C CA . ALA A 1 183 ? -52.999 3.867 -31.003 1.00 27.50 183 ALA A CA 1
ATOM 1426 C C . ALA A 1 183 ? -54.082 4.940 -30.687 1.00 27.50 183 ALA A C 1
ATOM 1428 O O . ALA A 1 183 ? -55.125 4.584 -30.167 1.00 27.50 183 ALA A O 1
ATOM 1429 N N . ALA A 1 184 ? -54.020 6.245 -30.989 1.00 27.23 184 ALA A N 1
ATOM 1430 C CA . ALA A 1 184 ? -53.065 7.228 -31.527 1.00 27.23 184 ALA A CA 1
ATOM 1431 C C . ALA A 1 184 ? -53.769 8.615 -31.467 1.00 27.23 184 ALA A C 1
ATOM 1433 O O . ALA A 1 184 ? -54.994 8.638 -31.533 1.00 27.23 184 ALA A O 1
ATOM 1434 N N . ASN A 1 185 ? -53.049 9.751 -31.462 1.00 25.09 185 ASN A N 1
ATOM 1435 C CA . ASN A 1 185 ? -53.260 10.794 -32.488 1.00 25.09 185 ASN A CA 1
ATOM 1436 C C . ASN A 1 185 ? -52.117 11.832 -32.565 1.00 25.09 185 ASN A C 1
ATOM 1438 O O . ASN A 1 185 ? -51.423 12.090 -31.586 1.00 25.09 185 ASN A O 1
ATOM 1442 N N . LYS A 1 186 ? -51.942 12.363 -33.779 1.00 28.08 186 LYS A N 1
ATOM 1443 C CA . LYS A 1 186 ? -50.923 13.291 -34.303 1.00 28.08 186 LYS A CA 1
ATOM 1444 C C . LYS A 1 186 ? -51.308 14.765 -34.110 1.00 28.08 186 LYS A C 1
ATOM 1446 O O . LYS A 1 186 ? -52.494 15.051 -34.082 1.00 28.08 186 LYS A O 1
ATOM 1451 N N . ASP A 1 187 ? -50.306 15.657 -34.122 1.00 25.38 187 ASP A N 1
ATOM 1452 C CA . ASP A 1 187 ? -50.167 16.815 -35.046 1.00 25.38 187 ASP A CA 1
ATOM 1453 C C . ASP A 1 187 ? -48.805 17.523 -34.796 1.00 25.38 187 ASP A C 1
ATOM 1455 O O . ASP A 1 187 ? -48.452 17.809 -33.660 1.00 25.38 187 ASP A O 1
ATOM 1459 N N . LYS A 1 188 ? -47.844 17.480 -35.740 1.00 26.11 188 LYS A N 1
ATOM 1460 C CA . LYS A 1 188 ? -47.462 18.504 -36.752 1.00 26.11 188 LYS A CA 1
ATOM 1461 C C . LYS A 1 188 ? -46.991 19.871 -36.195 1.00 26.11 188 LYS A C 1
ATOM 1463 O O . LYS A 1 188 ? -47.828 20.707 -35.901 1.00 26.11 188 LYS A O 1
ATOM 1468 N N . HIS A 1 189 ? -45.674 20.143 -36.191 1.00 26.22 189 HIS A N 1
ATOM 1469 C CA . HIS A 1 189 ? -44.964 21.067 -37.115 1.00 26.22 189 HIS A CA 1
ATOM 1470 C C . HIS A 1 189 ? -43.523 21.418 -36.651 1.00 26.22 189 HIS A C 1
ATOM 1472 O O . HIS A 1 189 ? -43.295 21.739 -35.495 1.00 26.22 189 HIS A O 1
ATOM 1478 N N . THR A 1 190 ? -42.592 21.295 -37.606 1.00 25.42 190 THR A N 1
ATOM 1479 C CA . THR A 1 190 ? -41.365 22.071 -37.924 1.00 25.42 190 THR A CA 1
ATOM 1480 C C . THR A 1 190 ? -40.572 22.896 -36.886 1.00 25.42 190 THR A C 1
ATOM 1482 O O . THR A 1 190 ? -41.109 23.727 -36.169 1.00 25.42 190 THR A O 1
ATOM 1485 N N . ASP A 1 191 ? -39.249 22.768 -37.060 1.00 25.59 191 ASP A N 1
ATOM 1486 C CA . ASP A 1 191 ? -38.168 23.765 -36.949 1.00 25.59 191 ASP A CA 1
ATOM 1487 C C . ASP A 1 191 ? -37.146 23.745 -35.794 1.00 25.59 191 ASP A C 1
ATOM 1489 O O . ASP A 1 191 ? -37.409 23.592 -34.608 1.00 25.59 191 ASP A O 1
ATOM 1493 N N . SER A 1 192 ? -35.916 23.888 -36.289 1.00 25.62 192 SER A N 1
ATOM 1494 C CA . SER A 1 192 ? -34.575 24.045 -35.741 1.00 25.62 192 SER A CA 1
ATOM 1495 C C . SER A 1 192 ? -34.339 25.030 -34.584 1.00 25.62 192 SER A C 1
ATOM 1497 O O . SER A 1 192 ? -35.055 26.011 -34.436 1.00 25.62 192 SER A O 1
ATOM 1499 N N . LEU A 1 193 ? -33.138 24.862 -34.002 1.00 23.83 193 LEU A N 1
ATOM 1500 C CA . LEU A 1 193 ? -32.231 25.872 -33.420 1.00 23.83 193 LEU A CA 1
ATOM 1501 C C . LEU A 1 193 ? -32.409 26.293 -31.942 1.00 23.83 193 LEU A C 1
ATOM 1503 O O . LEU A 1 193 ? -33.375 26.924 -31.550 1.00 23.83 193 LEU A O 1
ATOM 1507 N N . ALA A 1 194 ? -31.305 26.059 -31.217 1.00 23.94 194 ALA A N 1
ATOM 1508 C CA . ALA A 1 194 ? -30.617 26.973 -30.295 1.00 23.94 194 ALA A CA 1
ATOM 1509 C C . ALA A 1 194 ? -31.161 27.247 -28.869 1.00 23.94 194 ALA A C 1
ATOM 1511 O O . ALA A 1 194 ? -32.245 27.767 -28.663 1.00 23.94 194 ALA A O 1
ATOM 1512 N N . THR A 1 195 ? -30.252 26.977 -27.918 1.00 26.28 195 THR A N 1
ATOM 1513 C CA . THR A 1 195 ? -29.855 27.767 -26.729 1.00 26.28 195 THR A CA 1
ATOM 1514 C C . THR A 1 195 ? -30.876 28.256 -25.690 1.00 26.28 195 THR A C 1
ATOM 1516 O O . THR A 1 195 ? -31.773 29.034 -25.972 1.00 26.28 195 THR A O 1
ATOM 1519 N N . ASP A 1 196 ? -30.486 27.959 -24.445 1.00 23.69 196 ASP A N 1
ATOM 1520 C CA . ASP A 1 196 ? -30.503 28.823 -23.255 1.00 23.69 196 ASP A CA 1
ATOM 1521 C C . ASP A 1 196 ? -31.713 28.872 -22.294 1.00 23.69 196 ASP A C 1
ATOM 1523 O O . ASP A 1 196 ? -32.800 29.352 -22.580 1.00 23.69 196 ASP A O 1
ATOM 1527 N N . THR A 1 197 ? -31.389 28.438 -21.064 1.00 29.48 197 THR A N 1
ATOM 1528 C CA . THR A 1 197 ? -31.689 29.017 -19.737 1.00 29.48 197 THR A CA 1
ATOM 1529 C C . THR A 1 197 ? -33.115 29.428 -19.341 1.00 29.48 197 THR A C 1
ATOM 1531 O O . THR A 1 197 ? -33.608 30.459 -19.773 1.00 29.48 197 THR A O 1
ATOM 1534 N N . ALA A 1 198 ? -33.650 28.752 -18.313 1.00 23.33 198 ALA A N 1
ATOM 1535 C CA . ALA A 1 198 ? -34.373 29.294 -17.135 1.00 23.33 198 ALA A CA 1
ATOM 1536 C C . ALA A 1 198 ? -34.713 28.090 -16.215 1.00 23.33 198 ALA A C 1
ATOM 1538 O O . ALA A 1 198 ? -35.080 27.043 -16.733 1.00 23.33 198 ALA A O 1
ATOM 1539 N N . LYS A 1 199 ? -34.393 28.003 -14.912 1.00 26.50 199 LYS A N 1
ATOM 1540 C CA . LYS A 1 199 ? -34.830 28.735 -13.697 1.00 26.50 199 LYS A CA 1
ATOM 1541 C C . LYS A 1 199 ? -36.347 28.742 -13.429 1.00 26.50 199 LYS A C 1
ATOM 1543 O O . LYS A 1 199 ? -37.116 28.977 -14.347 1.00 26.50 199 LYS A O 1
ATOM 1548 N N . HIS A 1 200 ? -36.669 28.614 -12.129 1.00 26.98 200 HIS A N 1
ATOM 1549 C CA . HIS A 1 200 ? -37.969 28.495 -11.428 1.00 26.98 200 HIS A CA 1
ATOM 1550 C C . HIS A 1 200 ? -38.424 27.046 -11.181 1.00 26.98 200 HIS A C 1
ATOM 1552 O O . HIS A 1 200 ? -38.210 26.183 -12.017 1.00 26.98 200 HIS A O 1
ATOM 1558 N N . ASP A 1 201 ? -39.014 26.663 -10.050 1.00 24.12 201 ASP A N 1
ATOM 1559 C CA . ASP A 1 201 ? -39.402 27.351 -8.812 1.00 24.12 201 ASP A CA 1
ATOM 1560 C C . ASP A 1 201 ? -39.665 26.257 -7.763 1.00 24.12 201 ASP A C 1
ATOM 1562 O O . ASP A 1 201 ? -40.062 25.146 -8.119 1.00 24.12 201 ASP A O 1
ATOM 1566 N N . SER A 1 202 ? -39.500 26.555 -6.474 1.00 26.09 202 SER A N 1
ATOM 1567 C CA . SER A 1 202 ? -40.052 25.711 -5.407 1.00 26.09 202 SER A CA 1
ATOM 1568 C C . SER A 1 202 ? -40.847 26.563 -4.428 1.00 26.09 202 SER A C 1
ATOM 1570 O O . SER A 1 202 ? -40.340 27.517 -3.839 1.00 26.09 202 SER A O 1
ATOM 1572 N N . THR A 1 203 ? -42.107 26.174 -4.315 1.00 26.30 203 THR A N 1
ATOM 1573 C CA . THR A 1 203 ? -43.250 26.791 -3.653 1.00 26.30 203 THR A CA 1
ATOM 1574 C C . THR A 1 203 ? -43.078 26.945 -2.140 1.00 26.30 203 THR A C 1
ATOM 1576 O O . THR A 1 203 ? -42.574 26.055 -1.456 1.00 26.30 203 THR A O 1
ATOM 1579 N N . GLN A 1 204 ? -43.562 28.074 -1.619 1.00 25.38 204 GLN A N 1
ATOM 1580 C CA . GLN A 1 204 ? -43.758 28.348 -0.194 1.00 25.38 204 GLN A CA 1
ATOM 1581 C C . GLN A 1 204 ? -45.017 27.653 0.346 1.00 25.38 204 GLN A C 1
ATOM 1583 O O . GLN A 1 204 ? -46.055 27.675 -0.312 1.00 25.38 204 GLN A O 1
ATOM 1588 N N . ILE A 1 205 ? -44.958 27.178 1.596 1.00 25.52 205 ILE A N 1
ATOM 1589 C CA . ILE A 1 205 ? -46.112 27.115 2.508 1.00 25.52 205 ILE A CA 1
ATOM 1590 C C . ILE A 1 205 ? -45.672 27.670 3.869 1.00 25.52 205 ILE A C 1
ATOM 1592 O O . ILE A 1 205 ? -44.600 27.342 4.377 1.00 25.52 205 ILE A O 1
ATOM 1596 N N . ALA A 1 206 ? -46.505 28.554 4.414 1.00 23.92 206 ALA A N 1
ATOM 1597 C CA . ALA A 1 206 ? -46.302 29.331 5.628 1.00 23.92 206 ALA A CA 1
ATOM 1598 C C . ALA A 1 206 ? -46.948 28.682 6.868 1.00 23.92 206 ALA A C 1
ATOM 1600 O O . ALA A 1 206 ? -48.012 28.076 6.764 1.00 23.92 206 ALA A O 1
ATOM 1601 N N . SER A 1 207 ? -46.384 28.934 8.056 1.00 26.17 207 SER A N 1
ATOM 1602 C CA . SER A 1 207 ? -47.161 29.084 9.298 1.00 26.17 207 SER A CA 1
ATOM 1603 C C . SER A 1 207 ? -46.407 29.940 10.323 1.00 26.17 207 SER A C 1
ATOM 1605 O O . SER A 1 207 ? -45.183 29.894 10.413 1.00 26.17 207 SER A O 1
ATOM 1607 N N . ALA A 1 208 ? -47.171 30.742 11.056 1.00 25.72 208 ALA A N 1
ATOM 1608 C CA . ALA A 1 208 ? -46.795 31.978 11.727 1.00 25.72 208 ALA A CA 1
ATOM 1609 C C . ALA A 1 208 ? -46.264 31.850 13.173 1.00 25.72 208 ALA A C 1
ATOM 1611 O O . ALA A 1 208 ? -46.626 30.928 13.893 1.00 25.72 208 ALA A O 1
ATOM 1612 N N . GLY A 1 209 ? -45.531 32.892 13.598 1.00 22.83 209 GLY A N 1
ATOM 1613 C CA . GLY A 1 209 ? -45.720 33.581 14.886 1.00 22.83 209 GLY A CA 1
ATOM 1614 C C . GLY A 1 209 ? -44.976 33.058 16.122 1.00 22.83 209 GLY A C 1
ATOM 1615 O O . GLY A 1 209 ? -45.390 32.080 16.730 1.00 22.83 209 GLY A O 1
ATOM 1616 N N . GLY A 1 210 ? -43.959 33.799 16.581 1.00 23.64 210 GLY A N 1
ATOM 1617 C CA . GLY A 1 210 ? -43.407 33.660 17.935 1.00 23.64 210 GLY A CA 1
ATOM 1618 C C . GLY A 1 210 ? -42.045 34.332 18.104 1.00 23.64 210 GLY A C 1
ATOM 1619 O O . GLY A 1 210 ? -41.104 34.025 17.386 1.00 23.64 210 GLY A O 1
ATOM 1620 N N . SER A 1 211 ? -41.968 35.277 19.030 1.00 24.70 211 SER A N 1
ATOM 1621 C CA . SER A 1 211 ? -40.901 36.247 19.283 1.00 24.70 211 SER A CA 1
ATOM 1622 C C . SER A 1 211 ? -39.543 35.691 19.753 1.00 24.70 211 SER A C 1
ATOM 1624 O O . SER A 1 211 ? -39.465 34.691 20.460 1.00 24.70 211 SER A O 1
ATOM 1626 N N . ASP A 1 212 ? -38.513 36.497 19.470 1.00 26.58 212 ASP A N 1
ATOM 1627 C CA . ASP A 1 212 ? -37.268 36.711 20.226 1.00 26.58 212 ASP A CA 1
ATOM 1628 C C . ASP A 1 212 ? -35.968 35.923 19.924 1.00 26.58 212 ASP A C 1
ATOM 1630 O O . ASP A 1 212 ? -35.793 34.746 20.227 1.00 26.58 212 ASP A O 1
ATOM 1634 N N . ARG A 1 213 ? -34.976 36.747 19.525 1.00 28.23 213 ARG A N 1
ATOM 1635 C CA . ARG A 1 213 ? -33.499 36.624 19.526 1.00 28.23 213 ARG A CA 1
ATOM 1636 C C . ARG A 1 213 ? -32.831 35.952 18.312 1.00 28.23 213 ARG A C 1
ATOM 1638 O O . ARG A 1 213 ? -33.125 34.805 17.989 1.00 28.23 213 ARG A O 1
ATOM 1645 N N . PRO A 1 214 ? -31.836 36.614 17.677 1.00 25.11 214 PRO A N 1
ATOM 1646 C CA . PRO A 1 214 ? -31.147 36.060 16.519 1.00 25.11 214 PRO A CA 1
ATOM 1647 C C . PRO A 1 214 ? -30.182 34.953 16.964 1.00 25.11 214 PRO A C 1
ATOM 1649 O O . PRO A 1 214 ? -29.072 35.215 17.434 1.00 25.11 214 PRO A O 1
ATOM 1652 N N . LYS A 1 215 ? -30.597 33.692 16.802 1.00 28.28 215 LYS A N 1
ATOM 1653 C CA . LYS A 1 215 ? -29.662 32.567 16.732 1.00 28.28 215 LYS A CA 1
ATOM 1654 C C . LYS A 1 215 ? -28.882 32.698 15.429 1.00 28.28 215 LYS A C 1
ATOM 1656 O O . LYS A 1 215 ? -29.438 32.762 14.343 1.00 28.28 215 LYS A O 1
ATOM 1661 N N . LYS A 1 216 ? -27.565 32.783 15.568 1.00 26.98 216 LYS A N 1
ATOM 1662 C CA . LYS A 1 216 ? -26.609 32.771 14.469 1.00 26.98 216 LYS A CA 1
ATOM 1663 C C . LYS A 1 216 ? -26.648 31.377 13.842 1.00 26.98 216 LYS A C 1
ATOM 1665 O O . LYS A 1 216 ? -26.074 30.451 14.413 1.00 26.98 216 LYS A O 1
ATOM 1670 N N . ASP A 1 217 ? -27.350 31.239 12.722 1.00 25.81 217 ASP A N 1
ATOM 1671 C CA . ASP A 1 217 ? -27.441 29.990 11.972 1.00 25.81 217 ASP A CA 1
ATOM 1672 C C . ASP A 1 217 ? -26.041 29.458 11.662 1.00 25.81 217 ASP A C 1
ATOM 1674 O O . ASP A 1 217 ? -25.219 30.095 10.993 1.00 25.81 217 ASP A O 1
ATOM 1678 N N . SER A 1 218 ? -25.755 28.273 12.195 1.00 28.53 218 SER A N 1
ATOM 1679 C CA . SER A 1 218 ? -24.628 27.466 11.769 1.00 28.53 218 SER A CA 1
ATOM 1680 C C . SER A 1 218 ? -24.902 27.031 10.339 1.00 28.53 218 SER A C 1
ATOM 1682 O O . SER A 1 218 ? -25.658 26.088 10.112 1.00 28.53 218 SER A O 1
ATOM 1684 N N . LYS A 1 219 ? -24.281 27.710 9.372 1.00 28.44 219 LYS A N 1
ATOM 1685 C CA . LYS A 1 219 ? -24.085 27.139 8.044 1.00 28.44 219 LYS A CA 1
ATOM 1686 C C . LYS A 1 219 ? -23.422 25.777 8.230 1.00 28.44 219 LYS A C 1
ATOM 1688 O O . LYS A 1 219 ? -22.256 25.688 8.611 1.00 28.44 219 LYS A O 1
ATOM 1693 N N . THR A 1 220 ? -24.186 24.720 8.001 1.00 28.52 220 THR A N 1
ATOM 1694 C CA . THR A 1 220 ? -23.669 23.432 7.567 1.00 28.52 220 THR A CA 1
ATOM 1695 C C . THR A 1 220 ? -23.018 23.681 6.216 1.00 28.52 220 THR A C 1
ATOM 1697 O O . THR A 1 220 ? -23.642 23.582 5.162 1.00 28.52 220 THR A O 1
ATOM 1700 N N . ASP A 1 221 ? -21.758 24.107 6.260 1.00 30.73 221 ASP A N 1
ATOM 1701 C CA . ASP A 1 221 ? -20.906 24.123 5.089 1.00 30.73 221 ASP A CA 1
ATOM 1702 C C . ASP A 1 221 ? -20.824 22.668 4.620 1.00 30.73 221 ASP A C 1
ATOM 1704 O O . ASP A 1 221 ? -20.156 21.839 5.238 1.00 30.73 221 ASP A O 1
ATOM 1708 N N . ASN A 1 222 ? -21.551 22.341 3.549 1.00 31.38 222 ASN A N 1
ATOM 1709 C CA . ASN A 1 222 ? -21.246 21.182 2.729 1.00 31.38 222 ASN A CA 1
ATOM 1710 C C . ASN A 1 222 ? -19.765 21.312 2.373 1.00 31.38 222 ASN A C 1
ATOM 1712 O O . ASN A 1 222 ? -19.392 22.151 1.552 1.00 31.38 222 ASN A O 1
ATOM 1716 N N . ILE A 1 223 ? -18.915 20.527 3.038 1.00 37.41 223 ILE A N 1
ATOM 1717 C CA . ILE A 1 223 ? -17.489 20.430 2.738 1.00 37.41 223 ILE A CA 1
ATOM 1718 C C . ILE A 1 223 ? -17.396 19.687 1.404 1.00 37.41 223 ILE A C 1
ATOM 1720 O O . ILE A 1 223 ? -17.090 18.501 1.340 1.00 37.41 223 ILE A O 1
ATOM 1724 N N . SER A 1 224 ? -17.728 20.374 0.313 1.00 32.00 224 SER A N 1
ATOM 1725 C CA . SER A 1 224 ? -17.391 19.921 -1.024 1.00 32.00 224 SER A CA 1
ATOM 1726 C C . SER A 1 224 ? -15.871 19.891 -1.098 1.00 32.00 224 SER A C 1
ATOM 1728 O O . SER A 1 224 ? -15.222 20.912 -0.837 1.00 32.00 224 SER A O 1
ATOM 1730 N N . ALA A 1 225 ? -15.315 18.721 -1.415 1.00 41.38 225 ALA A N 1
ATOM 1731 C CA . ALA A 1 225 ? -13.886 18.541 -1.611 1.00 41.38 225 ALA A CA 1
ATOM 1732 C C . ALA A 1 225 ? -13.333 19.656 -2.523 1.00 41.38 225 ALA A C 1
ATOM 1734 O O . ALA A 1 225 ? -13.994 20.034 -3.498 1.00 41.38 225 ALA A O 1
ATOM 1735 N N . PRO A 1 226 ? -12.158 20.231 -2.211 1.00 43.53 226 PRO A N 1
ATOM 1736 C CA . PRO A 1 226 ? -11.589 21.307 -3.012 1.00 43.53 226 PRO A CA 1
ATOM 1737 C C . PRO A 1 226 ? -11.473 20.864 -4.476 1.00 43.53 226 PRO A C 1
ATOM 1739 O O . PRO A 1 226 ? -11.030 19.748 -4.748 1.00 43.53 226 PRO A O 1
ATOM 1742 N N . LYS A 1 227 ? -11.868 21.733 -5.420 1.00 42.28 227 LYS A N 1
ATOM 1743 C CA . LYS A 1 227 ? -11.714 21.478 -6.862 1.00 42.28 227 LYS A CA 1
ATOM 1744 C C . LYS A 1 227 ? -10.241 21.169 -7.156 1.00 42.28 227 LYS A C 1
ATOM 1746 O O . LYS A 1 227 ? -9.397 22.062 -7.104 1.00 42.28 227 LYS A O 1
ATOM 1751 N N . LYS A 1 228 ? -9.939 19.897 -7.427 1.00 56.12 228 LYS A N 1
ATOM 1752 C CA . LYS A 1 228 ? -8.599 19.418 -7.782 1.00 56.12 228 LYS A CA 1
ATOM 1753 C C . LYS A 1 228 ? -8.242 19.938 -9.177 1.00 56.12 228 LYS A C 1
ATOM 1755 O O . LYS A 1 228 ? -8.913 19.622 -10.156 1.00 56.12 228 LYS A O 1
ATOM 1760 N N . ASN A 1 229 ? -7.180 20.735 -9.277 1.00 69.31 229 ASN A N 1
ATOM 1761 C CA . ASN A 1 229 ? -6.626 21.135 -10.567 1.00 69.31 229 ASN A CA 1
ATOM 1762 C C . ASN A 1 229 ? -5.757 19.995 -11.103 1.00 69.31 229 ASN A C 1
ATOM 1764 O O . ASN A 1 229 ? -4.615 19.852 -10.682 1.00 69.31 229 ASN A O 1
ATOM 1768 N N . PHE A 1 230 ? -6.272 19.234 -12.067 1.00 72.06 230 PHE A N 1
ATOM 1769 C CA . PHE A 1 230 ? -5.590 18.089 -12.689 1.00 72.06 230 PHE A CA 1
ATOM 1770 C C . PHE A 1 230 ? -4.119 18.352 -13.068 1.00 72.06 230 PHE A C 1
ATOM 1772 O O . PHE A 1 230 ? -3.250 17.511 -12.861 1.00 72.06 230 PHE A O 1
ATOM 1779 N N . LEU A 1 231 ? -3.809 19.540 -13.596 1.00 79.81 231 LEU A N 1
ATOM 1780 C CA . LEU A 1 231 ? -2.447 19.898 -14.015 1.00 79.81 231 LEU A CA 1
ATOM 1781 C C . LEU A 1 231 ? -1.464 20.041 -12.841 1.00 79.81 231 LEU A C 1
ATOM 1783 O O . LEU A 1 231 ? -0.254 19.897 -13.026 1.00 79.81 231 LEU A O 1
ATOM 1787 N N . VAL A 1 232 ? -1.962 20.307 -11.630 1.00 83.50 232 VAL A N 1
ATOM 1788 C CA . VAL A 1 232 ? -1.134 20.419 -10.421 1.00 83.50 232 VAL A CA 1
ATOM 1789 C C . VAL A 1 232 ? -0.569 19.059 -10.019 1.00 83.50 232 VAL A C 1
ATOM 1791 O O . VAL A 1 232 ? 0.537 18.999 -9.484 1.00 83.50 232 VAL A O 1
ATOM 1794 N N . ASP A 1 233 ? -1.248 17.961 -10.336 1.00 81.31 233 ASP A N 1
ATOM 1795 C CA . ASP A 1 233 ? -0.749 16.618 -10.031 1.00 81.31 233 ASP A CA 1
ATOM 1796 C C . ASP A 1 233 ? 0.498 16.283 -10.876 1.00 81.31 233 ASP A C 1
ATOM 1798 O O . AS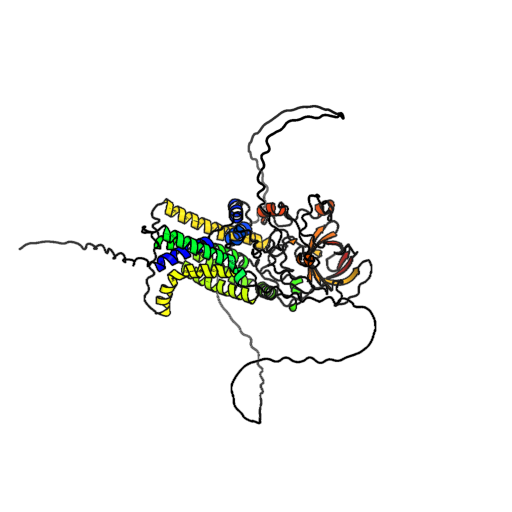P A 1 233 ? 1.393 15.567 -10.433 1.00 81.31 233 ASP A O 1
ATOM 1802 N N . TYR A 1 234 ? 0.627 16.903 -12.054 1.00 90.38 234 TYR A N 1
ATOM 1803 C CA . TYR A 1 234 ? 1.698 16.673 -13.030 1.00 90.38 234 TYR A CA 1
ATOM 1804 C C . TYR A 1 234 ? 2.871 17.660 -12.965 1.00 90.38 234 TYR A C 1
ATOM 1806 O O . TYR A 1 234 ? 3.758 17.623 -13.822 1.00 90.38 234 TYR A O 1
ATOM 1814 N N . THR A 1 235 ? 2.923 18.552 -11.970 1.00 90.75 235 THR A N 1
ATOM 1815 C CA . THR A 1 235 ? 3.944 19.618 -11.941 1.00 90.75 235 THR A CA 1
ATOM 1816 C C . THR A 1 235 ? 5.374 19.077 -11.964 1.00 90.75 235 THR A C 1
ATOM 1818 O O . THR A 1 235 ? 6.213 19.644 -12.656 1.00 90.75 235 THR A O 1
ATOM 1821 N N . ASP A 1 236 ? 5.670 17.967 -11.281 1.00 91.19 236 ASP A N 1
ATOM 1822 C CA . ASP A 1 236 ? 7.020 17.384 -11.281 1.00 91.19 236 ASP A CA 1
ATOM 1823 C C . ASP A 1 236 ? 7.454 16.911 -12.672 1.00 91.19 236 ASP A C 1
ATOM 1825 O O . ASP A 1 236 ? 8.623 17.044 -13.033 1.00 91.19 236 ASP A O 1
ATOM 1829 N N . TRP A 1 237 ? 6.518 16.439 -13.497 1.00 94.12 237 TRP A N 1
ATOM 1830 C CA . TRP A 1 237 ? 6.805 16.069 -14.882 1.00 94.12 237 TRP A CA 1
ATOM 1831 C C . TRP A 1 237 ? 7.024 17.306 -15.748 1.00 94.12 237 TRP A C 1
ATOM 1833 O O . TRP A 1 237 ? 7.907 17.307 -16.602 1.00 94.12 237 TRP A O 1
ATOM 1843 N N . GLY A 1 238 ? 6.260 18.374 -15.500 1.00 94.75 238 GLY A N 1
ATOM 1844 C CA . GLY A 1 238 ? 6.478 19.676 -16.129 1.00 94.75 238 GLY A CA 1
ATOM 1845 C C . GLY A 1 238 ? 7.863 20.244 -15.808 1.00 94.75 238 GLY A C 1
ATOM 1846 O O . GLY A 1 238 ? 8.568 20.693 -16.710 1.00 94.75 238 GLY A O 1
ATOM 1847 N N . ILE A 1 239 ? 8.301 20.147 -14.547 1.00 94.69 239 ILE A N 1
ATOM 1848 C CA . ILE A 1 239 ? 9.654 20.542 -14.129 1.00 94.69 239 ILE A CA 1
ATOM 1849 C C . ILE A 1 239 ? 10.706 19.658 -14.812 1.00 94.69 239 ILE A C 1
ATOM 1851 O O . ILE A 1 239 ? 11.674 20.181 -15.363 1.00 94.69 239 ILE A O 1
ATOM 1855 N N . ALA A 1 240 ? 10.509 18.336 -14.845 1.00 95.62 240 ALA A N 1
ATOM 1856 C CA . ALA A 1 240 ? 11.408 17.419 -15.546 1.00 95.62 240 ALA A CA 1
ATOM 1857 C C . ALA A 1 240 ? 11.522 17.754 -17.043 1.00 95.62 240 ALA A C 1
ATOM 1859 O O . ALA A 1 240 ? 12.615 17.713 -17.611 1.00 95.62 240 ALA A O 1
ATOM 1860 N N . LEU A 1 241 ? 10.408 18.116 -17.687 1.00 97.12 241 LEU A N 1
ATOM 1861 C CA . LEU A 1 241 ? 10.377 18.524 -19.089 1.00 97.12 241 LEU A CA 1
ATOM 1862 C C . LEU A 1 241 ? 11.126 19.839 -19.302 1.00 97.12 241 LEU A C 1
ATOM 1864 O O . LEU A 1 241 ? 11.914 19.935 -20.240 1.00 97.12 241 LEU A O 1
ATOM 1868 N N . LEU A 1 242 ? 10.950 20.820 -18.415 1.00 97.06 242 LEU A N 1
ATOM 1869 C CA . LEU A 1 242 ? 11.691 22.080 -18.462 1.00 97.06 242 LEU A CA 1
ATOM 1870 C C . LEU A 1 242 ? 13.204 21.850 -18.320 1.00 97.06 242 LEU A C 1
ATOM 1872 O O . LEU A 1 242 ? 13.981 22.394 -19.105 1.00 97.06 242 LEU A O 1
ATOM 1876 N N . ILE A 1 243 ? 13.622 20.988 -17.384 1.00 96.50 243 ILE A N 1
ATOM 1877 C CA . ILE A 1 243 ? 15.020 20.549 -17.241 1.00 96.50 243 ILE A CA 1
ATOM 1878 C C . ILE A 1 243 ? 15.506 19.895 -18.543 1.00 96.50 243 ILE A C 1
ATOM 1880 O O . ILE A 1 243 ? 16.602 20.201 -19.014 1.00 96.50 243 ILE A O 1
ATOM 1884 N N . GLY A 1 244 ? 14.683 19.040 -19.156 1.00 97.62 244 GLY A N 1
ATOM 1885 C CA . GLY A 1 244 ? 14.962 18.423 -20.451 1.00 97.62 244 GLY A CA 1
ATOM 1886 C C . GLY A 1 244 ? 15.168 19.446 -21.570 1.00 97.62 244 GLY A C 1
ATOM 1887 O O . GLY A 1 244 ? 16.139 19.347 -22.318 1.00 97.62 244 GLY A O 1
ATOM 1888 N N . ILE A 1 245 ? 14.298 20.454 -21.668 1.00 98.19 245 ILE A N 1
ATOM 1889 C CA . ILE A 1 245 ? 14.374 21.519 -22.679 1.00 98.19 245 ILE A CA 1
ATOM 1890 C C . ILE A 1 245 ? 15.654 22.334 -22.495 1.00 98.19 245 ILE A C 1
ATOM 1892 O O . ILE A 1 245 ? 16.456 22.433 -23.424 1.00 98.19 245 ILE A O 1
ATOM 1896 N N . ILE A 1 246 ? 15.882 22.865 -21.291 1.00 97.75 246 ILE A N 1
ATOM 1897 C CA . ILE A 1 246 ? 17.056 23.691 -20.979 1.00 97.75 246 ILE A CA 1
ATOM 1898 C C . ILE A 1 246 ? 18.338 22.885 -21.203 1.00 97.75 246 ILE A C 1
ATOM 1900 O O . ILE A 1 246 ? 19.233 23.322 -21.927 1.00 97.75 246 ILE A O 1
ATOM 1904 N N . GLY A 1 247 ? 18.413 21.675 -20.649 1.00 96.88 247 GLY A N 1
ATOM 1905 C CA . GLY A 1 247 ? 19.567 20.801 -20.810 1.00 96.88 247 GLY A CA 1
ATOM 1906 C C . GLY A 1 247 ? 19.806 20.397 -22.268 1.00 96.88 247 GLY A C 1
ATOM 1907 O O . GLY A 1 247 ? 20.953 20.329 -22.709 1.00 96.88 247 GLY A O 1
ATOM 1908 N N . GLY A 1 248 ? 18.745 20.171 -23.047 1.00 95.75 248 GLY A N 1
ATOM 1909 C CA . GLY A 1 248 ? 18.836 19.816 -24.462 1.00 95.75 248 GLY A CA 1
ATOM 1910 C C . GLY A 1 248 ? 19.338 20.972 -25.328 1.00 95.75 248 GLY A C 1
ATOM 1911 O O . GLY A 1 248 ? 20.134 20.756 -26.251 1.00 95.75 248 GLY A O 1
ATOM 1912 N N . LEU A 1 249 ? 18.938 22.204 -25.002 1.00 95.44 249 LEU A N 1
ATOM 1913 C CA . LEU A 1 249 ? 19.458 23.426 -25.616 1.00 95.44 249 LEU A CA 1
ATOM 1914 C C . LEU A 1 249 ? 20.931 23.642 -25.251 1.00 95.44 249 LEU A C 1
ATOM 1916 O O . LEU A 1 249 ? 21.747 23.826 -26.151 1.00 95.44 249 LEU A O 1
ATOM 1920 N N . ILE A 1 250 ? 21.300 23.518 -23.970 1.00 95.06 250 ILE A N 1
ATOM 1921 C CA . ILE A 1 250 ? 22.698 23.607 -23.513 1.00 95.06 250 ILE A CA 1
ATOM 1922 C C . ILE A 1 250 ? 23.564 22.556 -24.216 1.00 95.06 250 ILE A C 1
ATOM 1924 O O . ILE A 1 250 ? 24.603 22.895 -24.783 1.00 95.06 250 ILE A O 1
ATOM 1928 N N . TRP A 1 251 ? 23.118 21.294 -24.264 1.00 93.69 251 TRP A N 1
ATOM 1929 C CA . TRP A 1 251 ? 23.806 20.240 -25.015 1.00 93.69 251 TRP A CA 1
ATOM 1930 C C . TRP A 1 251 ? 23.991 20.674 -26.469 1.00 93.69 251 TRP A C 1
ATOM 1932 O O . TRP A 1 251 ? 25.087 20.557 -27.012 1.00 93.69 251 TRP A O 1
ATOM 1942 N N . THR A 1 252 ? 22.948 21.211 -27.100 1.00 91.19 252 THR A N 1
ATOM 1943 C CA . THR A 1 252 ? 23.000 21.658 -28.497 1.00 91.19 252 THR A CA 1
ATOM 1944 C C . THR A 1 252 ? 24.001 22.780 -28.740 1.00 91.19 252 THR A C 1
ATOM 1946 O O . THR A 1 252 ? 24.678 22.759 -29.766 1.00 91.19 252 THR A O 1
ATOM 1949 N N . LEU A 1 253 ? 24.135 23.713 -27.800 1.00 90.56 253 LEU A N 1
ATOM 1950 C CA . LEU A 1 253 ? 25.097 24.809 -27.880 1.00 90.56 253 LEU A CA 1
ATOM 1951 C C . LEU A 1 253 ? 26.545 24.336 -27.702 1.00 90.56 253 LEU A C 1
ATOM 1953 O O . LEU A 1 253 ? 27.428 24.846 -28.386 1.00 90.56 253 LEU A O 1
ATOM 1957 N N . ILE A 1 254 ? 26.784 23.357 -26.824 1.00 90.31 254 ILE A N 1
ATOM 1958 C CA . ILE A 1 254 ? 28.125 22.815 -26.544 1.00 90.31 254 ILE A CA 1
ATOM 1959 C C . ILE A 1 254 ? 28.582 21.850 -27.652 1.00 90.31 254 ILE A C 1
ATOM 1961 O O . ILE A 1 254 ? 29.745 21.836 -28.050 1.00 90.31 254 ILE A O 1
ATOM 1965 N N . ASP A 1 255 ? 27.672 21.034 -28.183 1.00 84.69 255 ASP A N 1
ATOM 1966 C CA . ASP A 1 255 ? 27.953 19.965 -29.150 1.00 84.69 255 ASP A CA 1
ATOM 1967 C C . ASP A 1 255 ? 27.979 20.485 -30.600 1.00 84.69 255 ASP A C 1
ATOM 1969 O O . ASP A 1 255 ? 27.302 19.944 -31.479 1.00 84.69 255 ASP A O 1
ATOM 1973 N N . ARG A 1 256 ? 28.738 21.565 -30.841 1.00 67.44 256 ARG A N 1
ATOM 1974 C CA . ARG A 1 256 ? 28.844 22.240 -32.150 1.00 67.44 256 ARG A CA 1
ATOM 1975 C C . ARG A 1 256 ? 29.713 21.501 -33.173 1.00 67.44 256 ARG A C 1
ATOM 1977 O O . ARG A 1 256 ? 29.585 21.796 -34.351 1.00 67.44 256 ARG A O 1
ATOM 1984 N N . ASN A 1 257 ? 30.552 20.540 -32.761 1.00 58.91 257 ASN A N 1
ATOM 1985 C CA . ASN A 1 257 ? 31.525 19.916 -33.674 1.00 58.91 257 ASN A CA 1
ATOM 1986 C C . ASN A 1 257 ? 31.883 18.439 -33.386 1.00 58.91 257 ASN A C 1
ATOM 1988 O O . ASN A 1 257 ? 32.983 18.004 -33.722 1.00 58.91 257 ASN A O 1
ATOM 1992 N N . ARG A 1 258 ? 31.007 17.637 -32.752 1.00 60.03 258 ARG A N 1
ATOM 1993 C CA . ARG A 1 258 ? 31.320 16.219 -32.465 1.00 60.03 258 ARG A CA 1
ATOM 1994 C C . ARG A 1 258 ? 30.246 15.221 -32.907 1.00 60.03 258 ARG A C 1
ATOM 1996 O O . ARG A 1 258 ? 29.066 15.308 -32.576 1.00 60.03 258 ARG A O 1
ATOM 2003 N N . THR A 1 259 ? 30.722 14.213 -33.631 1.00 61.56 259 THR A N 1
ATOM 2004 C CA . THR A 1 259 ? 30.100 12.936 -34.001 1.00 61.56 259 THR A CA 1
ATOM 2005 C C . THR A 1 259 ? 29.776 12.101 -32.755 1.00 61.56 259 THR A C 1
ATOM 2007 O O . THR A 1 259 ? 30.418 11.097 -32.460 1.00 61.56 259 THR A O 1
ATOM 2010 N N . LYS A 1 260 ? 28.767 12.504 -31.973 1.00 63.88 260 LYS A N 1
ATOM 2011 C CA . LYS A 1 260 ? 28.221 11.635 -30.919 1.00 63.88 260 LYS A CA 1
ATOM 2012 C C . LYS A 1 260 ? 27.442 10.481 -31.552 1.00 63.88 260 LYS A C 1
ATOM 2014 O O . LYS A 1 260 ? 26.604 10.692 -32.428 1.00 63.88 260 LYS A O 1
ATOM 2019 N N . ALA A 1 261 ? 27.680 9.263 -31.070 1.00 80.19 261 ALA A N 1
ATOM 2020 C CA . ALA A 1 261 ? 26.924 8.082 -31.469 1.00 80.19 261 ALA A CA 1
ATOM 2021 C C . ALA A 1 261 ? 25.532 8.087 -30.803 1.00 80.19 261 ALA A C 1
ATOM 2023 O O . ALA A 1 261 ? 25.309 7.432 -29.784 1.00 80.19 261 ALA A O 1
ATOM 2024 N N . TYR A 1 262 ? 24.596 8.855 -31.372 1.00 86.31 262 TYR A N 1
ATOM 2025 C CA . TYR A 1 262 ? 23.206 8.973 -30.901 1.00 86.31 262 TYR A CA 1
ATOM 2026 C C . TYR A 1 262 ? 22.510 7.618 -30.762 1.00 86.31 262 TYR A C 1
ATOM 2028 O O . TYR A 1 262 ? 21.763 7.413 -29.812 1.00 86.31 262 TYR A O 1
ATOM 2036 N N . ASP A 1 263 ? 22.825 6.660 -31.633 1.00 86.75 263 ASP A N 1
ATOM 2037 C CA . ASP A 1 263 ? 22.265 5.312 -31.553 1.00 86.75 263 ASP A CA 1
ATOM 2038 C C . ASP A 1 263 ? 22.709 4.568 -30.274 1.00 86.75 263 ASP A C 1
ATOM 2040 O O . ASP A 1 263 ? 21.922 3.833 -29.678 1.00 86.75 263 ASP A O 1
ATOM 2044 N N . ILE A 1 264 ? 23.950 4.786 -29.813 1.00 89.25 264 ILE A N 1
ATOM 2045 C CA . ILE A 1 264 ? 24.467 4.204 -28.561 1.00 89.25 264 ILE A CA 1
ATOM 2046 C C . ILE A 1 264 ? 23.805 4.878 -27.357 1.00 89.25 264 ILE A C 1
ATOM 2048 O O . ILE A 1 264 ? 23.399 4.204 -26.411 1.00 89.25 264 ILE A O 1
ATOM 2052 N N . LEU A 1 265 ? 23.653 6.204 -27.390 1.00 91.88 265 LEU A N 1
ATOM 2053 C CA . LEU A 1 265 ? 22.937 6.929 -26.339 1.00 91.88 265 LEU A CA 1
ATOM 2054 C C . LEU A 1 265 ? 21.471 6.487 -26.266 1.00 91.88 265 LEU A C 1
ATOM 2056 O O . LEU A 1 265 ? 20.961 6.252 -25.172 1.00 91.88 265 LEU A O 1
ATOM 2060 N N . TYR A 1 266 ? 20.819 6.299 -27.416 1.00 91.88 266 TYR A N 1
ATOM 2061 C CA . TYR A 1 266 ? 19.453 5.790 -27.494 1.00 91.88 266 TYR A CA 1
ATOM 2062 C C . TYR A 1 266 ? 19.330 4.377 -26.911 1.00 91.88 266 TYR A C 1
ATOM 2064 O O . TYR A 1 266 ? 18.397 4.094 -26.158 1.00 91.88 266 TYR A O 1
ATOM 2072 N N . TYR A 1 267 ? 20.304 3.503 -27.184 1.00 92.75 267 TYR A N 1
ATOM 2073 C CA . TYR A 1 267 ? 20.378 2.191 -26.546 1.00 92.75 267 TYR A CA 1
ATOM 2074 C C . TYR A 1 267 ? 20.403 2.310 -25.013 1.00 92.75 267 TYR A C 1
ATOM 2076 O O . TYR A 1 267 ? 19.603 1.663 -24.336 1.00 92.75 267 TYR A O 1
ATOM 2084 N N . TRP A 1 268 ? 21.274 3.156 -24.453 1.00 93.81 268 TRP A N 1
ATOM 2085 C CA . TRP A 1 268 ? 21.429 3.269 -23.000 1.00 93.81 268 TRP A CA 1
ATOM 2086 C C . TRP A 1 268 ? 20.225 3.893 -22.302 1.00 93.81 268 TRP A C 1
ATOM 2088 O O . TRP A 1 268 ? 19.800 3.365 -21.275 1.00 93.81 268 TRP A O 1
ATOM 2098 N N . ILE A 1 269 ? 19.617 4.943 -22.861 1.00 96.31 269 ILE A N 1
ATOM 2099 C CA . ILE A 1 269 ? 18.408 5.519 -22.253 1.00 96.31 269 ILE A CA 1
ATOM 2100 C C . ILE A 1 269 ? 17.249 4.519 -22.260 1.00 96.31 269 ILE A C 1
ATOM 2102 O O . ILE A 1 269 ? 16.539 4.402 -21.265 1.00 96.31 269 ILE A O 1
ATOM 2106 N N . ARG A 1 270 ? 17.105 3.701 -23.314 1.00 95.50 270 ARG A N 1
ATOM 2107 C CA . ARG A 1 270 ? 16.133 2.596 -23.312 1.00 95.50 270 ARG A CA 1
ATOM 2108 C C . ARG A 1 270 ? 16.458 1.553 -22.250 1.00 95.50 270 ARG A C 1
ATOM 2110 O O . ARG A 1 270 ? 15.541 1.012 -21.643 1.00 95.50 270 ARG A O 1
ATOM 2117 N N . VAL A 1 271 ? 17.731 1.239 -22.002 1.00 95.38 271 VAL A N 1
ATOM 2118 C CA . VAL A 1 271 ? 18.111 0.341 -20.898 1.00 95.38 271 VAL A CA 1
ATOM 2119 C C . VAL A 1 271 ? 17.668 0.928 -19.557 1.00 95.38 271 VAL A C 1
ATOM 2121 O O . VAL A 1 271 ? 16.982 0.226 -18.819 1.00 95.38 271 VAL A O 1
ATOM 2124 N N . VAL A 1 272 ? 17.985 2.197 -19.283 1.00 97.12 272 VAL A N 1
ATOM 2125 C CA . VAL A 1 272 ? 17.603 2.889 -18.040 1.00 97.12 272 VAL A CA 1
ATOM 2126 C C . VAL A 1 272 ? 16.086 2.885 -17.853 1.00 97.12 272 VAL A C 1
ATOM 2128 O O . VAL A 1 272 ? 15.605 2.397 -16.832 1.00 97.12 272 VAL A O 1
ATOM 2131 N N . VAL A 1 273 ? 15.329 3.329 -18.861 1.00 97.56 273 VAL A N 1
ATOM 2132 C CA . VAL A 1 273 ? 13.862 3.400 -18.782 1.00 97.56 273 VAL A CA 1
ATOM 2133 C C . VAL A 1 273 ? 13.235 2.014 -18.603 1.00 97.56 273 VAL A C 1
ATOM 2135 O O . VAL A 1 273 ? 12.349 1.856 -17.769 1.00 97.56 273 VAL A O 1
ATOM 2138 N N . ARG A 1 274 ? 13.710 0.982 -19.319 1.00 96.31 274 ARG A N 1
ATOM 2139 C CA . ARG A 1 274 ? 13.194 -0.392 -19.161 1.00 96.31 274 ARG A CA 1
ATOM 2140 C C . ARG A 1 274 ? 13.418 -0.941 -17.762 1.00 96.31 274 ARG A C 1
ATOM 2142 O O . ARG A 1 274 ? 12.501 -1.524 -17.198 1.00 96.31 274 ARG A O 1
ATOM 2149 N N . TYR A 1 275 ? 14.628 -0.795 -17.223 1.00 96.44 275 TYR A N 1
ATOM 2150 C CA . TYR A 1 275 ? 14.931 -1.296 -15.884 1.00 96.44 275 TYR A CA 1
ATOM 2151 C C . TYR A 1 275 ? 14.158 -0.514 -14.826 1.00 96.44 275 TYR A C 1
ATOM 2153 O O . TYR A 1 275 ? 13.595 -1.132 -13.932 1.00 96.44 275 TYR A O 1
ATOM 2161 N N . ARG A 1 276 ? 14.041 0.811 -14.969 1.00 95.69 276 ARG A N 1
ATOM 2162 C CA . ARG A 1 276 ? 13.212 1.637 -14.088 1.00 95.69 276 ARG A CA 1
ATOM 2163 C C . ARG A 1 276 ? 11.749 1.196 -14.106 1.00 95.69 276 ARG A C 1
ATOM 2165 O O . ARG A 1 276 ? 11.182 0.984 -13.035 1.00 95.69 276 ARG A O 1
ATOM 2172 N N . ALA A 1 277 ? 11.162 1.051 -15.294 1.00 97.00 277 ALA A N 1
ATOM 2173 C CA . ALA A 1 277 ? 9.780 0.617 -15.460 1.00 97.00 277 ALA A CA 1
ATOM 2174 C C . ALA A 1 277 ? 9.565 -0.793 -14.891 1.00 97.00 277 ALA A C 1
ATOM 2176 O O . ALA A 1 277 ? 8.648 -0.995 -14.103 1.00 97.00 277 ALA A O 1
ATOM 2177 N N . GLY A 1 278 ? 10.456 -1.735 -15.223 1.00 96.88 278 GLY A N 1
ATOM 2178 C CA . GLY A 1 278 ? 10.390 -3.117 -14.754 1.00 96.88 278 GLY A CA 1
ATOM 2179 C C . GLY A 1 278 ? 10.503 -3.240 -13.236 1.00 96.88 278 GLY A C 1
ATOM 2180 O O . GLY A 1 278 ? 9.648 -3.855 -12.613 1.00 96.88 278 GLY A O 1
ATOM 2181 N N . ILE A 1 279 ? 11.506 -2.599 -12.629 1.00 95.19 279 ILE A N 1
ATOM 2182 C CA . ILE A 1 279 ? 11.688 -2.574 -11.170 1.00 95.19 279 ILE A CA 1
ATOM 2183 C C . ILE A 1 279 ? 10.447 -2.006 -10.474 1.00 95.19 279 ILE A C 1
ATOM 2185 O O . ILE A 1 279 ? 9.972 -2.580 -9.498 1.00 95.19 279 ILE A O 1
ATOM 2189 N N . GLY A 1 280 ? 9.911 -0.894 -10.983 1.00 93.25 280 GLY A N 1
ATOM 2190 C CA . GLY A 1 280 ? 8.761 -0.240 -10.370 1.00 93.25 280 GLY A CA 1
ATOM 2191 C C . GLY A 1 280 ? 7.492 -1.083 -10.418 1.00 93.25 280 GLY A C 1
ATOM 2192 O O . GLY A 1 280 ? 6.842 -1.243 -9.387 1.00 93.25 280 GLY A O 1
ATOM 2193 N N . ILE A 1 281 ? 7.163 -1.658 -11.580 1.00 95.38 281 ILE A N 1
ATOM 2194 C CA . ILE A 1 281 ? 5.940 -2.457 -11.709 1.00 95.38 281 ILE A CA 1
ATOM 2195 C C . ILE A 1 281 ? 6.024 -3.786 -10.958 1.00 95.38 281 ILE A C 1
ATOM 2197 O O . ILE A 1 281 ? 5.012 -4.259 -10.456 1.00 95.38 281 ILE A O 1
ATOM 2201 N N . ILE A 1 282 ? 7.224 -4.361 -10.808 1.00 95.62 282 ILE A N 1
ATOM 2202 C CA . ILE A 1 282 ? 7.410 -5.576 -10.008 1.00 95.62 282 ILE A CA 1
ATOM 2203 C C . ILE A 1 282 ? 7.014 -5.337 -8.549 1.00 95.62 282 ILE A C 1
ATOM 2205 O O . ILE A 1 282 ? 6.316 -6.164 -7.969 1.00 95.62 282 ILE A O 1
ATOM 2209 N N . GLY A 1 283 ? 7.408 -4.193 -7.977 1.00 90.62 283 GLY A N 1
ATOM 2210 C CA . GLY A 1 283 ? 7.002 -3.819 -6.623 1.00 90.62 283 GLY A CA 1
ATOM 2211 C C . GLY A 1 283 ? 5.482 -3.834 -6.458 1.00 90.62 283 GLY A C 1
ATOM 2212 O O . GLY A 1 283 ? 4.967 -4.487 -5.557 1.00 90.62 283 GLY A O 1
ATOM 2213 N N . PHE A 1 284 ? 4.757 -3.162 -7.355 1.00 89.94 284 PHE A N 1
ATOM 2214 C CA . PHE A 1 284 ? 3.289 -3.131 -7.326 1.00 89.94 284 PHE A CA 1
ATOM 2215 C C . PHE A 1 284 ? 2.665 -4.510 -7.559 1.00 89.94 284 PHE A C 1
ATOM 2217 O O . PHE A 1 284 ? 1.759 -4.898 -6.818 1.00 89.94 284 PHE A O 1
ATOM 2224 N N . GLY A 1 285 ? 3.207 -5.275 -8.508 1.00 94.94 285 GLY A N 1
ATOM 2225 C CA . GLY A 1 285 ? 2.737 -6.617 -8.829 1.00 94.94 285 GLY A CA 1
ATOM 2226 C C . GLY A 1 285 ? 2.743 -7.546 -7.618 1.00 94.94 285 GLY A C 1
ATOM 2227 O O . GLY A 1 285 ? 1.790 -8.301 -7.433 1.00 94.94 285 GLY A O 1
ATOM 2228 N N . PHE A 1 286 ? 3.743 -7.445 -6.735 1.00 94.88 286 PHE A N 1
ATOM 2229 C CA . PHE A 1 286 ? 3.769 -8.244 -5.506 1.00 94.88 286 PHE A CA 1
ATOM 2230 C C . PHE A 1 286 ? 2.678 -7.877 -4.503 1.00 94.88 286 PHE A C 1
ATOM 2232 O O . PHE A 1 286 ? 2.058 -8.784 -3.956 1.00 94.88 286 PHE A O 1
ATOM 2239 N N . THR A 1 287 ? 2.364 -6.591 -4.332 1.00 91.06 287 THR A N 1
ATOM 2240 C CA . THR A 1 287 ? 1.271 -6.154 -3.436 1.00 91.06 287 THR A CA 1
ATOM 2241 C C . THR A 1 287 ? -0.123 -6.604 -3.896 1.00 91.06 287 THR A C 1
ATOM 2243 O O . THR A 1 287 ? -1.092 -6.536 -3.135 1.00 91.06 287 THR A O 1
ATOM 2246 N N . LYS A 1 288 ? -0.238 -7.051 -5.154 1.00 94.25 288 LYS A N 1
ATOM 2247 C CA . LYS A 1 288 ? -1.440 -7.676 -5.716 1.00 94.25 288 LYS A CA 1
ATOM 2248 C C . LYS A 1 288 ? -1.366 -9.201 -5.704 1.00 94.25 288 LYS A C 1
ATOM 2250 O O . LYS A 1 288 ? -2.360 -9.855 -5.400 1.00 94.25 288 LYS A O 1
ATOM 2255 N N . LEU A 1 289 ? -0.195 -9.764 -6.016 1.00 96.00 289 LEU A N 1
ATOM 2256 C CA . LEU A 1 289 ? 0.056 -11.205 -5.947 1.00 96.00 289 LEU A CA 1
ATOM 2257 C C . LEU A 1 289 ? -0.184 -11.736 -4.528 1.00 96.00 289 LEU A C 1
ATOM 2259 O O . LEU A 1 289 ? -0.768 -12.801 -4.355 1.00 96.00 289 LEU A O 1
ATOM 2263 N N . PHE A 1 290 ? 0.237 -10.969 -3.526 1.00 94.44 290 PHE A N 1
ATOM 2264 C CA . PHE A 1 290 ? -0.121 -11.150 -2.129 1.00 94.44 290 PHE A CA 1
ATOM 2265 C C . PHE A 1 290 ? -1.133 -10.060 -1.779 1.00 94.44 290 PHE A C 1
ATOM 2267 O O . PHE A 1 290 ? -0.692 -8.924 -1.689 1.00 94.44 290 PHE A O 1
ATOM 2274 N N . PRO A 1 291 ? -2.443 -10.351 -1.622 1.00 93.62 291 PRO A N 1
ATOM 2275 C CA . PRO A 1 291 ? -3.545 -9.377 -1.486 1.00 93.62 291 PRO A CA 1
ATOM 2276 C C . PRO A 1 291 ? -3.463 -8.327 -0.349 1.00 93.62 291 PRO A C 1
ATOM 2278 O O . PRO A 1 291 ? -4.371 -8.220 0.472 1.00 93.62 291 PRO A O 1
ATOM 2281 N N . THR A 1 292 ? -2.399 -7.526 -0.288 1.00 90.38 292 THR A N 1
ATOM 2282 C CA . THR A 1 292 ? -2.108 -6.517 0.740 1.00 90.38 292 THR A CA 1
ATOM 2283 C C . THR A 1 292 ? -2.454 -5.105 0.266 1.00 90.38 292 THR A C 1
ATOM 2285 O O . THR A 1 292 ? -2.643 -4.210 1.093 1.00 90.38 292 THR A O 1
ATOM 2288 N N . GLN A 1 293 ? -2.590 -4.883 -1.050 1.00 89.44 293 GLN A N 1
ATOM 2289 C CA . GLN A 1 293 ? -3.016 -3.599 -1.613 1.00 89.44 293 GLN A CA 1
ATOM 2290 C C . GLN A 1 293 ? -4.512 -3.335 -1.395 1.00 89.44 293 GLN A C 1
ATOM 2292 O O . GLN A 1 293 ? -4.883 -2.252 -0.939 1.00 89.44 293 GLN A O 1
ATOM 2297 N N . MET A 1 294 ? -5.371 -4.299 -1.717 1.00 92.56 294 MET A N 1
ATOM 2298 C CA . MET A 1 294 ? -6.814 -4.244 -1.473 1.00 92.56 294 MET A CA 1
ATOM 2299 C C . MET A 1 294 ? -7.195 -5.473 -0.640 1.00 92.56 294 MET A C 1
ATOM 2301 O O . MET A 1 294 ? -7.569 -6.500 -1.213 1.00 92.56 294 MET A O 1
ATOM 2305 N N . PRO A 1 295 ? -7.009 -5.417 0.694 1.00 93.00 295 PRO A N 1
ATOM 2306 C CA . PRO A 1 295 ? -7.343 -6.534 1.564 1.00 93.00 295 PRO A CA 1
ATOM 2307 C C . PRO A 1 295 ? -8.858 -6.743 1.617 1.00 93.00 295 PRO A C 1
ATOM 2309 O O . PRO A 1 295 ? -9.645 -5.823 1.366 1.00 93.00 295 PRO A O 1
ATOM 2312 N N . TYR A 1 296 ? -9.256 -7.962 1.979 1.00 94.44 296 TYR A N 1
ATOM 2313 C CA . TYR A 1 296 ? -10.658 -8.302 2.194 1.00 94.44 296 TYR A CA 1
ATOM 2314 C C . TYR A 1 296 ? -11.290 -7.358 3.243 1.00 94.44 296 TYR A C 1
ATOM 2316 O O . TYR A 1 296 ? -10.609 -7.000 4.214 1.00 94.44 296 TYR A O 1
ATOM 2324 N N . PRO A 1 297 ? -12.558 -6.931 3.071 1.00 95.12 297 PRO A N 1
ATOM 2325 C CA . PRO A 1 297 ? -13.220 -6.032 4.013 1.00 95.12 297 PRO A CA 1
ATOM 2326 C C . PRO A 1 297 ? -13.188 -6.567 5.453 1.00 95.12 297 PRO A C 1
ATOM 2328 O O . PRO A 1 297 ? -13.470 -7.741 5.694 1.00 95.12 297 PRO A O 1
ATOM 2331 N N . SER A 1 298 ? -12.862 -5.701 6.414 1.00 94.88 298 SER A N 1
ATOM 2332 C CA . SER A 1 298 ? -12.975 -6.021 7.840 1.00 94.88 298 SER A CA 1
ATOM 2333 C C . SER A 1 298 ? -14.447 -6.157 8.251 1.00 94.88 298 SER A C 1
ATOM 2335 O O . SER A 1 298 ? -15.337 -5.728 7.510 1.00 94.88 298 SER A O 1
ATOM 2337 N N . LEU A 1 299 ? -14.730 -6.730 9.422 1.00 95.56 299 LEU A N 1
ATOM 2338 C CA . LEU A 1 299 ? -16.113 -6.884 9.881 1.00 95.56 299 LEU A CA 1
ATOM 2339 C C . LEU A 1 299 ? -16.812 -5.524 10.043 1.00 95.56 299 LEU A C 1
ATOM 2341 O O . LEU A 1 299 ? -17.948 -5.375 9.596 1.00 95.56 299 LEU A O 1
ATOM 2345 N N . GLY A 1 300 ? -16.115 -4.512 10.572 1.00 94.12 300 GLY A N 1
ATOM 2346 C CA . GLY A 1 300 ? -16.621 -3.137 10.660 1.00 94.12 300 GLY A CA 1
ATOM 2347 C C . GLY A 1 300 ? -16.961 -2.537 9.289 1.00 94.12 300 GLY A C 1
ATOM 2348 O O . GLY A 1 300 ? -18.020 -1.935 9.108 1.00 94.12 300 GLY A O 1
ATOM 2349 N N . LEU A 1 301 ? -16.134 -2.793 8.268 1.00 95.44 301 LEU A N 1
ATOM 2350 C CA . LEU A 1 301 ? -16.438 -2.381 6.892 1.00 95.44 301 LEU A CA 1
ATOM 2351 C C . LEU A 1 301 ? -17.658 -3.123 6.329 1.00 95.44 301 LEU A C 1
ATOM 2353 O O . LEU A 1 301 ? -18.502 -2.509 5.690 1.00 95.44 301 LEU A O 1
ATOM 2357 N N . LEU A 1 302 ? -17.809 -4.422 6.589 1.00 95.12 302 LEU A N 1
ATOM 2358 C CA . LEU A 1 302 ? -19.000 -5.172 6.165 1.00 95.12 302 LEU A CA 1
ATOM 2359 C C . LEU A 1 302 ? -20.285 -4.736 6.892 1.00 95.12 302 LEU A C 1
ATOM 2361 O O . LEU A 1 302 ? -21.389 -5.055 6.443 1.00 95.12 302 LEU A O 1
ATOM 2365 N N . ASN A 1 303 ? -20.154 -4.047 8.025 1.00 94.19 303 ASN A N 1
ATOM 2366 C CA . ASN A 1 303 ? -21.266 -3.511 8.808 1.00 94.19 303 ASN A CA 1
ATOM 2367 C C . ASN A 1 303 ? -21.600 -2.050 8.467 1.00 94.19 303 ASN A C 1
ATOM 2369 O O . ASN A 1 303 ? -22.696 -1.586 8.784 1.00 94.19 303 ASN A O 1
ATOM 2373 N N . SER A 1 304 ? -20.695 -1.350 7.782 1.00 93.75 304 SER A N 1
ATOM 2374 C CA . SER A 1 304 ? -20.896 0.028 7.334 1.00 93.75 304 SER A CA 1
ATOM 2375 C C . SER A 1 304 ? -21.927 0.108 6.203 1.00 93.75 304 SER A C 1
ATOM 2377 O O . SER A 1 304 ? -22.044 -0.804 5.379 1.00 93.75 304 SER A O 1
ATOM 2379 N N . ASN A 1 305 ? -22.673 1.215 6.125 1.00 93.00 305 ASN A N 1
ATOM 2380 C CA . ASN A 1 305 ? -23.639 1.390 5.044 1.00 93.00 305 ASN A CA 1
ATOM 2381 C C . ASN A 1 305 ? -22.914 1.597 3.714 1.00 93.00 305 ASN A C 1
ATOM 2383 O O . ASN A 1 305 ? -21.940 2.339 3.631 1.00 93.00 305 ASN A O 1
ATOM 2387 N N . PHE A 1 306 ? -23.452 1.020 2.641 1.00 93.62 306 PHE A N 1
ATOM 2388 C CA . PHE A 1 306 ? -22.855 1.151 1.311 1.00 93.62 306 PHE A CA 1
ATOM 2389 C C . PHE A 1 306 ? -22.706 2.616 0.861 1.00 93.62 306 PHE A C 1
ATOM 2391 O O . PHE A 1 306 ? -21.695 2.982 0.268 1.00 93.62 306 PHE A O 1
ATOM 2398 N N . GLY A 1 307 ? -23.692 3.461 1.186 1.00 94.06 307 GLY A N 1
ATOM 2399 C CA . GLY A 1 307 ? -23.674 4.893 0.870 1.00 94.06 307 GLY A CA 1
ATOM 2400 C C . GLY A 1 307 ? -22.650 5.715 1.662 1.00 94.06 307 GLY A C 1
ATOM 2401 O O . GLY A 1 307 ? -22.390 6.854 1.287 1.00 94.06 307 GLY A O 1
ATOM 2402 N N . ASP A 1 308 ? -22.050 5.148 2.713 1.00 94.00 308 ASP A N 1
ATOM 2403 C CA . ASP A 1 308 ? -21.013 5.813 3.507 1.00 94.00 308 ASP A CA 1
ATOM 2404 C C . ASP A 1 308 ? -19.608 5.622 2.903 1.00 94.00 308 ASP A C 1
ATOM 2406 O O . ASP A 1 308 ? -18.641 6.206 3.388 1.00 94.00 308 ASP A O 1
ATOM 2410 N N . PHE A 1 309 ? -19.456 4.835 1.834 1.00 95.19 309 PHE A N 1
ATOM 2411 C CA . PHE A 1 309 ? -18.167 4.642 1.173 1.00 95.19 309 PHE A CA 1
ATOM 2412 C C . PHE A 1 309 ? -17.908 5.654 0.057 1.00 95.19 309 PHE A C 1
ATOM 2414 O O . PHE A 1 309 ? -18.776 5.964 -0.758 1.00 95.19 309 PHE A O 1
ATOM 2421 N N . THR A 1 310 ? -16.659 6.112 -0.050 1.00 94.00 310 THR A N 1
ATOM 2422 C CA . THR A 1 310 ? -16.202 6.846 -1.236 1.00 94.00 310 THR A CA 1
ATOM 2423 C C . THR A 1 310 ? -16.144 5.929 -2.461 1.00 94.00 310 THR A C 1
ATOM 2425 O O . THR A 1 310 ? -15.990 4.711 -2.340 1.00 94.00 310 THR A O 1
ATOM 2428 N N . ALA A 1 311 ? -16.186 6.515 -3.663 1.00 93.44 311 ALA A N 1
ATOM 2429 C CA . ALA A 1 311 ? -16.056 5.771 -4.920 1.00 93.44 311 ALA A CA 1
ATOM 2430 C C . ALA A 1 311 ? -14.788 4.892 -4.948 1.00 93.44 311 ALA A C 1
ATOM 2432 O O . ALA A 1 311 ? -14.856 3.711 -5.295 1.00 93.44 311 ALA A O 1
ATOM 2433 N N . GLN A 1 312 ? -13.653 5.434 -4.493 1.00 91.56 312 GLN A N 1
ATOM 2434 C CA . GLN A 1 312 ? -12.401 4.694 -4.343 1.00 91.56 312 GLN A CA 1
ATOM 2435 C C . GLN A 1 312 ? -12.560 3.474 -3.431 1.00 91.56 312 GLN A C 1
ATOM 2437 O O . GLN A 1 312 ? -12.134 2.373 -3.786 1.00 91.56 312 GLN A O 1
ATOM 2442 N N . LYS A 1 313 ? -13.163 3.659 -2.249 1.00 94.31 313 LYS A N 1
ATOM 2443 C CA . LYS A 1 313 ? -13.333 2.582 -1.273 1.00 94.31 313 LYS A CA 1
ATOM 2444 C C . LYS A 1 313 ? -14.234 1.482 -1.829 1.00 94.31 313 LYS A C 1
ATOM 2446 O O . LYS A 1 313 ? -13.872 0.317 -1.709 1.00 94.31 313 LYS A O 1
ATOM 2451 N N . ILE A 1 314 ? -15.328 1.833 -2.510 1.00 95.50 314 ILE A N 1
ATOM 2452 C CA . ILE A 1 314 ? -16.211 0.867 -3.185 1.00 95.50 314 ILE A CA 1
ATOM 2453 C C . ILE A 1 314 ? -15.426 0.032 -4.201 1.00 95.50 314 ILE A C 1
ATOM 2455 O O . ILE A 1 314 ? -15.509 -1.198 -4.173 1.00 95.50 314 ILE A O 1
ATOM 2459 N N . TYR A 1 315 ? -14.629 0.671 -5.063 1.00 94.75 315 TYR A N 1
ATOM 2460 C CA . TYR A 1 315 ? -13.807 -0.042 -6.044 1.00 94.75 315 TYR A CA 1
ATOM 2461 C C . TYR A 1 315 ? -12.820 -1.005 -5.362 1.00 94.75 315 TYR A C 1
ATOM 2463 O O . TYR A 1 315 ? -12.732 -2.177 -5.728 1.00 94.75 315 TYR A O 1
ATOM 2471 N N . TRP A 1 316 ? -12.134 -0.551 -4.309 1.00 93.81 316 TRP A N 1
ATOM 2472 C CA . TRP A 1 316 ? -11.170 -1.376 -3.576 1.00 93.81 316 TRP A CA 1
ATOM 2473 C C . TRP A 1 316 ? -11.811 -2.558 -2.859 1.00 93.81 316 TRP A C 1
ATOM 2475 O O . TRP A 1 316 ? -11.266 -3.658 -2.911 1.00 93.81 316 TRP A O 1
ATOM 2485 N N . LEU A 1 317 ? -12.962 -2.362 -2.212 1.00 95.25 317 LEU A N 1
ATOM 2486 C CA . LEU A 1 317 ? -13.683 -3.460 -1.570 1.00 95.25 317 LEU A CA 1
ATOM 2487 C C . LEU A 1 317 ? -14.211 -4.451 -2.613 1.00 95.25 317 LEU A C 1
ATOM 2489 O O . LEU A 1 317 ? -14.128 -5.650 -2.378 1.00 95.25 317 LEU A O 1
ATOM 2493 N N . SER A 1 318 ? -14.654 -3.977 -3.783 1.00 94.56 318 SER A N 1
ATOM 2494 C CA . SER A 1 318 ? -15.115 -4.838 -4.887 1.00 94.56 318 SER A CA 1
ATOM 2495 C C . SER A 1 318 ? -14.008 -5.759 -5.409 1.00 94.56 318 SER A C 1
ATOM 2497 O O . SER A 1 318 ? -14.249 -6.935 -5.669 1.00 94.56 318 SER A O 1
ATOM 2499 N N . VAL A 1 319 ? -12.774 -5.258 -5.518 1.00 94.56 319 VAL A N 1
ATOM 2500 C CA . VAL A 1 319 ? -11.608 -6.090 -5.857 1.00 94.56 319 VAL A CA 1
ATOM 2501 C C . VAL A 1 319 ? -11.201 -6.981 -4.676 1.00 94.56 319 VAL A C 1
ATOM 2503 O O . VAL A 1 319 ? -10.889 -8.154 -4.870 1.00 94.56 319 VAL A O 1
ATOM 2506 N N . GLY A 1 320 ? -11.236 -6.455 -3.448 1.00 94.06 320 GLY A N 1
ATOM 2507 C CA . GLY A 1 320 ? -10.826 -7.161 -2.230 1.00 94.06 320 GLY A CA 1
ATOM 2508 C C . GLY A 1 320 ? -11.694 -8.374 -1.879 1.00 94.06 320 GLY A C 1
ATOM 2509 O O . GLY A 1 320 ? -11.176 -9.348 -1.335 1.00 94.06 320 GLY A O 1
ATOM 2510 N N . ILE A 1 321 ? -12.988 -8.363 -2.227 1.00 95.25 321 ILE A N 1
ATOM 2511 C CA . ILE A 1 321 ? -13.875 -9.530 -2.061 1.00 95.25 321 ILE A CA 1
ATOM 2512 C C . ILE A 1 321 ? -13.589 -10.650 -3.077 1.00 95.25 321 ILE A C 1
ATOM 2514 O O . ILE A 1 321 ? -13.984 -11.790 -2.845 1.00 95.25 321 ILE A O 1
ATOM 2518 N N . VAL A 1 322 ? -12.873 -10.357 -4.173 1.00 94.44 322 VAL A N 1
ATOM 2519 C CA . VAL A 1 322 ? -12.446 -11.335 -5.192 1.00 94.44 322 VAL A CA 1
ATOM 2520 C C . VAL A 1 322 ? -10.912 -11.386 -5.250 1.00 94.44 322 VAL A C 1
ATOM 2522 O O . VAL A 1 322 ? -10.298 -10.958 -6.233 1.00 94.44 322 VAL A O 1
ATOM 2525 N N . PRO A 1 323 ? -10.239 -11.929 -4.219 1.00 93.81 323 PRO A N 1
ATOM 2526 C CA . PRO A 1 323 ? -8.787 -11.817 -4.080 1.00 93.81 323 PRO A CA 1
ATOM 2527 C C . PRO A 1 323 ? -8.014 -12.415 -5.267 1.00 93.81 323 PRO A C 1
ATOM 2529 O O . PRO A 1 323 ? -6.987 -11.871 -5.660 1.00 93.81 323 PRO A O 1
ATOM 2532 N N . TRP A 1 324 ? -8.518 -13.476 -5.906 1.00 95.25 324 TRP A N 1
ATOM 2533 C CA . TRP A 1 324 ? -7.876 -14.084 -7.079 1.00 95.25 324 TRP A CA 1
ATOM 2534 C C . TRP A 1 324 ? -7.869 -13.190 -8.326 1.00 95.25 324 TRP A C 1
ATOM 2536 O O . TRP A 1 324 ? -6.962 -13.311 -9.148 1.00 95.25 324 TRP A O 1
ATOM 2546 N N . TYR A 1 325 ? -8.820 -12.259 -8.453 1.00 95.12 325 TYR A N 1
ATOM 2547 C CA . TYR A 1 325 ? -8.788 -11.258 -9.521 1.00 95.12 325 TYR A CA 1
ATOM 2548 C C . TYR A 1 325 ? -7.619 -10.285 -9.324 1.00 95.12 325 TYR A C 1
ATOM 2550 O O . TYR A 1 325 ? -6.877 -9.988 -10.261 1.00 95.12 325 TYR A O 1
ATOM 2558 N N . GLN A 1 326 ? -7.384 -9.861 -8.079 1.00 94.12 326 GLN A N 1
ATOM 2559 C CA . GLN A 1 326 ? -6.208 -9.068 -7.728 1.00 94.12 326 GLN A CA 1
ATOM 2560 C C . GLN A 1 326 ? -4.909 -9.848 -7.988 1.00 94.12 326 GLN A C 1
ATOM 2562 O O . GLN A 1 326 ? -4.002 -9.305 -8.616 1.00 94.12 326 GLN A O 1
ATOM 2567 N N . VAL A 1 327 ? -4.840 -11.128 -7.596 1.00 96.94 327 VAL A N 1
ATOM 2568 C CA . VAL A 1 327 ? -3.681 -12.003 -7.866 1.00 96.94 327 VAL A CA 1
ATOM 2569 C C . VAL A 1 327 ? -3.387 -12.088 -9.363 1.00 96.94 327 VAL A C 1
ATOM 2571 O O . VAL A 1 327 ? -2.234 -11.940 -9.764 1.00 96.94 327 VAL A O 1
ATOM 2574 N N . PHE A 1 328 ? -4.412 -12.269 -10.201 1.00 97.25 328 PHE A N 1
ATOM 2575 C CA . PHE A 1 328 ? -4.262 -12.265 -11.657 1.00 97.25 328 PHE A CA 1
ATOM 2576 C C . PHE A 1 328 ? -3.649 -10.951 -12.163 1.00 97.25 328 PHE A C 1
ATOM 2578 O O . PHE A 1 328 ? -2.675 -10.980 -12.918 1.00 97.25 328 PHE A O 1
ATOM 2585 N N . GLY A 1 329 ? -4.149 -9.805 -11.688 1.00 96.38 329 GLY A N 1
ATOM 2586 C CA . GLY A 1 329 ? -3.550 -8.500 -11.979 1.00 96.38 329 GLY A CA 1
ATOM 2587 C C . GLY A 1 329 ? -2.077 -8.422 -11.558 1.00 96.38 329 GLY A C 1
ATOM 2588 O O . GLY A 1 329 ? -1.240 -7.963 -12.333 1.00 96.38 329 GLY A O 1
ATOM 2589 N N . GLY A 1 330 ? -1.737 -8.946 -10.376 1.00 96.88 330 GLY A N 1
ATOM 2590 C CA . GLY A 1 330 ? -0.356 -9.047 -9.898 1.00 96.88 330 GLY A CA 1
ATOM 2591 C C . GLY A 1 330 ? 0.535 -9.900 -10.803 1.00 96.88 330 GLY A C 1
ATOM 2592 O O . GLY A 1 330 ? 1.648 -9.496 -11.129 1.00 96.88 330 GLY A O 1
ATOM 2593 N N . VAL A 1 331 ? 0.042 -11.043 -11.290 1.00 98.12 331 VAL A N 1
ATOM 2594 C CA . VAL A 1 331 ? 0.766 -11.889 -12.255 1.00 98.12 331 VAL A CA 1
ATOM 2595 C C . VAL A 1 331 ? 1.030 -11.136 -13.560 1.00 98.12 331 VAL A C 1
ATOM 2597 O O . VAL A 1 331 ? 2.158 -11.163 -14.052 1.00 98.12 331 VAL A O 1
ATOM 2600 N N . VAL A 1 332 ? 0.036 -10.430 -14.107 1.00 98.06 332 VAL A N 1
ATOM 2601 C CA . VAL A 1 332 ? 0.204 -9.623 -15.330 1.00 98.06 332 VAL A CA 1
ATOM 2602 C C . VAL A 1 332 ? 1.278 -8.547 -15.136 1.00 98.06 332 VAL A C 1
ATOM 2604 O O . VAL A 1 332 ? 2.149 -8.383 -15.993 1.00 98.06 332 VAL A O 1
ATOM 2607 N N . GLU A 1 333 ? 1.273 -7.860 -13.995 1.00 97.50 333 GLU A N 1
ATOM 2608 C CA . GLU A 1 333 ? 2.260 -6.829 -13.651 1.00 97.50 333 GLU A CA 1
ATOM 2609 C C . GLU A 1 333 ? 3.677 -7.396 -13.474 1.00 97.50 333 GLU A C 1
ATOM 2611 O O . GLU A 1 333 ? 4.643 -6.847 -14.017 1.00 97.50 333 GLU A O 1
ATOM 2616 N N . LEU A 1 334 ? 3.811 -8.534 -12.787 1.00 97.94 334 LEU A N 1
ATOM 2617 C CA . LEU A 1 334 ? 5.089 -9.228 -12.616 1.00 97.94 334 LEU A CA 1
ATOM 2618 C C . LEU A 1 334 ? 5.636 -9.764 -13.944 1.00 97.94 334 LEU A C 1
ATOM 2620 O O . LEU A 1 334 ? 6.841 -9.671 -14.191 1.00 97.94 334 LEU A O 1
ATOM 2624 N N . LEU A 1 335 ? 4.772 -10.275 -14.826 1.00 98.19 335 LEU A N 1
ATOM 2625 C CA . LEU A 1 335 ? 5.156 -10.697 -16.174 1.00 98.19 335 LEU A CA 1
ATOM 2626 C C . LEU A 1 335 ? 5.621 -9.504 -17.014 1.00 98.19 335 LEU A C 1
ATOM 2628 O O . LEU A 1 335 ? 6.686 -9.579 -17.632 1.00 98.19 335 LEU A O 1
ATOM 2632 N N . ALA A 1 336 ? 4.882 -8.391 -16.995 1.00 98.06 336 ALA A N 1
ATOM 2633 C CA . ALA A 1 336 ? 5.266 -7.167 -17.693 1.00 98.06 336 ALA A CA 1
ATOM 2634 C C . ALA A 1 336 ? 6.652 -6.682 -17.234 1.00 98.06 336 ALA A C 1
ATOM 2636 O O . ALA A 1 336 ? 7.547 -6.468 -18.058 1.00 98.06 336 ALA A O 1
ATOM 2637 N N . GLY A 1 337 ? 6.867 -6.588 -15.919 1.00 97.19 337 GLY A N 1
ATOM 2638 C CA . GLY A 1 337 ? 8.138 -6.154 -15.344 1.00 97.19 337 GLY A CA 1
ATOM 2639 C C . GLY A 1 337 ? 9.294 -7.122 -15.594 1.00 97.19 337 GLY A C 1
ATOM 2640 O O . GLY A 1 337 ? 10.371 -6.705 -16.028 1.00 97.19 337 GLY A O 1
ATOM 2641 N N . GLY A 1 338 ? 9.063 -8.423 -15.409 1.00 97.31 338 GLY A N 1
ATOM 2642 C CA . GLY A 1 338 ? 10.051 -9.468 -15.671 1.00 97.31 338 GLY A CA 1
ATOM 2643 C C . GLY A 1 338 ? 10.506 -9.482 -17.130 1.00 97.31 338 GLY A C 1
ATOM 2644 O O . GLY A 1 338 ? 11.707 -9.520 -17.408 1.00 97.31 338 GLY A O 1
ATOM 2645 N N . MET A 1 339 ? 9.573 -9.352 -18.080 1.00 97.75 339 MET A N 1
ATOM 2646 C CA . MET A 1 339 ? 9.885 -9.293 -19.510 1.00 97.75 339 MET A CA 1
ATOM 2647 C C . MET A 1 339 ? 10.731 -8.071 -19.896 1.00 97.75 339 MET A C 1
ATOM 2649 O O . MET A 1 339 ? 11.523 -8.161 -20.840 1.00 97.75 339 MET A O 1
ATOM 2653 N N . LEU A 1 340 ? 10.632 -6.945 -19.180 1.00 97.31 340 LEU A N 1
ATOM 2654 C CA . LEU A 1 340 ? 11.418 -5.735 -19.463 1.00 97.31 340 LEU A CA 1
ATOM 2655 C C . LEU A 1 340 ? 12.917 -5.898 -19.161 1.00 97.31 340 LEU A C 1
ATOM 2657 O O . LEU A 1 340 ? 13.746 -5.249 -19.811 1.00 97.31 340 LEU A O 1
ATOM 2661 N N . PHE A 1 341 ? 13.298 -6.815 -18.265 1.00 95.50 341 PHE A N 1
ATOM 2662 C CA . PHE A 1 341 ? 14.706 -7.125 -17.972 1.00 95.50 341 PHE A CA 1
ATOM 2663 C C . PHE A 1 341 ? 15.415 -7.890 -19.099 1.00 95.50 341 PHE A C 1
ATOM 2665 O O . PHE A 1 341 ? 16.651 -7.964 -19.143 1.00 95.50 341 PHE A O 1
ATOM 2672 N N . PHE A 1 342 ? 14.670 -8.465 -20.046 1.00 94.12 342 PHE A N 1
ATOM 2673 C CA . PHE A 1 342 ? 15.233 -9.225 -21.156 1.00 94.12 342 PHE A CA 1
ATOM 2674 C C . PHE A 1 342 ? 14.984 -8.500 -22.478 1.00 94.12 342 PHE A C 1
ATOM 2676 O O . PHE A 1 342 ? 13.864 -8.294 -22.928 1.00 94.12 342 PHE A O 1
ATOM 2683 N N . ARG A 1 343 ? 16.071 -8.173 -23.185 1.00 90.31 343 ARG A N 1
ATOM 2684 C CA . ARG A 1 343 ? 16.015 -7.482 -24.487 1.00 90.31 343 ARG A CA 1
ATOM 2685 C C . ARG A 1 343 ? 15.166 -8.175 -25.559 1.00 90.31 343 ARG A C 1
ATOM 2687 O O . ARG A 1 343 ? 14.744 -7.510 -26.495 1.00 90.31 343 ARG A O 1
ATOM 2694 N N . LYS A 1 344 ? 14.968 -9.493 -25.464 1.00 91.25 344 LYS A N 1
ATOM 2695 C CA . LYS A 1 344 ? 14.169 -10.261 -26.430 1.00 91.25 344 LYS A CA 1
ATOM 2696 C C . LYS A 1 344 ? 12.663 -10.115 -26.184 1.00 91.25 344 LYS A C 1
ATOM 2698 O O . LYS A 1 344 ? 11.907 -10.155 -27.139 1.00 91.25 344 LYS A O 1
ATOM 2703 N N . THR A 1 345 ? 12.253 -9.887 -24.938 1.00 95.75 345 THR A N 1
ATOM 2704 C CA . THR A 1 345 ? 10.844 -9.825 -24.521 1.00 95.75 345 THR A CA 1
ATOM 2705 C C . THR A 1 345 ? 10.383 -8.411 -24.181 1.00 95.75 345 THR A C 1
ATOM 2707 O O . THR A 1 345 ? 9.207 -8.208 -23.908 1.00 95.75 345 THR A O 1
ATOM 2710 N N . SER A 1 346 ? 11.274 -7.413 -24.210 1.00 95.00 346 SER A N 1
ATOM 2711 C CA . SER A 1 346 ? 10.948 -6.054 -23.761 1.00 95.00 346 SER A CA 1
ATOM 2712 C C . SER A 1 346 ? 9.804 -5.393 -24.526 1.00 95.00 346 SER A C 1
ATOM 2714 O O . SER A 1 346 ? 9.114 -4.565 -23.952 1.00 95.00 346 SER A O 1
ATOM 2716 N N . THR A 1 347 ? 9.597 -5.744 -25.797 1.00 95.00 347 THR A N 1
ATOM 2717 C CA . THR A 1 347 ? 8.470 -5.239 -26.593 1.00 95.00 347 THR A CA 1
ATOM 2718 C C . THR A 1 347 ? 7.140 -5.746 -26.026 1.00 95.00 347 THR A C 1
ATOM 2720 O O . THR A 1 347 ? 6.256 -4.944 -25.754 1.00 95.00 347 THR A O 1
ATOM 2723 N N . PHE A 1 348 ? 7.031 -7.050 -25.745 1.00 96.38 348 PHE A N 1
ATOM 2724 C CA . PHE A 1 348 ? 5.849 -7.645 -25.109 1.00 96.38 348 PHE A CA 1
ATOM 2725 C C . PHE A 1 348 ? 5.642 -7.124 -23.686 1.00 96.38 348 PHE A C 1
ATOM 2727 O O . PHE A 1 348 ? 4.531 -6.749 -23.331 1.00 96.38 348 PHE A O 1
ATOM 2734 N N . GLY A 1 349 ? 6.722 -7.012 -22.905 1.00 97.88 349 GLY A N 1
ATOM 2735 C CA . GLY A 1 349 ? 6.666 -6.417 -21.569 1.00 97.88 349 GLY A CA 1
ATOM 2736 C C . GLY A 1 349 ? 6.157 -4.973 -21.592 1.00 97.88 349 GLY A C 1
ATOM 2737 O O . GLY A 1 349 ? 5.343 -4.604 -20.756 1.00 97.88 349 GLY A O 1
ATOM 2738 N N . ALA A 1 350 ? 6.571 -4.169 -22.578 1.00 98.06 350 ALA A N 1
ATOM 2739 C CA . ALA A 1 350 ? 6.085 -2.801 -22.746 1.00 98.06 350 ALA A CA 1
ATOM 2740 C C . ALA A 1 350 ? 4.615 -2.741 -23.188 1.00 98.06 350 ALA A C 1
ATOM 2742 O O . ALA A 1 350 ? 3.884 -1.895 -22.688 1.00 98.06 350 ALA A O 1
ATOM 2743 N N . ILE A 1 351 ? 4.167 -3.637 -24.076 1.00 97.69 351 ILE A N 1
ATOM 2744 C CA . ILE A 1 351 ? 2.751 -3.735 -24.476 1.00 97.69 351 ILE A CA 1
ATOM 2745 C C . ILE A 1 351 ? 1.881 -4.094 -23.268 1.00 97.69 351 ILE A C 1
ATOM 2747 O O . ILE A 1 351 ? 0.899 -3.403 -23.007 1.00 97.69 351 ILE A O 1
ATOM 2751 N N . LEU A 1 352 ? 2.267 -5.122 -22.503 1.00 98.00 352 LEU A N 1
ATOM 2752 C CA . LEU A 1 352 ? 1.561 -5.514 -21.281 1.00 98.00 352 LEU A CA 1
ATOM 2753 C C . LEU A 1 352 ? 1.542 -4.378 -20.257 1.00 98.00 352 LEU A C 1
ATOM 2755 O O . LEU A 1 352 ? 0.494 -4.098 -19.686 1.00 98.00 352 LEU A O 1
ATOM 2759 N N . LEU A 1 353 ? 2.672 -3.689 -20.066 1.00 98.00 353 LEU A N 1
ATOM 2760 C CA . LEU A 1 353 ? 2.759 -2.542 -19.167 1.00 98.00 353 LEU A CA 1
ATOM 2761 C C . LEU A 1 353 ? 1.810 -1.417 -19.601 1.00 98.00 353 LEU A C 1
ATOM 2763 O O . LEU A 1 353 ? 1.066 -0.905 -18.778 1.00 98.00 353 LEU A O 1
ATOM 2767 N N . VAL A 1 354 ? 1.807 -1.035 -20.880 1.00 98.25 354 VAL A N 1
ATOM 2768 C CA . VAL A 1 354 ? 0.935 0.037 -21.390 1.00 98.25 354 VAL A CA 1
ATOM 2769 C C . VAL A 1 354 ? -0.538 -0.349 -21.279 1.00 98.25 354 VAL A C 1
ATOM 2771 O O . VAL A 1 354 ? -1.334 0.476 -20.842 1.00 98.25 354 VAL A O 1
ATOM 2774 N N . GLY A 1 355 ? -0.900 -1.584 -21.633 1.00 97.44 355 GLY A N 1
ATOM 2775 C CA . GLY A 1 355 ? -2.280 -2.062 -21.543 1.00 97.44 355 GLY A CA 1
ATOM 2776 C C . GLY A 1 355 ? -2.785 -2.115 -20.102 1.00 97.44 355 GLY A C 1
ATOM 2777 O O . GLY A 1 355 ? -3.799 -1.500 -19.785 1.00 97.44 355 GLY A O 1
ATOM 2778 N N . ALA A 1 356 ? -2.048 -2.790 -19.215 1.00 95.88 356 ALA A N 1
ATOM 2779 C CA . ALA A 1 356 ? -2.454 -2.961 -17.822 1.00 95.88 356 ALA A CA 1
ATOM 2780 C C . ALA A 1 356 ? -2.456 -1.631 -17.053 1.00 95.88 356 ALA A C 1
ATOM 2782 O O . ALA A 1 356 ? -3.423 -1.311 -16.366 1.00 95.88 356 ALA A O 1
ATOM 2783 N N . LEU A 1 357 ? -1.397 -0.823 -17.180 1.00 96.12 357 LEU A N 1
ATOM 2784 C CA . LEU A 1 357 ? -1.299 0.432 -16.430 1.00 96.12 357 LEU A CA 1
ATOM 2785 C C . LEU A 1 357 ? -2.154 1.530 -17.057 1.00 96.12 357 LEU A C 1
ATOM 2787 O O . LEU A 1 357 ? -2.574 2.423 -16.334 1.00 96.12 357 LEU A O 1
ATOM 2791 N N . GLY A 1 358 ? -2.451 1.457 -18.358 1.00 96.44 358 GLY A N 1
ATOM 2792 C CA . GLY A 1 358 ? -3.397 2.356 -19.016 1.00 96.44 358 GLY A CA 1
ATOM 2793 C C . GLY A 1 358 ? -4.806 2.214 -18.446 1.00 96.44 358 GLY A C 1
ATOM 2794 O O . GLY A 1 358 ? -5.417 3.218 -18.080 1.00 96.44 358 GLY A O 1
ATOM 2795 N N . ASP A 1 359 ? -5.276 0.975 -18.288 1.00 95.62 359 ASP A N 1
ATOM 2796 C CA . ASP A 1 359 ? -6.552 0.683 -17.627 1.00 95.62 359 ASP A CA 1
ATOM 2797 C C . ASP A 1 359 ? -6.549 1.160 -16.165 1.00 95.62 359 ASP A C 1
ATOM 2799 O O . ASP A 1 359 ? -7.407 1.940 -15.751 1.00 95.62 359 ASP A O 1
ATOM 2803 N N . ILE A 1 360 ? -5.503 0.819 -15.403 1.00 92.62 360 ILE A N 1
ATOM 2804 C CA . ILE A 1 360 ? -5.352 1.259 -14.006 1.00 92.62 360 ILE A CA 1
ATOM 2805 C C . ILE A 1 360 ? -5.328 2.789 -13.896 1.00 92.62 360 ILE A C 1
ATOM 2807 O O . ILE A 1 360 ? -5.929 3.345 -12.974 1.00 92.62 360 ILE A O 1
ATOM 2811 N N . THR A 1 361 ? -4.651 3.495 -14.804 1.00 93.62 361 THR A N 1
ATOM 2812 C CA . THR A 1 361 ? -4.657 4.963 -14.852 1.00 93.62 361 THR A CA 1
ATOM 2813 C C . THR A 1 361 ? -6.079 5.487 -15.000 1.00 93.62 361 THR A C 1
ATOM 2815 O O . THR A 1 361 ? -6.473 6.375 -14.245 1.00 93.62 361 THR A O 1
ATOM 2818 N N . PHE A 1 362 ? -6.854 4.931 -15.931 1.00 94.31 362 PHE A N 1
ATOM 2819 C CA . PHE A 1 362 ? -8.229 5.356 -16.164 1.00 94.31 362 PHE A CA 1
ATOM 2820 C C . PHE A 1 362 ? -9.125 5.091 -14.951 1.00 94.31 362 PHE A C 1
ATOM 2822 O O . PHE A 1 362 ? -9.817 5.997 -14.490 1.00 94.31 362 PHE A O 1
ATOM 2829 N N . VAL A 1 363 ? -9.045 3.894 -14.367 1.00 91.75 363 VAL A N 1
ATOM 2830 C CA . VAL A 1 363 ? -9.767 3.536 -13.138 1.00 91.75 363 VAL A CA 1
ATOM 2831 C C . VAL A 1 363 ? -9.443 4.508 -12.001 1.00 91.75 363 VAL A C 1
ATOM 2833 O O . VAL A 1 363 ? -10.343 4.959 -11.297 1.00 91.75 363 VAL A O 1
ATOM 2836 N N . ASN A 1 364 ? -8.174 4.887 -11.832 1.00 89.75 364 ASN A N 1
ATOM 2837 C CA . ASN A 1 364 ? -7.786 5.839 -10.791 1.00 89.75 364 ASN A CA 1
ATOM 2838 C C . ASN A 1 364 ? -8.362 7.237 -11.012 1.00 89.75 364 ASN A C 1
ATOM 2840 O O . ASN A 1 364 ? -8.689 7.906 -10.036 1.00 89.75 364 ASN A O 1
ATOM 2844 N N . TYR A 1 365 ? -8.522 7.668 -12.263 1.00 88.94 365 TYR A N 1
ATOM 2845 C CA . TYR A 1 365 ? -9.238 8.904 -12.561 1.00 88.94 365 TYR A CA 1
ATOM 2846 C C . TYR A 1 365 ? -10.736 8.794 -12.300 1.00 88.94 365 TYR A C 1
ATOM 2848 O O . TYR A 1 365 ? -11.317 9.706 -11.719 1.00 88.94 365 TYR A O 1
ATOM 2856 N N . ALA A 1 366 ? -11.349 7.685 -12.711 1.00 91.19 366 ALA A N 1
ATOM 2857 C CA . ALA A 1 366 ? -12.786 7.476 -12.596 1.00 91.19 366 ALA A CA 1
ATOM 2858 C C . ALA A 1 366 ? -13.251 7.346 -11.136 1.00 91.19 366 ALA A C 1
ATOM 2860 O O . ALA A 1 366 ? -14.301 7.872 -10.778 1.00 91.19 366 ALA A O 1
ATOM 2861 N N . TYR A 1 367 ? -12.460 6.679 -10.290 1.00 89.06 367 TYR A N 1
ATOM 2862 C CA . TYR A 1 367 ? -12.799 6.396 -8.891 1.00 89.06 367 TYR A CA 1
ATOM 2863 C C . TYR A 1 367 ? -12.065 7.284 -7.871 1.00 89.06 367 TYR A C 1
ATOM 2865 O O . TYR A 1 367 ? -12.167 7.025 -6.676 1.00 89.06 367 TYR A O 1
ATOM 2873 N N . ASP A 1 368 ? -11.339 8.318 -8.316 1.00 82.94 368 ASP A N 1
ATOM 2874 C CA . ASP A 1 368 ? -10.496 9.193 -7.475 1.00 82.94 368 ASP A CA 1
ATOM 2875 C C . ASP A 1 368 ? -9.487 8.412 -6.606 1.00 82.94 368 ASP A C 1
ATOM 2877 O O . ASP A 1 368 ? -9.316 8.668 -5.419 1.00 82.94 368 ASP A O 1
ATOM 2881 N N . GLY A 1 369 ? -8.807 7.429 -7.205 1.00 75.25 369 GLY A N 1
ATOM 2882 C CA . GLY A 1 369 ? -7.921 6.492 -6.500 1.00 75.25 369 GLY A CA 1
ATOM 2883 C C . GLY A 1 369 ? -6.576 7.067 -6.033 1.00 75.25 369 GLY A C 1
ATOM 2884 O O . GLY A 1 369 ? -5.773 6.356 -5.430 1.00 75.25 369 GLY A O 1
ATOM 2885 N N . GLY A 1 370 ? -6.294 8.338 -6.334 1.00 76.88 370 GLY A N 1
ATOM 2886 C CA . GLY A 1 370 ? -5.137 9.074 -5.814 1.00 76.88 370 GLY A CA 1
ATOM 2887 C C . GLY A 1 370 ? -3.759 8.623 -6.319 1.00 76.88 370 GLY A C 1
ATOM 2888 O O . GLY A 1 370 ? -2.753 9.198 -5.909 1.00 76.88 370 GLY A O 1
ATOM 2889 N N . VAL A 1 371 ? -3.679 7.622 -7.208 1.00 81.62 371 VAL A N 1
ATOM 2890 C CA . VAL A 1 371 ? -2.407 7.106 -7.763 1.00 81.62 371 VAL A CA 1
ATOM 2891 C C . VAL A 1 371 ? -2.322 7.175 -9.294 1.00 81.62 371 VAL A C 1
ATOM 2893 O O . VAL A 1 371 ? -1.443 6.564 -9.904 1.00 81.62 371 VAL A O 1
ATOM 2896 N N . HIS A 1 372 ? -3.193 7.959 -9.938 1.00 88.06 372 HIS A N 1
ATOM 2897 C CA . HIS A 1 372 ? -3.265 8.114 -11.400 1.00 88.06 372 HIS A CA 1
ATOM 2898 C C . HIS A 1 372 ? -1.963 8.607 -12.033 1.00 88.06 372 HIS A C 1
ATOM 2900 O O . HIS A 1 372 ? -1.546 8.046 -13.045 1.00 88.06 372 HIS A O 1
ATOM 2906 N N . VAL A 1 373 ? -1.289 9.598 -11.432 1.00 89.62 373 VAL A N 1
ATOM 2907 C CA . VAL A 1 373 ? -0.001 10.111 -11.943 1.00 89.62 373 VAL A CA 1
ATOM 2908 C C . VAL A 1 373 ? 1.034 8.997 -11.970 1.00 89.62 373 VAL A C 1
ATOM 2910 O O . VAL A 1 373 ? 1.741 8.819 -12.957 1.00 89.62 373 VAL A O 1
ATOM 2913 N N . TYR A 1 374 ? 1.112 8.211 -10.898 1.00 88.94 374 TYR A N 1
ATOM 2914 C CA . TYR A 1 374 ? 2.100 7.147 -10.795 1.00 88.94 374 TYR A CA 1
ATOM 2915 C C . TYR A 1 374 ? 1.789 5.959 -11.714 1.00 88.94 374 TYR A C 1
ATOM 2917 O O . TYR A 1 374 ? 2.699 5.376 -12.295 1.00 88.94 374 TYR A O 1
ATOM 2925 N N . ALA A 1 375 ? 0.515 5.626 -11.925 1.00 91.75 375 ALA A N 1
ATOM 2926 C CA . ALA A 1 375 ? 0.135 4.649 -12.943 1.00 91.75 375 ALA A CA 1
ATOM 2927 C C . ALA A 1 375 ? 0.490 5.154 -14.356 1.00 91.75 375 ALA A C 1
ATOM 2929 O O . ALA A 1 375 ? 1.141 4.449 -15.132 1.00 91.75 375 ALA A O 1
ATOM 2930 N N . PHE A 1 376 ? 0.170 6.419 -14.658 1.00 94.94 376 PHE A N 1
ATOM 2931 C CA . PHE A 1 376 ? 0.430 7.011 -15.971 1.00 94.94 376 PHE A CA 1
ATOM 2932 C C . PHE A 1 376 ? 1.930 7.166 -16.250 1.00 94.94 376 PHE A C 1
ATOM 2934 O O . PHE A 1 376 ? 2.366 7.084 -17.397 1.00 94.94 376 PHE A O 1
ATOM 2941 N N . TYR A 1 377 ? 2.747 7.329 -15.205 1.00 95.31 377 TYR A N 1
ATOM 2942 C CA . TYR A 1 377 ? 4.205 7.325 -15.305 1.00 95.31 377 TYR A CA 1
ATOM 2943 C C . TYR A 1 377 ? 4.709 6.063 -16.017 1.00 95.31 377 TYR A C 1
ATOM 2945 O O . TYR A 1 377 ? 5.509 6.153 -16.949 1.00 95.31 377 TYR A O 1
ATOM 2953 N N . PHE A 1 378 ? 4.208 4.883 -15.640 1.00 96.25 378 PHE A N 1
ATOM 2954 C CA . PHE A 1 378 ? 4.603 3.632 -16.285 1.00 96.25 378 PHE A CA 1
ATOM 2955 C C . PHE A 1 378 ? 4.059 3.492 -17.701 1.00 96.25 378 PHE A C 1
ATOM 2957 O O . PHE A 1 378 ? 4.754 2.928 -18.545 1.00 96.25 378 PHE A O 1
ATOM 2964 N N . VAL A 1 379 ? 2.876 4.042 -17.987 1.00 97.75 379 VAL A N 1
ATOM 2965 C CA . VAL A 1 379 ? 2.354 4.127 -19.359 1.00 97.75 379 VAL A CA 1
ATOM 2966 C C . VAL A 1 379 ? 3.312 4.942 -20.227 1.00 97.75 379 VAL A C 1
ATOM 2968 O O . VAL A 1 379 ? 3.732 4.472 -21.282 1.00 97.75 379 VAL A O 1
ATOM 2971 N N . LEU A 1 380 ? 3.747 6.115 -19.756 1.00 97.69 380 LEU A N 1
ATOM 2972 C CA . LEU A 1 380 ? 4.709 6.964 -20.461 1.00 97.69 380 LEU A CA 1
ATOM 2973 C C . LEU A 1 380 ? 6.047 6.245 -20.703 1.00 97.69 380 LEU A C 1
ATOM 2975 O O . LEU A 1 380 ? 6.573 6.270 -21.819 1.00 97.69 380 LEU A O 1
ATOM 2979 N N . LEU A 1 381 ? 6.596 5.576 -19.682 1.00 97.56 381 LEU A N 1
ATOM 2980 C CA . LEU A 1 381 ? 7.831 4.802 -19.830 1.00 97.56 381 LEU A CA 1
ATOM 2981 C C . LEU A 1 381 ? 7.654 3.616 -20.793 1.00 97.56 381 LEU A C 1
ATOM 2983 O O . LEU A 1 381 ? 8.522 3.368 -21.631 1.00 97.56 381 LEU A O 1
ATOM 2987 N N . GLY A 1 382 ? 6.534 2.898 -20.700 1.00 97.81 382 GLY A N 1
ATOM 2988 C CA . GLY A 1 382 ? 6.193 1.779 -21.574 1.00 97.81 382 GLY A CA 1
ATOM 2989 C C . GLY A 1 382 ? 6.073 2.210 -23.034 1.00 97.81 382 GLY A C 1
ATOM 2990 O O . GLY A 1 382 ? 6.702 1.604 -23.901 1.00 97.81 382 GLY A O 1
ATOM 2991 N N . LEU A 1 383 ? 5.369 3.315 -23.299 1.00 97.94 383 LEU A N 1
ATOM 2992 C CA . LEU A 1 383 ? 5.255 3.914 -24.630 1.00 97.94 383 LEU A CA 1
ATOM 2993 C C . LEU A 1 383 ? 6.625 4.312 -25.189 1.00 97.94 383 LEU A C 1
ATOM 2995 O O . LEU A 1 383 ? 6.910 4.031 -26.351 1.00 97.94 383 LEU A O 1
ATOM 2999 N N . PHE A 1 384 ? 7.511 4.890 -24.372 1.00 97.56 384 PHE A N 1
ATOM 3000 C CA . PHE A 1 384 ? 8.876 5.206 -24.803 1.00 97.56 384 PHE A CA 1
ATOM 3001 C C . PHE A 1 384 ? 9.682 3.957 -25.188 1.00 97.56 384 PHE A C 1
ATOM 3003 O O . PHE A 1 384 ? 10.393 3.954 -26.195 1.00 97.56 384 PHE A O 1
ATOM 3010 N N . VAL A 1 385 ? 9.575 2.877 -24.408 1.00 96.31 385 VAL A N 1
ATOM 3011 C CA . VAL A 1 385 ? 10.248 1.604 -24.715 1.00 96.31 385 VAL A CA 1
ATOM 3012 C C . VAL A 1 385 ? 9.703 0.988 -26.003 1.00 96.31 385 VAL A C 1
ATOM 3014 O O . VAL A 1 385 ? 10.496 0.481 -26.809 1.00 96.31 385 VAL A O 1
ATOM 3017 N N . LEU A 1 386 ? 8.380 1.050 -26.178 1.00 95.44 386 LEU A N 1
ATOM 3018 C CA . LEU A 1 386 ? 7.634 0.512 -27.312 1.00 95.44 386 LEU A CA 1
ATOM 3019 C C . LEU A 1 386 ? 7.847 1.325 -28.598 1.00 95.44 386 LEU A C 1
ATOM 3021 O O . LEU A 1 386 ? 7.807 0.753 -29.684 1.00 95.44 386 LEU A O 1
ATOM 3025 N N . ALA A 1 387 ? 8.149 2.624 -28.498 1.00 93.94 387 ALA A N 1
ATOM 3026 C CA . ALA A 1 387 ? 8.282 3.533 -29.639 1.00 93.94 387 ALA A CA 1
ATOM 3027 C C . ALA A 1 387 ? 9.287 3.071 -30.713 1.00 93.94 387 ALA A C 1
ATOM 3029 O O . ALA A 1 387 ? 9.059 3.304 -31.897 1.00 93.94 387 ALA A O 1
ATOM 3030 N N . ASP A 1 388 ? 10.370 2.382 -30.334 1.00 89.44 388 ASP A N 1
ATOM 3031 C CA . ASP A 1 388 ? 11.341 1.813 -31.291 1.00 89.44 388 ASP A CA 1
ATOM 3032 C C . ASP A 1 388 ? 10.771 0.649 -32.116 1.00 89.44 388 ASP A C 1
ATOM 3034 O O . ASP A 1 388 ? 11.236 0.365 -33.223 1.00 89.44 388 ASP A O 1
ATOM 3038 N N . ASP A 1 389 ? 9.808 -0.079 -31.554 1.00 92.44 389 ASP A N 1
ATOM 3039 C CA . ASP A 1 389 ? 9.201 -1.247 -32.182 1.00 92.44 389 ASP A CA 1
ATOM 3040 C C . ASP A 1 389 ? 7.858 -0.899 -32.856 1.00 92.44 389 ASP A C 1
ATOM 3042 O O . ASP A 1 389 ? 7.464 -1.613 -33.773 1.00 92.44 389 ASP A O 1
ATOM 3046 N N . LEU A 1 390 ? 7.202 0.222 -32.512 1.00 92.38 390 LEU A N 1
ATOM 3047 C CA . LEU A 1 390 ? 5.914 0.640 -33.097 1.00 92.38 390 LEU A CA 1
ATOM 3048 C C . LEU A 1 390 ? 5.904 0.684 -34.636 1.00 92.38 390 LEU A C 1
ATOM 3050 O O . LEU A 1 390 ? 5.026 0.049 -35.217 1.00 92.38 390 LEU A O 1
ATOM 3054 N N . PRO A 1 391 ? 6.856 1.340 -35.336 1.00 92.56 391 PRO A N 1
ATOM 3055 C CA . PRO A 1 391 ? 6.839 1.353 -36.801 1.00 92.56 391 PRO A CA 1
ATOM 3056 C C . PRO A 1 391 ? 7.016 -0.044 -37.402 1.00 92.56 391 PRO A C 1
ATOM 3058 O O . PRO A 1 391 ? 6.456 -0.348 -38.450 1.00 92.56 391 PRO A O 1
ATOM 3061 N N . LYS A 1 392 ? 7.789 -0.906 -36.729 1.00 92.25 392 LYS A N 1
ATOM 3062 C CA . LYS A 1 392 ? 8.048 -2.282 -37.171 1.00 92.25 392 LYS A CA 1
ATOM 3063 C C . LYS A 1 392 ? 6.794 -3.139 -37.002 1.00 92.25 392 LYS A C 1
ATOM 3065 O O . LYS A 1 392 ? 6.435 -3.872 -37.913 1.00 92.25 392 LYS A O 1
ATOM 3070 N N . LEU A 1 393 ? 6.118 -3.003 -35.862 1.00 93.75 393 LEU A N 1
ATOM 3071 C CA . LEU A 1 393 ? 4.855 -3.678 -35.576 1.00 93.75 393 LEU A CA 1
ATOM 3072 C C . LEU A 1 393 ? 3.743 -3.202 -36.510 1.00 93.75 393 LEU A C 1
ATOM 3074 O O . LEU A 1 393 ? 3.007 -4.030 -37.022 1.00 93.75 393 LEU A O 1
ATOM 3078 N N . TYR A 1 394 ? 3.655 -1.901 -36.789 1.00 94.81 394 TYR A N 1
ATOM 3079 C CA . TYR A 1 394 ? 2.681 -1.361 -37.737 1.00 94.81 394 TYR A CA 1
ATOM 3080 C C . TYR A 1 394 ? 2.925 -1.883 -39.158 1.00 94.81 394 TYR A C 1
ATOM 3082 O O . TYR A 1 394 ? 2.000 -2.364 -39.807 1.00 94.81 394 TYR A O 1
ATOM 3090 N N . ASN A 1 395 ? 4.180 -1.863 -39.624 1.00 95.56 395 ASN A N 1
ATOM 3091 C CA . ASN A 1 395 ? 4.532 -2.429 -40.924 1.00 95.56 395 ASN A CA 1
ATOM 3092 C C . ASN A 1 395 ? 4.182 -3.917 -41.013 1.00 95.56 395 ASN A C 1
ATOM 3094 O O . ASN A 1 395 ? 3.644 -4.333 -42.028 1.00 95.56 395 ASN A O 1
ATOM 3098 N N . LEU A 1 396 ? 4.468 -4.694 -39.967 1.00 95.44 396 LEU A N 1
ATOM 3099 C CA . LEU A 1 396 ? 4.239 -6.137 -39.955 1.00 95.44 396 LEU A CA 1
ATOM 3100 C C . LEU A 1 396 ? 2.759 -6.515 -39.809 1.00 95.44 396 LEU A C 1
ATOM 3102 O O . LEU A 1 396 ? 2.294 -7.381 -40.534 1.00 95.44 396 LEU A O 1
ATOM 3106 N N . LEU A 1 397 ? 2.046 -5.915 -38.852 1.00 95.88 397 LEU A N 1
ATOM 3107 C CA . LEU A 1 397 ? 0.704 -6.346 -38.439 1.00 95.88 397 LEU A CA 1
ATOM 3108 C C . LEU A 1 397 ? -0.423 -5.598 -39.152 1.00 95.88 397 LEU A C 1
ATOM 3110 O O . LEU A 1 397 ? -1.506 -6.149 -39.280 1.00 95.88 397 LEU A O 1
ATOM 3114 N N . ILE A 1 398 ? -0.195 -4.344 -39.557 1.00 97.12 398 ILE A N 1
ATOM 3115 C CA . ILE A 1 398 ? -1.230 -3.504 -40.181 1.00 97.12 398 ILE A CA 1
ATOM 3116 C C . ILE A 1 398 ? -1.007 -3.388 -41.685 1.00 97.12 398 ILE A C 1
ATOM 3118 O O . ILE A 1 398 ? -1.947 -3.512 -42.456 1.00 97.12 398 ILE A O 1
ATOM 3122 N N . LEU A 1 399 ? 0.235 -3.140 -42.113 1.00 97.19 399 LEU A N 1
ATOM 3123 C CA . LEU A 1 399 ? 0.564 -3.063 -43.542 1.00 97.19 399 LEU A CA 1
ATOM 3124 C C . LEU A 1 399 ? 0.947 -4.420 -44.147 1.00 97.19 399 LEU A C 1
ATOM 3126 O O . LEU A 1 399 ? 1.203 -4.471 -45.348 1.00 97.19 399 LEU A O 1
ATOM 3130 N N . GLU A 1 400 ? 1.052 -5.470 -43.324 1.00 96.50 400 GLU A N 1
ATOM 3131 C CA . GLU A 1 400 ? 1.406 -6.840 -43.730 1.00 96.50 400 GLU A CA 1
ATOM 3132 C C . GLU A 1 400 ? 2.729 -6.938 -44.518 1.00 96.50 400 GLU A C 1
ATOM 3134 O O . GLU A 1 400 ? 2.943 -7.809 -45.359 1.00 96.50 400 GLU A O 1
ATOM 3139 N N . ARG A 1 401 ? 3.668 -6.027 -44.244 1.00 95.62 401 ARG A N 1
ATOM 3140 C CA . ARG A 1 401 ? 4.978 -5.967 -44.899 1.00 95.62 401 ARG A CA 1
ATOM 3141 C C . ARG A 1 401 ? 5.997 -6.789 -44.131 1.00 95.62 401 ARG A C 1
ATOM 3143 O O . ARG A 1 401 ? 6.203 -6.585 -42.929 1.00 95.62 401 ARG A O 1
ATOM 3150 N N . TYR A 1 402 ? 6.728 -7.636 -44.856 1.00 94.25 402 TYR A N 1
ATOM 3151 C CA . TYR A 1 402 ? 7.890 -8.338 -44.315 1.00 94.25 402 TYR A CA 1
ATOM 3152 C C . TYR A 1 402 ? 8.848 -7.342 -43.647 1.00 94.25 402 TYR A C 1
ATOM 3154 O O . TYR A 1 402 ? 9.365 -6.421 -44.281 1.00 94.25 402 TYR A O 1
ATOM 3162 N N . THR A 1 403 ? 9.052 -7.509 -42.340 1.00 92.12 403 THR A N 1
ATOM 3163 C CA . THR A 1 403 ? 9.784 -6.550 -41.511 1.00 92.12 403 THR A CA 1
ATOM 3164 C C . THR A 1 403 ? 10.866 -7.270 -40.720 1.00 92.12 403 THR A C 1
ATOM 3166 O O . THR A 1 403 ? 10.574 -8.092 -39.855 1.00 92.12 403 THR A O 1
ATOM 3169 N N . VAL A 1 404 ? 12.129 -6.913 -40.968 1.00 87.44 404 VAL A N 1
ATOM 3170 C CA . VAL A 1 404 ? 13.276 -7.436 -40.215 1.00 87.44 404 VAL A CA 1
ATOM 3171 C C . VAL A 1 404 ? 13.663 -6.441 -39.115 1.00 87.44 404 VAL A C 1
ATOM 3173 O O . VAL A 1 404 ? 14.044 -5.305 -39.417 1.00 87.44 404 VAL A O 1
ATOM 3176 N N . PRO A 1 405 ? 13.592 -6.818 -37.825 1.00 81.31 405 PRO A N 1
ATOM 3177 C CA . PRO A 1 405 ? 13.942 -5.915 -36.738 1.00 81.31 405 PRO A CA 1
ATOM 3178 C C . PRO A 1 405 ? 15.466 -5.777 -36.604 1.00 81.31 405 PRO A C 1
ATOM 3180 O O . PRO A 1 405 ? 16.124 -6.573 -35.935 1.00 81.31 405 PRO A O 1
ATOM 3183 N N . VAL A 1 406 ? 16.038 -4.718 -37.181 1.00 80.19 406 VAL A N 1
ATOM 3184 C CA . VAL A 1 406 ? 17.452 -4.364 -36.968 1.00 80.19 406 VAL A CA 1
ATOM 3185 C C . VAL A 1 406 ? 17.617 -3.703 -35.596 1.00 80.19 406 VAL A C 1
ATOM 3187 O O . VAL A 1 406 ? 16.920 -2.738 -35.270 1.00 80.19 406 VAL A O 1
ATOM 3190 N N . ARG A 1 407 ? 18.541 -4.212 -34.770 1.00 79.38 407 ARG A N 1
ATOM 3191 C CA . ARG A 1 407 ? 18.819 -3.690 -33.421 1.00 79.38 407 ARG A CA 1
ATOM 3192 C C . ARG A 1 407 ? 20.309 -3.425 -33.237 1.00 79.38 407 ARG A C 1
ATOM 3194 O O . ARG A 1 407 ? 21.132 -4.295 -33.500 1.00 79.38 407 ARG A O 1
ATOM 3201 N N . LEU A 1 408 ? 20.645 -2.231 -32.743 1.00 82.12 408 LEU A N 1
ATOM 3202 C CA . LEU A 1 408 ? 22.011 -1.899 -32.339 1.00 82.12 408 LEU A CA 1
ATOM 3203 C C . LEU A 1 408 ? 22.277 -2.453 -30.935 1.00 82.12 408 LEU A C 1
ATOM 3205 O O . LEU A 1 408 ? 21.539 -2.151 -29.994 1.00 82.12 408 LEU A O 1
ATOM 3209 N N . TYR A 1 409 ? 23.359 -3.210 -30.788 1.00 84.19 409 TYR A N 1
ATOM 3210 C CA . TYR A 1 409 ? 23.866 -3.652 -29.496 1.00 84.19 409 TYR A CA 1
ATOM 3211 C C . TYR A 1 409 ? 25.302 -3.162 -29.325 1.00 84.19 409 TYR A C 1
ATOM 3213 O O . TYR A 1 409 ? 26.107 -3.385 -30.228 1.00 84.19 409 TYR A O 1
ATOM 3221 N N . PRO A 1 410 ? 25.645 -2.522 -28.192 1.00 86.31 410 PRO A N 1
ATOM 3222 C CA . PRO A 1 410 ? 27.039 -2.269 -27.872 1.00 86.31 410 PRO A CA 1
ATOM 3223 C C . PRO A 1 410 ? 27.813 -3.583 -27.809 1.00 86.31 410 PRO A C 1
ATOM 3225 O O . PRO A 1 410 ? 27.273 -4.611 -27.384 1.00 86.31 410 PRO A O 1
ATOM 3228 N N . ASP A 1 411 ? 29.079 -3.531 -28.209 1.00 86.44 411 ASP A N 1
ATOM 3229 C CA . ASP A 1 411 ? 29.967 -4.670 -28.055 1.00 86.44 411 ASP A CA 1
ATOM 3230 C C . ASP A 1 411 ? 30.326 -4.859 -26.572 1.00 86.44 411 ASP A C 1
ATOM 3232 O O . ASP A 1 411 ? 30.833 -3.958 -25.902 1.00 86.44 411 ASP A O 1
ATOM 3236 N N . PHE A 1 412 ? 30.035 -6.054 -26.059 1.00 86.06 412 PHE A N 1
ATOM 3237 C CA . PHE A 1 412 ? 30.353 -6.484 -24.698 1.00 86.06 412 PHE A CA 1
ATOM 3238 C C . PHE A 1 412 ? 31.335 -7.668 -24.712 1.00 86.06 412 PHE A C 1
ATOM 3240 O O . PHE A 1 412 ? 31.314 -8.488 -23.796 1.00 86.06 412 PHE A O 1
ATOM 3247 N N . SER A 1 413 ? 32.148 -7.795 -25.765 1.00 87.19 413 SER A N 1
ATOM 3248 C CA . SER A 1 413 ? 33.167 -8.838 -25.940 1.00 87.19 413 SER A CA 1
ATOM 3249 C C . SER A 1 413 ? 34.200 -8.855 -24.810 1.00 87.19 413 SER A C 1
ATOM 3251 O O . SER A 1 413 ? 34.614 -9.928 -24.369 1.00 87.19 413 SER A O 1
ATOM 3253 N N . LYS A 1 414 ? 34.574 -7.678 -24.284 1.00 93.94 414 LYS A N 1
ATOM 3254 C CA . LYS A 1 414 ? 35.523 -7.562 -23.167 1.00 93.94 414 LYS A CA 1
ATOM 3255 C C . LYS A 1 414 ? 34.997 -8.312 -21.930 1.00 93.94 414 LYS A C 1
ATOM 3257 O O . LYS A 1 414 ? 33.866 -8.043 -21.510 1.00 93.94 414 LYS A O 1
ATOM 3262 N N . PRO A 1 415 ? 35.808 -9.181 -21.287 1.00 93.88 415 PRO A N 1
ATOM 3263 C CA . PRO A 1 415 ? 35.355 -10.011 -20.170 1.00 93.88 415 PRO A CA 1
ATOM 3264 C C . PRO A 1 415 ? 34.687 -9.220 -19.042 1.00 93.88 415 PRO A C 1
ATOM 3266 O O . PRO A 1 415 ? 33.597 -9.585 -18.605 1.00 93.88 415 PRO A O 1
ATOM 3269 N N . TRP A 1 416 ? 35.277 -8.096 -18.624 1.00 93.81 416 TRP A N 1
ATOM 3270 C CA . TRP A 1 416 ? 34.718 -7.273 -17.549 1.00 93.81 416 TRP A CA 1
ATOM 3271 C C . TRP A 1 416 ? 33.326 -6.724 -17.905 1.00 93.81 416 TRP A C 1
ATOM 3273 O O . TRP A 1 416 ? 32.409 -6.844 -17.105 1.00 93.81 416 TRP A O 1
ATOM 3283 N N . LEU A 1 417 ? 33.110 -6.242 -19.137 1.00 92.81 417 LEU A N 1
ATOM 3284 C CA . LEU A 1 417 ? 31.803 -5.766 -19.606 1.00 92.81 417 LEU A CA 1
ATOM 3285 C C . LEU A 1 417 ? 30.753 -6.886 -19.642 1.00 92.81 417 LEU A C 1
ATOM 3287 O O . LEU A 1 417 ? 29.601 -6.680 -19.242 1.00 92.81 417 LEU A O 1
ATOM 3291 N N . LYS A 1 418 ? 31.144 -8.079 -20.111 1.00 92.75 418 LYS A N 1
ATOM 3292 C CA . LYS A 1 418 ? 30.284 -9.270 -20.128 1.00 92.75 418 LYS A CA 1
ATOM 3293 C C . LYS A 1 418 ? 29.843 -9.641 -18.713 1.00 92.75 418 LYS A C 1
ATOM 3295 O O . LYS A 1 418 ? 28.639 -9.796 -18.492 1.00 92.75 418 LYS A O 1
ATOM 3300 N N . TYR A 1 419 ? 30.791 -9.772 -17.784 1.00 94.56 419 TYR A N 1
ATOM 3301 C CA . TYR A 1 419 ? 30.514 -10.178 -16.407 1.00 94.56 419 TYR A CA 1
ATOM 3302 C C . TYR A 1 419 ? 29.770 -9.093 -15.629 1.00 94.56 419 TYR A C 1
ATOM 3304 O O . TYR A 1 419 ? 28.750 -9.412 -15.034 1.00 94.56 419 TYR A O 1
ATOM 3312 N N . THR A 1 420 ? 30.146 -7.813 -15.731 1.00 94.00 420 THR A N 1
ATOM 3313 C CA . THR A 1 420 ? 29.411 -6.704 -15.095 1.00 94.00 420 THR A CA 1
ATOM 3314 C C . THR A 1 420 ? 27.940 -6.697 -15.505 1.00 94.00 420 THR A C 1
ATOM 3316 O O . THR A 1 420 ? 27.060 -6.616 -14.652 1.00 94.00 420 THR A O 1
ATOM 3319 N N . ARG A 1 421 ? 27.635 -6.852 -16.800 1.00 91.75 421 ARG A N 1
ATOM 3320 C CA . ARG A 1 421 ? 26.247 -6.924 -17.284 1.00 91.75 421 ARG A CA 1
ATOM 3321 C C . ARG A 1 421 ? 25.486 -8.117 -16.699 1.00 91.75 421 ARG A C 1
ATOM 3323 O O . ARG A 1 421 ? 24.313 -7.975 -16.357 1.00 91.75 421 ARG A O 1
ATOM 3330 N N . ILE A 1 422 ? 26.118 -9.291 -16.647 1.00 92.50 422 ILE A N 1
ATOM 3331 C CA . ILE A 1 422 ? 25.500 -10.508 -16.099 1.00 92.50 422 ILE A CA 1
ATOM 3332 C C . ILE A 1 422 ? 25.243 -10.327 -14.603 1.00 92.50 422 ILE A C 1
ATOM 3334 O O . ILE A 1 422 ? 24.115 -10.535 -14.169 1.00 92.50 422 ILE A O 1
ATOM 3338 N N . THR A 1 423 ? 26.240 -9.863 -13.849 1.00 96.00 423 THR A N 1
ATOM 3339 C CA . THR A 1 423 ? 26.144 -9.621 -12.407 1.00 96.00 423 THR A CA 1
ATOM 3340 C C . THR A 1 423 ? 25.063 -8.599 -12.081 1.00 96.00 423 THR A C 1
ATOM 3342 O O . THR A 1 423 ? 24.182 -8.899 -11.287 1.00 96.00 423 THR A O 1
ATOM 3345 N N . LEU A 1 424 ? 25.044 -7.431 -12.736 1.00 94.69 424 LEU A N 1
ATOM 3346 C CA . LEU A 1 424 ? 24.015 -6.409 -12.492 1.00 94.69 424 LEU A CA 1
ATOM 3347 C C . LEU A 1 424 ? 22.603 -6.937 -12.764 1.00 94.69 424 LEU A C 1
ATOM 3349 O O . LEU A 1 424 ? 21.676 -6.688 -11.992 1.00 94.69 424 LEU A O 1
ATOM 3353 N N . LYS A 1 425 ? 22.438 -7.699 -13.851 1.00 93.94 425 LYS A N 1
ATOM 3354 C CA . LYS A 1 425 ? 21.156 -8.314 -14.186 1.00 93.94 425 LYS A CA 1
ATOM 3355 C C . LYS A 1 425 ? 20.745 -9.376 -13.163 1.00 93.94 425 LYS A C 1
ATOM 3357 O O . LYS A 1 425 ? 19.587 -9.382 -12.757 1.00 93.94 425 LYS A O 1
ATOM 3362 N N . ALA A 1 426 ? 21.668 -10.249 -12.764 1.00 96.06 426 ALA A N 1
ATOM 3363 C CA . ALA A 1 426 ? 21.419 -11.283 -11.766 1.00 96.06 426 ALA A CA 1
ATOM 3364 C C . ALA A 1 426 ? 21.064 -10.662 -10.410 1.00 96.06 426 ALA A C 1
ATOM 3366 O O . ALA A 1 426 ? 20.062 -11.048 -9.826 1.00 96.06 426 ALA A O 1
ATOM 3367 N N . LEU A 1 427 ? 21.801 -9.638 -9.966 1.00 95.94 427 LEU A N 1
ATOM 3368 C CA . LEU A 1 427 ? 21.511 -8.901 -8.735 1.00 95.94 427 LEU A CA 1
ATOM 3369 C C . LEU A 1 427 ? 20.131 -8.245 -8.776 1.00 95.94 427 LEU A C 1
ATOM 3371 O O . LEU A 1 427 ? 19.367 -8.393 -7.832 1.00 95.94 427 LEU A O 1
ATOM 3375 N N . THR A 1 428 ? 19.775 -7.581 -9.881 1.00 94.69 428 THR A N 1
ATOM 3376 C CA . THR A 1 428 ? 18.431 -6.996 -10.035 1.00 94.69 428 THR A CA 1
ATOM 3377 C C . THR A 1 428 ? 17.358 -8.078 -9.922 1.00 94.69 428 THR A C 1
ATOM 3379 O O . THR A 1 428 ? 16.380 -7.904 -9.204 1.00 94.69 428 THR A O 1
ATOM 3382 N N . PHE A 1 429 ? 17.545 -9.218 -10.590 1.00 94.75 429 PHE A N 1
ATOM 3383 C CA . PHE A 1 429 ? 16.585 -10.315 -10.524 1.00 94.75 429 PHE A CA 1
ATOM 3384 C C . PHE A 1 429 ? 16.491 -10.912 -9.111 1.00 94.75 429 PHE A C 1
ATOM 3386 O O . PHE A 1 429 ? 15.395 -11.079 -8.596 1.00 94.75 429 PHE A O 1
ATOM 3393 N N . ILE A 1 430 ? 17.618 -11.173 -8.447 1.00 96.25 430 ILE A N 1
ATOM 3394 C CA . ILE A 1 430 ? 17.650 -11.721 -7.084 1.00 96.25 430 ILE A CA 1
ATOM 3395 C C . ILE A 1 430 ? 16.991 -10.760 -6.092 1.00 96.25 430 ILE A C 1
ATOM 3397 O O . ILE A 1 430 ? 16.181 -11.200 -5.285 1.00 96.25 430 ILE A O 1
ATOM 3401 N N . ILE A 1 431 ? 17.281 -9.458 -6.162 1.00 95.50 431 ILE A N 1
ATOM 3402 C CA . ILE A 1 431 ? 16.698 -8.464 -5.251 1.00 95.50 431 ILE A CA 1
ATOM 3403 C C . ILE A 1 431 ? 15.184 -8.359 -5.468 1.00 95.50 431 ILE A C 1
ATOM 3405 O O . ILE A 1 431 ? 14.421 -8.484 -4.512 1.00 95.50 431 ILE A O 1
ATOM 3409 N N . PHE A 1 432 ? 14.742 -8.163 -6.714 1.00 95.06 432 PHE A N 1
ATOM 3410 C CA . PHE A 1 432 ? 13.340 -7.849 -6.997 1.00 95.06 432 PHE A CA 1
ATOM 3411 C C . PHE A 1 432 ? 12.436 -9.070 -7.186 1.00 95.06 432 PHE A C 1
ATOM 3413 O O . PHE A 1 432 ? 11.244 -8.917 -6.999 1.00 95.06 432 PHE A O 1
ATOM 3420 N N . PHE A 1 433 ? 12.945 -10.263 -7.511 1.00 95.12 433 PHE A N 1
ATOM 3421 C CA . PHE A 1 433 ? 12.145 -11.501 -7.564 1.00 95.12 433 PHE A CA 1
ATOM 3422 C C . PHE A 1 433 ? 12.464 -12.485 -6.438 1.00 95.12 433 PHE A C 1
ATOM 3424 O O . PHE A 1 433 ? 11.589 -13.246 -6.049 1.00 95.12 433 PHE A O 1
ATOM 3431 N N . GLY A 1 434 ? 13.689 -12.519 -5.915 1.00 95.31 434 GLY A N 1
ATOM 3432 C CA . GLY A 1 434 ? 14.050 -13.421 -4.817 1.00 95.31 434 GLY A CA 1
ATOM 3433 C C . GLY A 1 434 ? 13.716 -12.811 -3.459 1.00 95.31 434 GLY A C 1
ATOM 3434 O O . GLY A 1 434 ? 12.780 -13.239 -2.786 1.00 95.31 434 GLY A O 1
ATOM 3435 N N . ILE A 1 435 ? 14.479 -11.784 -3.077 1.00 95.75 435 ILE A N 1
ATOM 3436 C CA . ILE A 1 435 ? 14.388 -11.152 -1.755 1.00 95.75 435 ILE A CA 1
ATOM 3437 C C . ILE A 1 435 ? 13.020 -10.492 -1.572 1.00 95.75 435 ILE A C 1
ATOM 3439 O O . ILE A 1 435 ? 12.383 -10.724 -0.548 1.00 95.75 435 ILE A O 1
ATOM 3443 N N . LEU A 1 436 ? 12.537 -9.734 -2.564 1.00 94.88 436 LEU A N 1
ATOM 3444 C CA . LEU A 1 436 ? 11.231 -9.081 -2.462 1.00 94.88 436 LEU A CA 1
ATOM 3445 C C . LEU A 1 436 ? 10.091 -10.095 -2.273 1.00 94.88 436 LEU A C 1
ATOM 3447 O O . LEU A 1 436 ? 9.304 -9.919 -1.348 1.00 94.88 436 LEU A O 1
ATOM 3451 N N . THR A 1 437 ? 10.055 -11.194 -3.043 1.00 95.81 437 THR A N 1
ATOM 3452 C CA . THR A 1 437 ? 9.073 -12.282 -2.843 1.00 95.81 437 THR A CA 1
ATOM 3453 C C . THR A 1 437 ? 9.127 -12.830 -1.424 1.00 95.81 437 THR A C 1
ATOM 3455 O O . THR A 1 437 ? 8.090 -12.950 -0.779 1.00 95.81 437 THR A O 1
ATOM 3458 N N . TYR A 1 438 ? 10.325 -13.143 -0.919 1.00 95.69 438 TYR A N 1
ATOM 3459 C CA . TYR A 1 438 ? 10.489 -13.631 0.449 1.00 95.69 438 TYR A CA 1
ATOM 3460 C C . TYR A 1 438 ? 9.905 -12.638 1.462 1.00 95.69 438 TYR A C 1
ATOM 3462 O O . TYR A 1 438 ? 9.064 -13.006 2.279 1.00 95.69 438 TYR A O 1
ATOM 3470 N N . THR A 1 439 ? 10.287 -11.364 1.368 1.00 95.44 439 THR A N 1
ATOM 3471 C CA . THR A 1 439 ? 9.814 -10.335 2.300 1.00 95.44 439 THR A CA 1
ATOM 3472 C C . THR A 1 439 ? 8.317 -10.042 2.179 1.00 95.44 439 THR A C 1
ATOM 3474 O O . THR A 1 439 ? 7.691 -9.716 3.181 1.00 95.44 439 THR A O 1
ATOM 3477 N N . GLU A 1 440 ? 7.726 -10.185 0.992 1.00 94.88 440 GLU A N 1
ATOM 3478 C CA . GLU A 1 440 ? 6.285 -10.014 0.760 1.00 94.88 440 GLU A CA 1
ATOM 3479 C C . GLU A 1 440 ? 5.475 -11.192 1.307 1.00 94.88 440 GLU A C 1
ATOM 3481 O O . GLU A 1 440 ? 4.423 -10.987 1.903 1.00 94.88 440 GLU A O 1
ATOM 3486 N N . VAL A 1 441 ? 5.991 -12.424 1.224 1.00 95.62 441 VAL A N 1
ATOM 3487 C CA . VAL A 1 441 ? 5.385 -13.578 1.911 1.00 95.62 441 VAL A CA 1
ATOM 3488 C C . VAL A 1 441 ? 5.371 -13.355 3.422 1.00 95.62 441 VAL A C 1
ATOM 3490 O O . VAL A 1 441 ? 4.361 -13.628 4.073 1.00 95.62 441 VAL A O 1
ATOM 3493 N N . ILE A 1 442 ? 6.477 -12.852 3.980 1.00 95.12 442 ILE A N 1
ATOM 3494 C CA . ILE A 1 442 ? 6.549 -12.488 5.397 1.00 95.12 442 ILE A CA 1
ATOM 3495 C C . ILE A 1 442 ? 5.552 -11.368 5.717 1.00 95.12 442 ILE A C 1
ATOM 3497 O O . ILE A 1 442 ? 4.803 -11.491 6.684 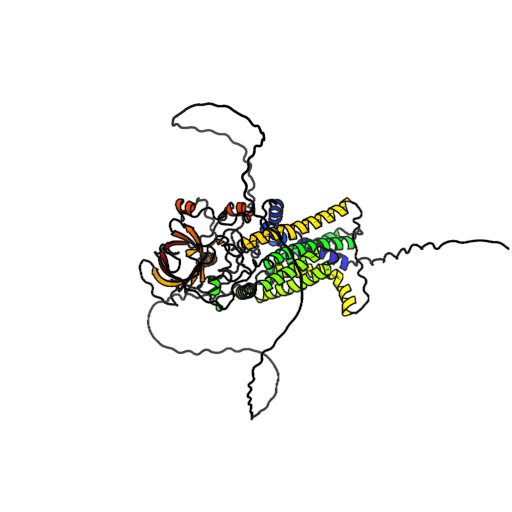1.00 95.12 442 ILE A O 1
ATOM 3501 N N . ASN A 1 443 ? 5.484 -10.318 4.890 1.00 94.12 443 ASN A N 1
ATOM 3502 C CA . ASN A 1 443 ? 4.530 -9.225 5.067 1.00 94.12 443 ASN A CA 1
ATOM 3503 C C . ASN A 1 443 ? 3.085 -9.734 5.083 1.00 94.12 443 ASN A C 1
ATOM 3505 O O . ASN A 1 443 ? 2.353 -9.484 6.034 1.00 94.12 443 ASN A O 1
ATOM 3509 N N . PHE A 1 444 ? 2.702 -10.503 4.067 1.00 94.62 444 PHE A N 1
ATOM 3510 C CA . PHE A 1 444 ? 1.356 -11.033 3.911 1.00 94.62 444 PHE A CA 1
ATOM 3511 C C . PHE A 1 444 ? 0.936 -11.924 5.080 1.00 94.62 444 PHE A C 1
ATOM 3513 O O . PHE A 1 444 ? -0.205 -11.845 5.524 1.00 94.62 444 PHE A O 1
ATOM 3520 N N . LYS A 1 445 ? 1.841 -12.762 5.595 1.00 94.62 445 LYS A N 1
ATOM 3521 C CA . LYS A 1 445 ? 1.523 -13.701 6.679 1.00 94.62 445 LYS A CA 1
ATOM 3522 C C . LYS A 1 445 ? 1.565 -13.074 8.067 1.00 94.62 445 LYS A C 1
ATOM 3524 O O . LYS A 1 445 ? 0.774 -13.473 8.913 1.00 94.62 445 LYS A O 1
ATOM 3529 N N . TYR A 1 446 ? 2.492 -12.156 8.318 1.00 94.44 446 TYR A N 1
ATOM 3530 C CA . TYR A 1 446 ? 2.876 -11.795 9.686 1.00 94.44 446 TYR A CA 1
ATOM 3531 C C . TYR A 1 446 ? 2.900 -10.294 9.963 1.00 94.44 446 TYR A C 1
ATOM 3533 O O . TYR A 1 446 ? 2.827 -9.913 11.128 1.00 94.44 446 TYR A O 1
ATOM 3541 N N . ASP A 1 447 ? 3.009 -9.444 8.934 1.00 93.06 447 ASP A N 1
ATOM 3542 C CA . ASP A 1 447 ? 3.031 -7.991 9.129 1.00 93.06 447 ASP A CA 1
ATOM 3543 C C . ASP A 1 447 ? 2.198 -7.194 8.101 1.00 93.06 447 ASP A C 1
ATOM 3545 O O . ASP A 1 447 ? 2.740 -6.298 7.451 1.00 93.06 447 ASP A O 1
ATOM 3549 N N . PRO A 1 448 ? 0.902 -7.501 7.888 1.00 92.00 448 PRO A N 1
ATOM 3550 C CA . PRO A 1 448 ? 0.167 -7.056 6.702 1.00 92.00 448 PRO A CA 1
ATOM 3551 C C . PRO A 1 448 ? 0.120 -5.544 6.536 1.00 92.00 448 PRO A C 1
ATOM 3553 O O . PRO A 1 448 ? -0.289 -4.812 7.426 1.00 92.00 448 PRO A O 1
ATOM 3556 N N . TYR A 1 449 ? 0.441 -5.045 5.350 1.00 88.38 449 TYR A N 1
ATOM 3557 C CA . TYR A 1 449 ? 0.644 -3.609 5.167 1.00 88.38 449 TYR A CA 1
ATOM 3558 C C . TYR A 1 449 ? -0.515 -2.676 5.593 1.00 88.38 449 TYR A C 1
ATOM 3560 O O . TYR A 1 449 ? -0.273 -1.577 6.102 1.00 88.38 449 TYR A O 1
ATOM 3568 N N . LYS A 1 450 ? -1.767 -3.080 5.353 1.00 90.81 450 LYS A N 1
ATOM 3569 C CA . LYS A 1 450 ? -2.962 -2.233 5.540 1.00 90.81 450 LYS A CA 1
ATOM 3570 C C . LYS A 1 450 ? -3.820 -2.592 6.748 1.00 90.81 450 LYS A C 1
ATOM 3572 O O . LYS A 1 450 ? -4.699 -1.819 7.111 1.00 90.81 450 LYS A O 1
ATOM 3577 N N . GLN A 1 451 ? -3.567 -3.740 7.364 1.00 91.50 451 GLN A N 1
ATOM 3578 C CA . GLN A 1 451 ? -4.307 -4.234 8.523 1.00 91.50 451 GLN A CA 1
ATOM 3579 C C . GLN A 1 451 ? -3.349 -4.314 9.713 1.00 91.50 451 GLN A C 1
ATOM 3581 O O . GLN A 1 451 ? -2.213 -4.733 9.510 1.00 91.50 451 GLN A O 1
ATOM 3586 N N . PRO A 1 452 ? -3.745 -3.900 10.928 1.00 94.19 452 PRO A N 1
ATOM 3587 C CA . PRO A 1 452 ? -2.956 -4.107 12.147 1.00 94.19 452 PRO A CA 1
ATOM 3588 C C . PRO A 1 452 ? -2.380 -5.524 12.247 1.00 94.19 452 PRO A C 1
ATOM 3590 O O . PRO A 1 452 ? -3.074 -6.478 11.918 1.00 94.19 452 PRO A O 1
ATOM 3593 N N . SER A 1 453 ? -1.126 -5.675 12.669 1.00 93.19 453 SER A N 1
ATOM 3594 C CA . SER A 1 453 ? -0.464 -6.987 12.786 1.00 93.19 453 SER A CA 1
ATOM 3595 C C . SER A 1 453 ? -0.699 -7.668 14.115 1.00 93.19 453 SER A C 1
ATOM 3597 O O . SER A 1 453 ? -0.637 -8.892 14.197 1.00 93.19 453 SER A O 1
ATOM 3599 N N . THR A 1 454 ? -0.923 -6.887 15.165 1.00 94.69 454 THR A N 1
ATOM 3600 C CA . THR A 1 454 ? -1.089 -7.435 16.503 1.00 94.69 454 THR A CA 1
ATOM 3601 C C . THR A 1 454 ? -2.445 -8.121 16.598 1.00 94.69 454 THR A C 1
ATOM 3603 O O . THR A 1 454 ? -3.483 -7.537 16.271 1.00 94.69 454 THR A O 1
ATOM 3606 N N . ALA A 1 455 ? -2.430 -9.366 17.066 1.00 95.75 455 ALA A N 1
ATOM 3607 C CA . ALA A 1 455 ? -3.625 -10.149 17.329 1.00 95.75 455 ALA A CA 1
ATOM 3608 C C . ALA A 1 455 ? -4.540 -9.448 18.343 1.00 95.75 455 ALA A C 1
ATOM 3610 O O . ALA A 1 455 ? -4.098 -8.985 19.393 1.00 95.75 455 ALA A O 1
ATOM 3611 N N . GLY A 1 456 ? -5.836 -9.393 18.038 1.00 96.25 456 GLY A N 1
ATOM 3612 C CA . GLY A 1 456 ? -6.840 -8.895 18.970 1.00 96.25 456 GLY A CA 1
ATOM 3613 C C . GLY A 1 456 ? -7.130 -9.907 20.080 1.00 96.25 456 GLY A C 1
ATOM 3614 O O . GLY A 1 456 ? -6.874 -11.102 19.908 1.00 96.25 456 GLY A O 1
ATOM 3615 N N . VAL A 1 457 ? -7.716 -9.472 21.199 1.00 97.50 457 VAL A N 1
ATOM 3616 C CA . VAL A 1 457 ? -8.086 -10.374 22.309 1.00 97.50 457 VAL A CA 1
ATOM 3617 C C . VAL A 1 457 ? -9.071 -11.427 21.801 1.00 97.50 457 VAL A C 1
ATOM 3619 O O . VAL A 1 457 ? -10.182 -11.094 21.391 1.00 97.50 457 VAL A O 1
ATOM 3622 N N . LYS A 1 458 ? -8.672 -12.705 21.816 1.00 96.75 458 LYS A N 1
ATOM 3623 C CA . LYS A 1 458 ? -9.400 -13.808 21.162 1.00 96.75 458 LYS A CA 1
ATOM 3624 C C . LYS A 1 458 ? -10.853 -13.924 21.625 1.00 96.75 458 LYS A C 1
ATOM 3626 O O . LYS A 1 458 ? -11.741 -14.117 20.800 1.00 96.75 458 LYS A O 1
ATOM 3631 N N . GLN A 1 459 ? -11.086 -13.758 22.924 1.00 97.19 459 GLN A N 1
ATOM 3632 C CA . GLN A 1 459 ? -12.407 -13.807 23.544 1.00 97.19 459 GLN A CA 1
ATOM 3633 C C . GLN A 1 459 ? -13.292 -12.637 23.117 1.00 97.19 459 GLN A C 1
ATOM 3635 O O . GLN A 1 459 ? -14.501 -12.771 23.167 1.00 97.19 459 GLN A O 1
ATOM 3640 N N . LEU A 1 460 ? -12.740 -11.509 22.667 1.00 98.31 460 LEU A N 1
ATOM 3641 C CA . LEU A 1 460 ? -13.535 -10.341 22.286 1.00 98.31 460 LEU A CA 1
ATOM 3642 C C . LEU A 1 460 ? -13.908 -10.328 20.801 1.00 98.31 460 LEU A C 1
ATOM 3644 O O . LEU A 1 460 ? -14.871 -9.664 20.452 1.00 98.31 460 LEU A O 1
ATOM 3648 N N . ARG A 1 461 ? -13.221 -11.069 19.925 1.00 97.44 461 ARG A N 1
ATOM 3649 C CA . ARG A 1 461 ? -13.424 -11.024 18.459 1.00 97.44 461 ARG A CA 1
ATOM 3650 C C . ARG A 1 461 ? -14.871 -11.347 18.051 1.00 97.44 461 ARG A C 1
ATOM 3652 O O . ARG A 1 461 ? -15.391 -12.394 18.442 1.00 97.44 461 ARG A O 1
ATOM 3659 N N . GLY A 1 462 ? -15.491 -10.501 17.224 1.00 97.12 462 GLY A N 1
ATOM 3660 C CA . GLY A 1 462 ? -16.838 -10.711 16.674 1.00 97.12 462 GLY A CA 1
ATOM 3661 C C . GLY A 1 462 ? -17.710 -9.453 16.600 1.00 97.12 462 GLY A C 1
ATOM 3662 O O . GLY A 1 462 ? -17.270 -8.356 16.942 1.00 97.12 462 GLY A O 1
ATOM 3663 N N . ASN A 1 463 ? -18.958 -9.638 16.155 1.00 98.31 463 ASN A N 1
ATOM 3664 C CA . ASN A 1 463 ? -19.992 -8.600 16.110 1.00 98.31 463 ASN A CA 1
ATOM 3665 C C . ASN A 1 463 ? -20.877 -8.656 17.359 1.00 98.31 463 ASN A C 1
ATOM 3667 O O . ASN A 1 463 ? -21.242 -9.744 17.814 1.00 98.31 463 ASN A O 1
ATOM 3671 N N . TYR A 1 464 ? -21.277 -7.486 17.853 1.00 98.50 464 TYR A N 1
ATOM 3672 C CA . TYR A 1 464 ? -22.062 -7.347 19.073 1.00 98.50 464 TYR A CA 1
ATOM 3673 C C . TYR A 1 464 ? -23.238 -6.392 18.909 1.00 98.50 464 TYR A C 1
ATOM 3675 O O . TYR A 1 464 ? -23.117 -5.314 18.318 1.00 98.50 464 TYR A O 1
ATOM 3683 N N . HIS A 1 465 ? -24.367 -6.775 19.498 1.00 97.94 465 HIS A N 1
ATOM 3684 C CA . HIS A 1 465 ? -25.447 -5.855 19.807 1.00 97.94 465 HIS A CA 1
ATOM 3685 C C . HIS A 1 465 ? -25.108 -5.093 21.083 1.00 97.94 465 HIS A C 1
ATOM 3687 O O . HIS A 1 465 ? -24.664 -5.686 22.064 1.00 97.94 465 HIS A O 1
ATOM 3693 N N . VAL A 1 466 ? -25.348 -3.784 21.077 1.00 98.25 466 VAL A N 1
ATOM 3694 C CA . VAL A 1 466 ? -25.248 -2.957 22.280 1.00 98.25 466 VAL A CA 1
ATOM 3695 C C . VAL A 1 466 ? -26.592 -3.017 22.995 1.00 98.25 466 VAL A C 1
ATOM 3697 O O . VAL A 1 466 ? -27.548 -2.365 22.566 1.00 98.25 466 VAL A O 1
ATOM 3700 N N . THR A 1 467 ? -26.688 -3.815 24.056 1.00 97.50 467 THR A N 1
ATOM 3701 C CA . THR A 1 467 ? -27.948 -4.054 24.779 1.00 97.50 467 THR A CA 1
ATOM 3702 C C . THR A 1 467 ? -28.148 -3.095 25.947 1.00 97.50 467 THR A C 1
ATOM 3704 O O . THR A 1 467 ? -29.268 -2.652 26.185 1.00 97.50 467 THR A O 1
ATOM 3707 N N . GLU A 1 468 ? -27.067 -2.633 26.571 1.00 98.12 468 GLU A N 1
ATOM 3708 C CA . GLU A 1 468 ? -27.088 -1.598 27.610 1.00 98.12 468 GLU A CA 1
ATOM 3709 C C . GLU A 1 468 ? -26.027 -0.538 27.308 1.00 98.12 468 GLU A C 1
ATOM 3711 O O . GLU A 1 468 ? -24.934 -0.867 26.846 1.00 98.12 468 GLU A O 1
ATOM 3716 N 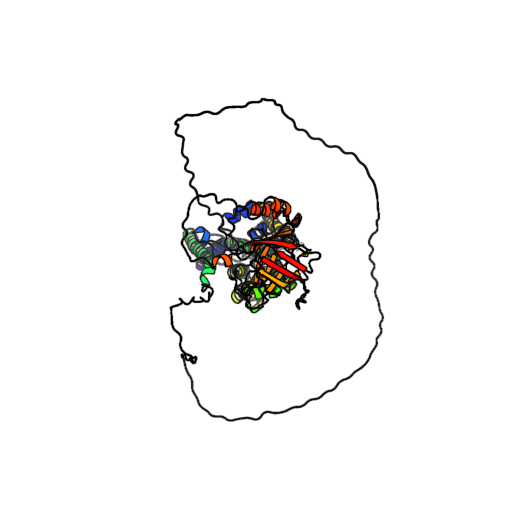N . PHE A 1 469 ? -26.349 0.737 27.538 1.00 98.50 469 PHE A N 1
ATOM 3717 C CA . PHE A 1 469 ? -25.413 1.844 27.342 1.00 98.50 469 PHE A CA 1
ATOM 3718 C C . PHE A 1 469 ? -25.699 2.940 28.363 1.00 98.50 469 PHE A C 1
ATOM 3720 O O . PHE A 1 469 ? -26.785 3.523 28.359 1.00 98.50 469 PHE A O 1
ATOM 3727 N N . LYS A 1 470 ? -24.712 3.234 29.208 1.00 98.50 470 LYS A N 1
ATOM 3728 C CA . LYS A 1 470 ? -24.779 4.295 30.211 1.00 98.50 470 LYS A CA 1
ATOM 3729 C C . LYS A 1 470 ? -23.613 5.252 30.054 1.00 98.50 470 LYS A C 1
ATOM 3731 O O . LYS A 1 470 ? -22.477 4.816 29.856 1.00 98.50 470 LYS A O 1
ATOM 3736 N N . ILE A 1 471 ? -23.890 6.539 30.231 1.00 98.12 471 ILE A N 1
ATOM 3737 C CA . ILE A 1 471 ? -22.877 7.589 30.368 1.00 98.12 471 ILE A CA 1
ATOM 3738 C C . ILE A 1 471 ? -23.102 8.301 31.695 1.00 98.12 471 ILE A C 1
ATOM 3740 O O . ILE A 1 471 ? -24.228 8.680 32.004 1.00 98.12 471 ILE A O 1
ATOM 3744 N N . ASN A 1 472 ? -22.053 8.473 32.501 1.00 97.75 472 ASN A N 1
ATOM 3745 C CA . ASN A 1 472 ? -22.142 9.099 33.825 1.00 97.75 472 ASN A CA 1
ATOM 3746 C C . ASN A 1 472 ? -23.221 8.454 34.720 1.00 97.75 472 ASN A C 1
ATOM 3748 O O . ASN A 1 472 ? -23.905 9.126 35.487 1.00 97.75 472 ASN A O 1
ATOM 3752 N N . GLY A 1 473 ? -23.386 7.132 34.588 1.00 96.44 473 GLY A N 1
ATOM 3753 C CA . GLY A 1 473 ? -24.399 6.340 35.293 1.00 96.44 473 GLY A CA 1
ATOM 3754 C C . GLY A 1 473 ? -25.831 6.482 34.763 1.00 96.44 473 GLY A C 1
ATOM 3755 O O . GLY A 1 473 ? -26.709 5.778 35.249 1.00 96.44 473 GLY A O 1
ATOM 3756 N N . GLN A 1 474 ? -26.079 7.345 33.774 1.00 97.50 474 GLN A N 1
ATOM 3757 C CA . GLN A 1 474 ? -27.400 7.538 33.177 1.00 97.50 474 GLN A CA 1
ATOM 3758 C C . GLN A 1 474 ? -27.622 6.578 32.012 1.00 97.50 474 GLN A C 1
ATOM 3760 O O . GLN A 1 474 ? -26.827 6.550 31.072 1.00 97.50 474 GLN A O 1
ATOM 3765 N N . ASP A 1 475 ? -28.724 5.831 32.066 1.00 97.06 475 ASP A N 1
ATOM 3766 C CA . ASP A 1 475 ? -29.183 4.965 30.982 1.00 97.06 475 ASP A CA 1
ATOM 3767 C C . ASP A 1 475 ? -29.593 5.778 29.754 1.00 97.06 475 ASP A C 1
ATOM 3769 O O . ASP A 1 475 ? -30.496 6.614 29.811 1.00 97.06 475 ASP A O 1
ATOM 3773 N N . ILE A 1 476 ? -28.953 5.497 28.619 1.00 97.00 476 ILE A N 1
ATOM 3774 C CA . ILE A 1 476 ? -29.329 6.054 27.320 1.00 97.00 476 ILE A CA 1
ATOM 3775 C C . ILE A 1 476 ? -29.987 4.933 26.530 1.00 97.00 476 ILE A C 1
ATOM 3777 O O . ILE A 1 476 ? -29.303 4.041 26.033 1.00 97.00 476 ILE A O 1
ATOM 3781 N N . ALA A 1 477 ? -31.315 4.960 26.416 1.00 95.56 477 ALA A N 1
ATOM 3782 C CA . ALA A 1 477 ? -32.073 3.947 25.685 1.00 95.56 477 ALA A CA 1
ATOM 3783 C C . ALA A 1 477 ? -31.671 3.867 24.200 1.00 95.56 477 ALA A C 1
ATOM 3785 O O . ALA A 1 477 ? -31.102 4.801 23.631 1.00 95.56 477 ALA A O 1
ATOM 3786 N N . TYR A 1 478 ? -31.979 2.738 23.555 1.00 95.12 478 TYR A N 1
ATOM 3787 C CA . TYR A 1 478 ? -31.751 2.591 22.121 1.00 95.12 478 TYR A CA 1
ATOM 3788 C C . TYR A 1 478 ? -32.525 3.652 21.333 1.00 95.12 478 TYR A C 1
ATOM 3790 O O . TYR A 1 478 ? -33.751 3.719 21.384 1.00 95.12 478 TYR A O 1
ATOM 3798 N N . ASN A 1 479 ? -31.788 4.462 20.580 1.00 94.19 479 ASN A N 1
ATOM 3799 C CA . ASN A 1 479 ? -32.326 5.429 19.642 1.00 94.19 479 ASN A CA 1
ATOM 3800 C C . ASN A 1 479 ? -31.375 5.489 18.438 1.00 94.19 479 ASN A C 1
ATOM 3802 O O . ASN A 1 479 ? -30.224 5.897 18.617 1.00 94.19 479 ASN A O 1
ATOM 3806 N N . PRO A 1 480 ? -31.812 5.115 17.221 1.00 91.94 480 PRO A N 1
ATOM 3807 C CA . PRO A 1 480 ? -30.952 5.096 16.037 1.00 91.94 480 PRO A CA 1
ATOM 3808 C C . PRO A 1 480 ? -30.451 6.489 15.633 1.00 91.94 480 PRO A C 1
ATOM 3810 O O . PRO A 1 480 ? -29.492 6.595 14.876 1.00 91.94 480 PRO A O 1
ATOM 3813 N N . LEU A 1 481 ? -31.081 7.555 16.138 1.00 94.50 481 LEU A N 1
ATOM 3814 C CA . LEU A 1 481 ? -30.694 8.936 15.872 1.00 94.50 481 LEU A CA 1
ATOM 3815 C C . LEU A 1 481 ? -29.719 9.505 16.912 1.00 94.50 481 LEU A C 1
ATOM 3817 O O . LEU A 1 481 ? -29.264 10.640 16.755 1.00 94.50 481 LEU A O 1
ATOM 3821 N N . ASP A 1 482 ? -29.380 8.748 17.957 1.00 94.94 482 ASP A N 1
ATOM 3822 C CA . ASP A 1 482 ? -28.493 9.219 19.016 1.00 94.94 482 ASP A CA 1
ATOM 3823 C C . ASP A 1 482 ? -27.033 9.326 18.542 1.00 94.94 482 ASP A C 1
ATOM 3825 O O . ASP A 1 482 ? -26.449 8.391 17.984 1.00 94.94 482 ASP A O 1
ATOM 3829 N N . SER A 1 483 ? -26.439 10.498 18.771 1.00 93.06 483 SER A N 1
ATOM 3830 C CA . SER A 1 483 ? -25.080 10.838 18.324 1.00 93.06 483 SER A CA 1
ATOM 3831 C C . SER A 1 483 ? -23.961 10.359 19.260 1.00 93.06 483 SER A C 1
ATOM 3833 O O . SER A 1 483 ? -22.780 10.515 18.936 1.00 93.06 483 SER A O 1
ATOM 3835 N N . THR A 1 484 ? -24.323 9.801 20.416 1.00 93.50 484 THR A N 1
ATOM 3836 C CA . THR A 1 484 ? -23.418 9.351 21.483 1.00 93.50 484 THR A CA 1
ATOM 3837 C C . THR A 1 484 ? -23.517 7.849 21.739 1.00 93.50 484 THR A C 1
ATOM 3839 O O . THR A 1 484 ? -22.486 7.195 21.901 1.00 93.50 484 THR A O 1
ATOM 3842 N N . ARG A 1 485 ? -24.732 7.286 21.728 1.00 95.75 485 ARG A N 1
ATOM 3843 C CA . ARG A 1 485 ? -24.973 5.864 21.968 1.00 95.75 485 ARG A CA 1
ATOM 3844 C C . ARG A 1 485 ? -24.396 5.015 20.843 1.00 95.75 485 ARG A C 1
ATOM 3846 O O . ARG A 1 485 ? -24.695 5.218 19.666 1.00 95.75 485 ARG A O 1
ATOM 3853 N N . TRP A 1 486 ? -23.635 3.999 21.232 1.00 97.06 486 TRP A N 1
ATOM 3854 C CA . TRP A 1 486 ? -23.173 2.975 20.304 1.00 97.06 486 TRP A CA 1
ATOM 3855 C C . TRP A 1 486 ? -24.361 2.122 19.849 1.00 97.06 486 TRP A C 1
ATOM 3857 O O . TRP A 1 486 ? -25.118 1.598 20.666 1.00 97.06 486 TRP A O 1
ATOM 3867 N N . GLN A 1 487 ? -24.530 1.992 18.537 1.00 95.44 487 GLN A N 1
ATOM 3868 C CA . GLN A 1 487 ? -25.602 1.203 17.925 1.00 95.44 487 GLN A CA 1
ATOM 3869 C C . GLN A 1 487 ? -25.206 -0.271 17.807 1.00 95.44 487 GLN A C 1
ATOM 3871 O O . GLN A 1 487 ? -25.999 -1.173 18.057 1.00 95.44 487 GLN A O 1
ATOM 3876 N N . GLU A 1 488 ? -23.955 -0.500 17.428 1.00 95.44 488 GLU A N 1
ATOM 3877 C CA . GLU A 1 488 ? -23.320 -1.805 17.293 1.00 95.44 488 GLU A CA 1
ATOM 3878 C C . GLU A 1 488 ? -21.826 -1.649 17.566 1.00 95.44 488 GLU A C 1
ATOM 3880 O O . GLU A 1 488 ? -21.286 -0.544 17.446 1.00 95.44 488 GLU A O 1
ATOM 3885 N N . ALA A 1 489 ? -21.176 -2.749 17.935 1.00 97.94 489 ALA A N 1
ATOM 3886 C CA . ALA A 1 489 ? -19.739 -2.799 18.157 1.00 97.94 489 ALA A CA 1
ATOM 3887 C C . ALA A 1 489 ? -19.145 -4.058 17.521 1.00 97.94 489 ALA A C 1
ATOM 3889 O O . ALA A 1 489 ? -19.782 -5.113 17.483 1.00 97.94 489 ALA A O 1
ATOM 3890 N N . THR A 1 490 ? -17.915 -3.947 17.036 1.00 98.31 490 THR A N 1
ATOM 3891 C CA . THR A 1 490 ? -17.203 -5.025 16.355 1.00 98.31 490 THR A CA 1
ATOM 3892 C C . THR A 1 490 ? -15.757 -5.063 16.822 1.00 98.31 490 THR A C 1
ATOM 3894 O O . THR A 1 490 ? -15.032 -4.079 16.702 1.00 98.31 490 THR A O 1
ATOM 3897 N N . PHE A 1 491 ? -15.315 -6.208 17.327 1.00 98.38 491 PHE A N 1
ATOM 3898 C CA . PHE A 1 491 ? -13.899 -6.468 17.571 1.00 98.38 491 PHE A CA 1
ATOM 3899 C C . PHE A 1 491 ? -13.344 -7.291 16.413 1.00 98.38 491 PHE A C 1
ATOM 3901 O O . PHE A 1 491 ? -13.798 -8.411 16.163 1.00 98.38 491 PHE A O 1
ATOM 3908 N N . GLU A 1 492 ? -12.356 -6.738 15.718 1.00 97.50 492 GLU A N 1
ATOM 3909 C CA . GLU A 1 492 ? -11.686 -7.414 14.609 1.00 97.50 492 GLU A CA 1
ATOM 3910 C C . GLU A 1 492 ? -10.775 -8.550 15.110 1.00 97.50 492 GLU A C 1
ATOM 3912 O O . GLU A 1 492 ? -10.507 -8.696 16.305 1.00 97.50 492 GLU A O 1
ATOM 3917 N N . ASN A 1 493 ? -10.240 -9.350 14.181 1.00 96.38 493 ASN A N 1
ATOM 3918 C CA . ASN A 1 493 ? -9.229 -10.364 14.514 1.00 96.38 493 ASN A CA 1
ATOM 3919 C C . ASN A 1 493 ? -7.915 -9.758 15.035 1.00 96.38 493 ASN A C 1
ATOM 3921 O O . ASN A 1 493 ? -7.121 -10.446 15.676 1.00 96.38 493 ASN A O 1
ATOM 3925 N N . TRP A 1 494 ? -7.710 -8.471 14.787 1.00 96.56 494 TRP A N 1
ATOM 3926 C CA . TRP A 1 494 ? -6.565 -7.677 15.203 1.00 96.56 494 TRP A CA 1
ATOM 3927 C C . TRP A 1 494 ? -6.972 -6.591 16.210 1.00 96.56 494 TRP A C 1
ATOM 3929 O O . TRP A 1 494 ? -8.129 -6.498 16.623 1.00 96.56 494 TRP A O 1
ATOM 3939 N N . THR A 1 495 ? -6.021 -5.758 16.629 1.00 96.62 495 THR A N 1
ATOM 3940 C CA . THR A 1 495 ? -6.188 -4.704 17.647 1.00 96.62 495 THR A CA 1
ATOM 3941 C C . THR A 1 495 ? -7.025 -3.506 17.176 1.00 96.62 495 THR A C 1
ATOM 3943 O O . THR A 1 495 ? -6.577 -2.359 17.191 1.00 96.62 495 THR A O 1
ATOM 3946 N N . THR A 1 496 ? -8.250 -3.739 16.703 1.00 97.88 496 THR A N 1
ATOM 3947 C CA . THR A 1 496 ? -9.213 -2.692 16.339 1.00 97.88 496 THR A CA 1
ATOM 3948 C C . THR A 1 496 ? -10.606 -3.013 16.879 1.00 97.88 496 THR A C 1
ATOM 3950 O O . THR A 1 496 ? -11.123 -4.114 16.695 1.00 97.88 496 THR A O 1
ATOM 3953 N N . LEU A 1 497 ? -11.193 -2.028 17.558 1.00 98.38 497 LEU A N 1
ATOM 3954 C CA . LEU A 1 497 ? -12.600 -1.968 17.939 1.00 98.38 497 LEU A CA 1
ATOM 3955 C C . LEU A 1 497 ? -13.284 -0.956 17.020 1.00 98.38 497 LEU A C 1
ATOM 3957 O O . LEU A 1 497 ? -12.845 0.197 16.964 1.00 98.38 497 LEU A O 1
ATOM 3961 N N . THR A 1 498 ? -14.353 -1.357 16.339 1.00 97.25 498 THR A N 1
ATOM 3962 C CA . THR A 1 498 ? -15.247 -0.426 15.647 1.00 97.25 498 THR A CA 1
ATOM 3963 C C . THR A 1 498 ? -16.597 -0.342 16.337 1.00 97.25 498 THR A C 1
ATOM 3965 O O . THR A 1 498 ? -17.040 -1.291 16.985 1.00 97.25 498 THR A O 1
ATOM 3968 N N . PHE A 1 499 ? -17.239 0.816 16.245 1.00 96.19 499 PHE A N 1
ATOM 3969 C CA . PHE A 1 499 ? -18.605 1.007 16.711 1.00 96.19 499 PHE A CA 1
ATOM 3970 C C . PHE A 1 499 ? -19.289 2.112 15.912 1.00 96.19 499 PHE A C 1
ATOM 3972 O O . PHE A 1 499 ? -18.648 3.079 15.487 1.00 96.19 499 PHE A O 1
ATOM 3979 N N . ARG A 1 500 ? -20.608 1.992 15.747 1.00 95.00 500 ARG A N 1
ATOM 3980 C CA . ARG A 1 500 ? -21.412 2.965 14.999 1.00 95.00 500 ARG A CA 1
ATOM 3981 C C . ARG A 1 500 ? -22.143 3.919 15.934 1.00 95.00 500 ARG A C 1
ATOM 3983 O O . ARG A 1 500 ? -22.803 3.480 16.873 1.00 95.00 500 ARG A O 1
ATOM 3990 N N . VAL A 1 501 ? -22.091 5.212 15.633 1.00 94.81 501 VAL A N 1
ATOM 3991 C CA . VAL A 1 501 ? -22.888 6.277 16.273 1.00 94.81 501 VAL A CA 1
ATOM 3992 C C . VAL A 1 501 ? -23.589 7.112 15.204 1.00 94.81 501 VAL A C 1
ATOM 3994 O O . VAL A 1 501 ? -23.083 7.209 14.091 1.00 94.81 501 VAL A O 1
ATOM 3997 N N . ASN A 1 502 ? -24.712 7.773 15.496 1.00 94.06 502 ASN A N 1
ATOM 3998 C CA . ASN A 1 502 ? -25.334 8.680 14.521 1.00 94.06 502 ASN A CA 1
ATOM 3999 C C . ASN A 1 502 ? -24.632 10.049 14.500 1.00 94.06 502 ASN A C 1
ATOM 4001 O O . ASN A 1 502 ? -25.193 11.079 14.881 1.00 94.06 502 ASN A O 1
ATOM 4005 N N . LYS A 1 503 ? -23.352 10.057 14.124 1.00 90.94 503 LYS A N 1
ATOM 4006 C CA . LYS A 1 503 ? -22.537 11.268 14.046 1.00 90.94 503 LYS A CA 1
ATOM 4007 C C . LYS A 1 503 ? -21.533 11.161 12.899 1.00 90.94 503 LYS A C 1
ATOM 4009 O O . LYS A 1 503 ? -20.690 10.270 12.951 1.00 90.94 503 LYS A O 1
ATOM 4014 N N . PRO A 1 504 ? -21.565 12.082 11.917 1.00 87.12 504 PRO A N 1
ATOM 4015 C CA . PRO A 1 504 ? -20.674 12.022 10.769 1.00 87.12 504 PRO A CA 1
ATOM 4016 C C . PRO A 1 504 ? -19.202 12.141 11.185 1.00 87.12 504 PRO A C 1
ATOM 4018 O O . PRO A 1 504 ? -18.829 13.033 11.957 1.00 87.12 504 PRO A O 1
ATOM 4021 N N . VAL A 1 505 ? -18.361 11.268 10.636 1.00 87.62 505 VAL A N 1
ATOM 4022 C CA . VAL A 1 505 ? -16.901 11.332 10.747 1.00 87.62 505 VAL A CA 1
ATOM 4023 C C . VAL A 1 505 ? -16.293 12.079 9.563 1.00 87.62 505 VAL A C 1
ATOM 4025 O O . VAL A 1 505 ? -16.824 12.082 8.453 1.00 87.62 505 VAL A O 1
ATOM 4028 N N . ILE A 1 506 ? -15.150 12.729 9.793 1.00 86.25 506 ILE A N 1
ATOM 4029 C CA . ILE A 1 506 ? -14.382 13.335 8.702 1.00 86.25 506 ILE A CA 1
ATOM 4030 C C . ILE A 1 506 ? -13.700 12.211 7.930 1.00 86.25 506 ILE A C 1
ATOM 4032 O O . ILE A 1 506 ? -12.940 11.438 8.516 1.00 86.25 506 ILE A O 1
ATOM 4036 N N . ILE A 1 507 ? -13.955 12.164 6.625 1.00 86.75 507 ILE A N 1
ATOM 4037 C CA . ILE A 1 507 ? -13.375 11.175 5.719 1.00 86.75 507 ILE A CA 1
ATOM 4038 C C . ILE A 1 507 ? -11.852 11.326 5.713 1.00 86.75 507 ILE A C 1
ATOM 4040 O O . ILE A 1 507 ? -11.325 12.424 5.510 1.00 86.75 507 ILE A O 1
ATOM 4044 N N . ASP A 1 508 ? -11.148 10.214 5.912 1.00 86.06 508 ASP A N 1
ATOM 4045 C CA . ASP A 1 508 ? -9.713 10.122 5.659 1.00 86.06 508 ASP A CA 1
ATOM 4046 C C . ASP A 1 508 ? -9.491 9.824 4.161 1.00 86.06 508 ASP A C 1
ATOM 4048 O O . ASP A 1 508 ? -9.893 8.749 3.700 1.00 86.06 508 ASP A O 1
ATOM 4052 N N . PRO A 1 509 ? -8.899 10.760 3.387 1.00 80.56 509 PRO A N 1
ATOM 4053 C CA . PRO A 1 509 ? -8.673 10.592 1.953 1.00 80.56 509 PRO A CA 1
ATOM 4054 C C . PRO A 1 509 ? -7.401 9.785 1.634 1.00 80.56 509 PRO A C 1
ATOM 4056 O O . PRO A 1 509 ? -7.001 9.722 0.475 1.00 80.56 509 PRO A O 1
ATOM 4059 N N . SER A 1 510 ? -6.703 9.248 2.640 1.00 82.69 510 SER A N 1
ATOM 4060 C CA . SER A 1 510 ? -5.504 8.439 2.429 1.00 82.69 510 SER A CA 1
ATOM 4061 C C . SER A 1 510 ? -5.832 7.020 1.947 1.00 82.69 510 SER A C 1
ATOM 4063 O O . SER A 1 510 ? -6.977 6.579 1.921 1.00 82.69 510 SER A O 1
ATOM 4065 N N . ASN A 1 511 ? -4.786 6.276 1.590 1.00 83.25 511 ASN A N 1
ATOM 4066 C CA . ASN A 1 511 ? -4.872 4.901 1.090 1.00 83.25 511 ASN A CA 1
ATOM 4067 C C . ASN A 1 511 ? -4.811 3.823 2.192 1.00 83.25 511 ASN A C 1
ATOM 4069 O O . ASN A 1 511 ? -4.808 2.621 1.891 1.00 83.25 511 ASN A O 1
ATOM 4073 N N . GLY A 1 512 ? -4.746 4.243 3.459 1.00 82.50 512 GLY A N 1
ATOM 4074 C CA . GLY A 1 512 ? -4.923 3.380 4.628 1.00 82.50 512 GLY A CA 1
ATOM 4075 C C . GLY A 1 512 ? -3.749 2.473 4.989 1.00 82.50 512 GLY A C 1
ATOM 4076 O O . GLY A 1 512 ? -3.921 1.579 5.816 1.00 82.50 512 GLY A O 1
ATOM 4077 N N . GLY A 1 513 ? -2.577 2.648 4.373 1.00 75.12 513 GLY A N 1
ATOM 4078 C CA . GLY A 1 513 ? -1.399 1.841 4.706 1.00 75.12 513 GLY A CA 1
ATOM 4079 C C . GLY A 1 513 ? -0.706 2.249 6.011 1.00 75.12 513 GLY A C 1
ATOM 4080 O O . GLY A 1 513 ? -1.002 3.278 6.606 1.00 75.12 513 GLY A O 1
ATOM 4081 N N . GLY A 1 514 ? 0.188 1.379 6.487 1.00 60.50 514 GLY A N 1
ATOM 4082 C CA . GLY A 1 514 ? 0.817 1.457 7.810 1.00 60.50 514 GLY A CA 1
ATOM 4083 C C . GLY A 1 514 ? 2.243 1.974 7.816 1.00 60.50 514 GLY A C 1
ATOM 4084 O O . GLY A 1 514 ? 3.142 1.258 8.245 1.00 60.50 514 GLY A O 1
ATOM 4085 N N . SER A 1 515 ? 2.489 3.179 7.308 1.00 67.12 515 SER A N 1
ATOM 4086 C CA . SER A 1 515 ? 3.815 3.800 7.390 1.00 67.12 515 SER A CA 1
ATOM 4087 C C . SER A 1 515 ? 3.720 5.067 8.241 1.00 67.12 515 SER A C 1
ATOM 4089 O O . SER A 1 515 ? 3.261 6.073 7.713 1.00 67.12 515 SER A O 1
ATOM 4091 N N . PRO A 1 516 ? 4.171 5.097 9.514 1.00 64.56 516 PRO A N 1
ATOM 4092 C CA . PRO A 1 516 ? 5.029 4.115 10.203 1.00 64.56 516 PRO A CA 1
ATOM 4093 C C . PRO A 1 516 ? 4.364 2.788 10.609 1.00 64.56 516 PRO A C 1
ATOM 4095 O O . PRO A 1 516 ? 3.156 2.748 10.796 1.00 64.56 516 PRO A O 1
ATOM 4098 N N . MET A 1 517 ? 5.173 1.745 10.842 1.00 83.50 517 MET A N 1
ATOM 4099 C CA . MET A 1 517 ? 4.784 0.336 11.080 1.00 83.50 517 MET A CA 1
ATOM 4100 C C . MET A 1 517 ? 3.806 0.058 12.233 1.00 83.50 517 MET A C 1
ATOM 4102 O O . MET A 1 517 ? 3.282 -1.058 12.300 1.00 83.50 517 MET A O 1
ATOM 4106 N N . LYS A 1 518 ? 3.573 1.022 13.130 1.00 89.50 518 LYS A N 1
ATOM 4107 C CA . LYS A 1 518 ? 2.669 0.874 14.279 1.00 89.50 518 LYS A CA 1
ATOM 4108 C C . LYS A 1 518 ? 1.234 0.624 13.828 1.00 89.50 518 LYS A C 1
ATOM 4110 O O . LYS A 1 518 ? 0.755 1.249 12.879 1.00 89.50 518 LYS A O 1
ATOM 4115 N N . ASP A 1 519 ? 0.511 -0.202 14.570 1.00 92.69 519 ASP A N 1
ATOM 4116 C CA . ASP A 1 519 ? -0.841 -0.627 14.194 1.00 92.69 519 ASP A CA 1
ATOM 4117 C C . ASP A 1 519 ? -1.847 0.533 14.166 1.00 92.69 519 ASP A C 1
ATOM 4119 O O . ASP A 1 519 ? -2.721 0.584 13.300 1.00 92.69 519 ASP A O 1
ATOM 4123 N N . ILE A 1 520 ? -1.666 1.538 15.029 1.00 91.44 520 ILE A N 1
ATOM 4124 C CA . ILE A 1 520 ? -2.469 2.774 15.036 1.00 91.44 520 ILE A CA 1
ATOM 4125 C C . ILE A 1 520 ? -2.406 3.560 13.711 1.00 91.44 520 ILE A C 1
ATOM 4127 O O . ILE A 1 520 ? -3.291 4.371 13.432 1.00 91.44 520 ILE A O 1
ATOM 4131 N N . GLN A 1 521 ? -1.367 3.357 12.897 1.00 88.94 521 GLN A N 1
ATOM 4132 C CA . GLN A 1 521 ? -1.193 4.055 11.618 1.00 88.94 521 GLN A CA 1
ATOM 4133 C C . GLN A 1 521 ? -1.808 3.289 10.442 1.00 88.94 521 GLN A C 1
ATOM 4135 O O . GLN A 1 521 ? -2.018 3.876 9.384 1.00 88.94 521 GLN A O 1
ATOM 4140 N N . ARG A 1 522 ? -2.164 2.012 10.625 1.00 91.62 522 ARG A N 1
ATOM 4141 C CA . ARG A 1 522 ? -2.879 1.211 9.623 1.00 91.62 522 ARG A CA 1
ATOM 4142 C C . ARG A 1 522 ? -4.350 1.533 9.697 1.00 91.62 522 ARG A C 1
ATOM 4144 O O . ARG A 1 522 ? -5.024 1.148 10.643 1.00 91.62 522 ARG A O 1
ATOM 4151 N N . THR A 1 523 ? -4.824 2.299 8.731 1.00 91.69 523 THR A N 1
ATOM 4152 C CA . THR A 1 523 ? -6.101 3.020 8.812 1.00 91.69 523 THR A CA 1
ATOM 4153 C C . THR A 1 523 ? -7.108 2.552 7.768 1.00 91.69 523 THR A C 1
ATOM 4155 O O . THR A 1 523 ? -8.133 3.197 7.574 1.00 91.69 523 THR A O 1
ATOM 4158 N N . PHE A 1 524 ? -6.869 1.418 7.106 1.00 92.50 524 PHE A N 1
ATOM 4159 C CA . PHE A 1 524 ? -7.738 0.920 6.040 1.00 92.50 524 PHE A CA 1
ATOM 4160 C C . PHE A 1 524 ? -9.213 0.777 6.445 1.00 92.50 524 PHE A C 1
ATOM 4162 O O . PHE A 1 524 ? -10.090 0.935 5.596 1.00 92.50 524 PHE A O 1
ATOM 4169 N N . GLU A 1 525 ? -9.511 0.509 7.718 1.00 92.44 525 GLU A N 1
ATOM 4170 C CA . GLU A 1 525 ? -10.881 0.411 8.239 1.00 92.44 525 GLU A CA 1
ATOM 4171 C C . GLU A 1 525 ? -11.624 1.756 8.254 1.00 92.44 525 GLU A C 1
ATOM 4173 O O . GLU A 1 525 ? -12.847 1.760 8.285 1.00 92.44 525 GLU A O 1
ATOM 4178 N N . ILE A 1 526 ? -10.913 2.889 8.197 1.00 92.38 526 ILE A N 1
ATOM 4179 C CA . ILE A 1 526 ? -11.506 4.240 8.226 1.00 92.38 526 ILE A CA 1
ATOM 4180 C C . ILE A 1 526 ? -11.300 5.034 6.933 1.00 92.38 526 ILE A C 1
ATOM 4182 O O . ILE A 1 526 ? -12.001 6.016 6.691 1.00 92.38 526 ILE A O 1
ATOM 4186 N N . THR A 1 527 ? -10.339 4.654 6.090 1.00 90.75 527 THR A N 1
ATOM 4187 C CA . THR A 1 527 ? -10.070 5.387 4.847 1.00 90.75 527 THR A CA 1
ATOM 4188 C C . THR A 1 527 ? -11.206 5.241 3.853 1.00 90.75 527 THR A C 1
ATOM 4190 O O . THR A 1 527 ? -11.616 4.118 3.541 1.00 90.75 527 THR A O 1
ATOM 4193 N N . GLY A 1 528 ? -11.679 6.373 3.331 1.00 91.25 528 GLY A N 1
ATOM 4194 C CA . GLY A 1 528 ? -12.823 6.414 2.425 1.00 91.25 528 GLY A CA 1
ATOM 4195 C C . GLY A 1 528 ? -14.143 5.960 3.059 1.00 91.25 528 GLY A C 1
ATOM 4196 O O . GLY A 1 528 ? -15.045 5.569 2.321 1.00 91.25 528 GLY A O 1
ATOM 4197 N N . VAL A 1 529 ? -14.249 5.988 4.393 1.00 92.81 529 VAL A N 1
ATOM 4198 C CA . VAL A 1 529 ? -15.474 5.680 5.143 1.00 92.81 529 VAL A CA 1
ATOM 4199 C C . VAL A 1 529 ? -16.001 6.964 5.787 1.00 92.81 529 VAL A C 1
ATOM 4201 O O . VAL A 1 529 ? -15.268 7.680 6.471 1.00 92.81 529 VAL A O 1
ATOM 4204 N N . ALA A 1 530 ? -17.262 7.275 5.514 1.00 90.31 530 ALA A N 1
ATOM 4205 C CA . ALA A 1 530 ? -18.016 8.391 6.065 1.00 90.31 530 ALA A CA 1
ATOM 4206 C C . ALA A 1 530 ? -19.027 7.883 7.110 1.00 90.31 530 ALA A C 1
ATOM 4208 O O . ALA A 1 530 ? -18.833 6.840 7.735 1.00 90.31 530 ALA A O 1
ATOM 4209 N N . GLY A 1 531 ? -20.104 8.640 7.323 1.00 88.69 531 GLY A N 1
ATOM 4210 C CA . GLY A 1 531 ? -21.174 8.240 8.227 1.00 88.69 531 GLY A CA 1
ATOM 4211 C C . GLY A 1 531 ? -20.706 8.137 9.676 1.00 88.69 531 GLY A C 1
ATOM 4212 O O . GLY A 1 531 ? -19.939 8.969 10.156 1.00 88.69 531 GLY A O 1
ATOM 4213 N N . GLY A 1 532 ? -21.220 7.133 10.377 1.00 89.94 532 GLY A N 1
ATOM 4214 C CA . GLY A 1 532 ? -21.114 6.984 11.827 1.00 89.94 532 GLY A CA 1
ATOM 4215 C C . GLY A 1 532 ? -20.059 6.013 12.347 1.00 89.94 532 GLY A C 1
ATOM 4216 O O . GLY A 1 532 ? -19.986 5.811 13.561 1.00 89.94 532 GLY A O 1
ATOM 4217 N N . GLU A 1 533 ? -19.301 5.367 11.460 1.00 92.06 533 GLU A N 1
ATOM 4218 C CA . GLU A 1 533 ? -18.395 4.278 11.831 1.00 92.06 533 GLU A CA 1
ATOM 4219 C C . GLU A 1 533 ? -17.111 4.840 12.457 1.00 92.06 533 GLU A C 1
ATOM 4221 O O . GLU A 1 533 ? -16.328 5.560 11.829 1.00 92.06 533 GLU A O 1
ATOM 4226 N N . ARG A 1 534 ? -16.888 4.526 13.733 1.00 93.81 534 ARG A N 1
ATOM 4227 C CA . ARG A 1 534 ? -15.678 4.891 14.476 1.00 93.81 534 ARG A CA 1
ATOM 4228 C C . ARG A 1 534 ? -14.785 3.668 14.584 1.00 93.81 534 ARG A C 1
ATOM 4230 O O . ARG A 1 534 ? -15.282 2.583 14.852 1.00 93.81 534 ARG A O 1
ATOM 4237 N N . ALA A 1 535 ? -13.471 3.849 14.457 1.00 95.44 535 ALA A N 1
ATOM 4238 C CA . ALA A 1 535 ? -12.500 2.785 14.696 1.00 95.44 535 ALA A CA 1
ATOM 4239 C C . ALA A 1 535 ? -11.409 3.249 15.662 1.00 95.44 535 ALA A C 1
ATOM 4241 O O . ALA A 1 535 ? -10.778 4.293 15.470 1.00 95.44 535 ALA A O 1
ATOM 4242 N N . PHE A 1 536 ? -11.165 2.442 16.684 1.00 97.12 536 PHE A N 1
ATOM 4243 C CA . PHE A 1 536 ? -10.140 2.657 17.690 1.00 97.12 536 PHE A CA 1
ATOM 4244 C C . PHE A 1 536 ? -9.162 1.490 17.668 1.00 97.12 536 PHE A C 1
ATOM 4246 O O . PHE A 1 536 ? -9.562 0.329 17.696 1.00 97.12 536 PHE A O 1
ATOM 4253 N N . HIS A 1 537 ? -7.870 1.798 17.645 1.00 97.25 537 HIS A N 1
ATOM 4254 C CA . HIS A 1 537 ? -6.844 0.810 17.950 1.00 97.25 537 HIS A CA 1
ATOM 4255 C C . HIS A 1 537 ? -6.772 0.631 19.465 1.00 97.25 537 HIS A C 1
ATOM 4257 O O . HIS A 1 537 ? -6.924 1.618 20.187 1.00 97.25 537 HIS A O 1
ATOM 4263 N N . TYR A 1 538 ? -6.532 -0.587 19.946 1.00 97.81 538 TYR A N 1
ATOM 4264 C CA . TYR A 1 538 ? -6.380 -0.844 21.375 1.00 97.81 538 TYR A CA 1
ATOM 4265 C C . TYR A 1 538 ? -5.094 -1.599 21.706 1.00 97.81 538 TYR A C 1
ATOM 4267 O O . TYR A 1 538 ? -4.696 -2.521 20.999 1.00 97.81 538 TYR A O 1
ATOM 4275 N N . LEU A 1 539 ? -4.496 -1.241 22.839 1.00 97.50 539 LEU A N 1
ATOM 4276 C CA . LEU A 1 539 ? -3.531 -2.072 23.550 1.00 97.50 539 LEU A CA 1
ATOM 4277 C C . LEU A 1 539 ? -4.272 -2.801 24.672 1.00 97.50 539 LEU A C 1
ATOM 4279 O O . LEU A 1 539 ? -5.033 -2.171 25.408 1.00 97.50 539 LEU A O 1
ATOM 4283 N N . ALA A 1 540 ? -4.089 -4.115 24.780 1.00 97.38 540 ALA A N 1
ATOM 4284 C CA . ALA A 1 540 ? -4.812 -4.941 25.741 1.00 97.38 540 ALA A CA 1
ATOM 4285 C C . ALA A 1 540 ? -3.901 -5.370 26.893 1.00 97.38 540 ALA A C 1
ATOM 4287 O O . ALA A 1 540 ? -2.959 -6.134 26.693 1.00 97.38 540 ALA A O 1
ATOM 4288 N N . ASP A 1 541 ? -4.221 -4.914 28.099 1.00 97.56 541 ASP A N 1
ATOM 4289 C CA . ASP A 1 541 ? -3.758 -5.539 29.329 1.00 97.56 541 ASP A CA 1
ATOM 4290 C C . ASP A 1 541 ? -4.675 -6.733 29.614 1.00 97.56 541 ASP A C 1
ATOM 4292 O O . ASP A 1 541 ? -5.804 -6.584 30.088 1.00 97.56 541 ASP A O 1
ATOM 4296 N N . THR A 1 542 ? -4.210 -7.925 29.245 1.00 95.69 542 THR A N 1
ATOM 4297 C CA . THR A 1 542 ? -4.991 -9.163 29.394 1.00 95.69 542 THR A CA 1
ATOM 4298 C C . THR A 1 542 ? -4.949 -9.744 30.807 1.00 95.69 542 THR A C 1
ATOM 4300 O O . THR A 1 542 ? -5.698 -10.675 31.092 1.00 95.69 542 THR A O 1
ATOM 4303 N N . ILE A 1 543 ? -4.111 -9.190 31.691 1.00 96.50 543 ILE A N 1
ATOM 4304 C CA . ILE A 1 543 ? -4.006 -9.590 33.098 1.00 96.50 543 ILE A CA 1
ATOM 4305 C C . ILE A 1 543 ? -5.055 -8.823 33.903 1.00 96.50 543 ILE A C 1
ATOM 4307 O O . ILE A 1 543 ? -5.922 -9.429 34.533 1.00 96.50 543 ILE A O 1
ATOM 4311 N N . ASP A 1 544 ? -5.050 -7.495 33.794 1.00 97.44 544 ASP A N 1
ATOM 4312 C CA . ASP A 1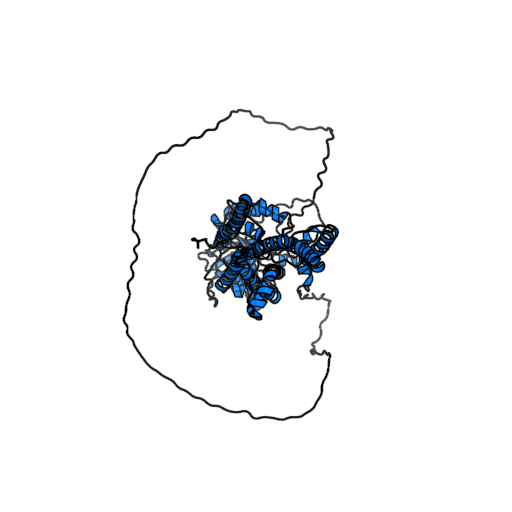 544 ? -5.992 -6.622 34.508 1.00 97.44 544 ASP A CA 1
ATOM 4313 C C . ASP A 1 544 ? -7.322 -6.433 33.758 1.00 97.44 544 ASP A C 1
ATOM 4315 O O . ASP A 1 544 ? -8.252 -5.800 34.262 1.00 97.44 544 ASP A O 1
ATOM 4319 N N . HIS A 1 545 ? -7.432 -7.022 32.565 1.00 98.00 545 HIS A N 1
ATOM 4320 C CA . HIS A 1 545 ? -8.599 -6.965 31.690 1.00 98.00 545 HIS A CA 1
ATOM 4321 C C . HIS A 1 545 ? -8.971 -5.525 31.299 1.00 98.00 545 HIS A C 1
ATOM 4323 O O . HIS A 1 545 ? -10.128 -5.111 31.395 1.00 98.00 545 HIS A O 1
ATOM 4329 N N . VAL A 1 546 ? -7.986 -4.746 30.840 1.00 98.38 546 VAL A N 1
ATOM 4330 C CA . VAL A 1 546 ? -8.153 -3.338 30.443 1.00 98.38 546 VAL A CA 1
ATOM 4331 C C . VAL A 1 546 ? -7.713 -3.116 28.998 1.00 98.38 546 VAL A C 1
ATOM 4333 O O . VAL A 1 546 ? -6.640 -3.531 28.572 1.00 98.38 546 VAL A O 1
ATOM 4336 N N . LEU A 1 547 ? -8.541 -2.408 28.235 1.00 98.56 547 LEU A N 1
ATOM 4337 C CA . LEU A 1 547 ? -8.258 -1.939 26.886 1.00 98.56 547 LEU A CA 1
ATOM 4338 C C . LEU A 1 547 ? -7.909 -0.450 26.919 1.00 98.56 547 LEU A C 1
ATOM 4340 O O . LEU A 1 547 ? -8.704 0.383 27.362 1.00 98.56 547 LEU A O 1
ATOM 4344 N N . TYR A 1 548 ? -6.741 -0.110 26.387 1.00 98.00 548 TYR A N 1
ATOM 4345 C CA . TYR A 1 548 ? -6.281 1.260 26.192 1.00 98.00 548 TYR A CA 1
ATOM 4346 C C . TYR A 1 548 ? -6.476 1.644 24.732 1.00 98.00 548 TYR A C 1
ATOM 4348 O O . TYR A 1 548 ? -5.707 1.231 23.865 1.00 98.00 548 TYR A O 1
ATOM 4356 N N . LEU A 1 549 ? -7.520 2.422 24.450 1.00 97.94 549 LEU A N 1
ATOM 4357 C CA . LEU A 1 549 ? -7.963 2.697 23.088 1.00 97.94 549 LEU A CA 1
ATOM 4358 C C . LEU A 1 549 ? -7.527 4.076 22.601 1.00 97.94 549 LEU A C 1
ATOM 4360 O O . LEU A 1 549 ? -7.563 5.059 23.343 1.00 97.94 549 LEU A O 1
ATOM 4364 N N . GLN A 1 550 ? -7.186 4.167 21.319 1.00 95.50 550 GLN A N 1
ATOM 4365 C CA . GLN A 1 550 ? -6.862 5.409 20.628 1.00 95.50 550 GLN A CA 1
ATOM 4366 C C . GLN A 1 550 ? -7.577 5.487 19.279 1.00 95.50 550 GLN A C 1
ATOM 4368 O O . GLN A 1 550 ? -7.536 4.547 18.487 1.00 95.50 550 GLN A O 1
ATOM 4373 N N . ASP A 1 551 ? -8.189 6.638 18.998 1.00 94.06 551 ASP A N 1
ATOM 4374 C CA . ASP A 1 551 ? -8.916 6.870 17.748 1.00 94.06 551 ASP A CA 1
ATOM 4375 C C . ASP A 1 551 ? -7.963 6.787 16.547 1.00 94.06 551 ASP A C 1
ATOM 4377 O O . ASP A 1 551 ? -6.938 7.488 16.497 1.00 94.06 551 ASP A O 1
ATOM 4381 N N . LYS A 1 552 ? -8.298 5.933 15.573 1.00 92.94 552 LYS A N 1
ATOM 4382 C CA . LYS A 1 552 ? -7.521 5.770 14.340 1.00 92.94 552 LYS A CA 1
ATOM 4383 C C . LYS A 1 552 ? -7.673 6.999 13.435 1.00 92.94 552 LYS A C 1
ATOM 4385 O O . LYS A 1 552 ? -6.709 7.370 12.760 1.00 92.94 552 LYS A O 1
ATOM 4390 N N . ASN A 1 553 ? -8.810 7.701 13.483 1.00 89.81 553 ASN A N 1
ATOM 4391 C CA . ASN A 1 553 ? -9.116 8.841 12.620 1.00 89.81 553 ASN A CA 1
ATOM 4392 C C . ASN A 1 553 ? -8.499 10.149 13.145 1.00 89.81 553 ASN A C 1
ATOM 4394 O O . ASN A 1 553 ? -9.070 10.884 13.952 1.00 89.81 553 ASN A O 1
ATOM 4398 N N . VAL A 1 554 ? -7.314 10.492 12.627 1.00 80.19 554 VAL A N 1
ATOM 4399 C CA . VAL A 1 554 ? -6.634 11.757 12.965 1.00 80.19 554 VAL A CA 1
ATOM 4400 C C . VAL A 1 554 ? -7.366 12.975 12.392 1.00 80.19 554 VAL A C 1
ATOM 4402 O O . VAL A 1 554 ? -7.255 14.078 12.933 1.00 80.19 554 VAL A O 1
ATOM 4405 N N . MET A 1 555 ? -8.090 12.814 11.282 1.00 71.50 555 MET A N 1
ATOM 4406 C CA . MET A 1 555 ? -8.775 13.921 10.609 1.00 71.50 555 MET A CA 1
ATOM 4407 C C . MET A 1 555 ? -9.977 14.417 11.412 1.00 71.50 555 MET A C 1
ATOM 4409 O O . MET A 1 555 ? -10.186 15.630 11.480 1.00 71.50 555 MET A O 1
ATOM 4413 N N . ALA A 1 556 ? -10.672 13.528 12.128 1.00 58.56 556 ALA A N 1
ATOM 4414 C CA . ALA A 1 556 ? -11.727 13.884 13.080 1.00 58.56 556 ALA A CA 1
ATOM 4415 C C . ALA A 1 556 ? -11.256 14.909 14.137 1.00 58.56 556 ALA A C 1
ATOM 4417 O O . ALA A 1 556 ? -12.026 15.759 14.580 1.00 58.56 556 ALA A O 1
ATOM 4418 N N . LEU A 1 557 ? -9.961 14.915 14.474 1.00 53.66 557 LEU A N 1
ATOM 4419 C CA . LEU A 1 557 ? -9.353 15.863 15.418 1.00 53.66 557 LEU A CA 1
ATOM 4420 C C . LEU A 1 557 ? -9.147 17.266 14.820 1.00 53.66 557 LEU A C 1
ATOM 4422 O O . LEU A 1 557 ? -8.964 18.238 15.557 1.00 53.66 557 LEU A O 1
ATOM 4426 N N . ARG A 1 558 ? -9.117 17.393 13.485 1.00 50.16 558 ARG A N 1
ATOM 4427 C CA . ARG A 1 558 ? -8.896 18.667 12.777 1.00 50.16 558 ARG A CA 1
ATOM 4428 C C . ARG A 1 558 ? -10.186 19.468 12.586 1.00 50.16 558 ARG A C 1
ATOM 4430 O O . ARG A 1 558 ? -10.099 20.691 12.510 1.00 50.16 558 ARG A O 1
ATOM 4437 N N . GLY A 1 559 ? -11.356 18.822 12.611 1.00 43.38 559 GLY A N 1
ATOM 4438 C CA . GLY A 1 559 ? -12.672 19.468 12.473 1.00 43.38 559 GLY A CA 1
ATOM 4439 C C . GLY A 1 559 ? -12.998 20.534 13.527 1.00 43.38 559 GLY A C 1
ATOM 4440 O O . GLY A 1 559 ? -13.865 21.369 13.304 1.00 43.38 559 GLY A O 1
ATOM 4441 N N . GLY A 1 560 ? -12.276 20.557 14.655 1.00 38.81 560 GLY A N 1
ATOM 4442 C CA . GLY A 1 560 ? -12.417 21.579 15.701 1.00 38.81 560 GLY A CA 1
ATOM 4443 C C . GLY A 1 560 ? -11.441 22.759 15.604 1.00 38.81 560 GLY A C 1
ATOM 4444 O O . GLY A 1 560 ? -11.522 23.685 16.411 1.00 38.81 560 GLY A O 1
ATOM 4445 N N . ARG A 1 561 ? -10.487 22.761 14.661 1.00 37.75 561 ARG A N 1
ATOM 4446 C CA . ARG A 1 561 ? -9.487 23.835 14.550 1.00 37.75 561 ARG A CA 1
ATOM 4447 C C . ARG A 1 561 ? -9.864 24.835 13.465 1.00 37.75 561 ARG A C 1
ATOM 4449 O O . ARG A 1 561 ? -9.556 24.647 12.291 1.00 37.75 561 ARG A O 1
ATOM 4456 N N . ARG A 1 562 ? -10.403 25.985 13.892 1.00 34.81 562 ARG A N 1
ATOM 4457 C CA . ARG A 1 562 ? -10.228 27.237 13.142 1.00 34.81 562 ARG A CA 1
ATOM 4458 C C . ARG A 1 562 ? -8.742 27.400 12.823 1.00 34.81 562 ARG A C 1
ATOM 4460 O O . ARG A 1 562 ? -7.890 27.174 13.682 1.00 34.81 562 ARG A O 1
ATOM 4467 N N . ARG A 1 563 ? -8.466 27.784 11.578 1.00 34.56 563 ARG A N 1
ATOM 4468 C CA . ARG A 1 563 ? -7.156 28.067 10.981 1.00 34.56 563 ARG A CA 1
ATOM 4469 C C . ARG A 1 563 ? -6.475 29.237 11.717 1.00 34.56 563 ARG A C 1
ATOM 4471 O O . ARG A 1 563 ? -6.407 30.345 11.210 1.00 34.56 563 ARG A O 1
ATOM 4478 N N . GLY A 1 564 ? -6.045 29.006 12.954 1.00 29.81 564 GLY A N 1
ATOM 4479 C CA . GLY A 1 564 ? -5.259 29.928 13.766 1.00 29.81 564 GLY A CA 1
ATOM 4480 C C . GLY A 1 564 ? -3.780 29.688 13.503 1.00 29.81 564 GLY A C 1
ATOM 4481 O O . GLY A 1 564 ? -3.316 28.552 13.594 1.00 29.81 564 GLY A O 1
ATOM 4482 N N . GLY A 1 565 ? -3.070 30.747 13.114 1.00 31.59 565 GLY A N 1
ATOM 4483 C CA . GLY A 1 565 ? -1.675 30.711 12.689 1.00 31.59 565 GLY A CA 1
ATOM 4484 C C . GLY A 1 565 ? -0.737 30.003 13.667 1.00 31.59 565 GLY A C 1
ATOM 4485 O O . GLY A 1 565 ? -0.918 30.033 14.885 1.00 31.59 565 GLY A O 1
ATOM 4486 N N . ASN A 1 566 ? 0.297 29.375 13.105 1.00 34.25 566 ASN A N 1
ATOM 4487 C CA . ASN A 1 566 ? 1.413 28.804 13.850 1.00 34.25 566 ASN A CA 1
ATOM 4488 C C . ASN A 1 566 ? 2.109 29.903 14.665 1.00 34.25 566 ASN A C 1
ATOM 4490 O O . ASN A 1 566 ? 2.996 30.587 14.159 1.00 34.25 566 ASN A O 1
ATOM 4494 N N . LYS A 1 567 ? 1.752 30.042 15.943 1.00 31.14 567 LYS A N 1
ATOM 4495 C CA . LYS A 1 567 ? 2.634 30.668 16.925 1.00 31.14 567 LYS A CA 1
ATOM 4496 C C . LYS A 1 567 ? 3.572 29.576 17.429 1.00 31.14 567 LYS A C 1
ATOM 4498 O O . LYS A 1 567 ? 3.151 28.656 18.131 1.00 31.14 567 LYS A O 1
ATOM 4503 N N . VAL A 1 568 ? 4.829 29.642 17.001 1.00 38.75 568 VAL A N 1
ATOM 4504 C CA . VAL A 1 568 ? 5.921 28.860 17.585 1.00 38.75 568 VAL A CA 1
ATOM 4505 C C . VAL A 1 568 ? 6.101 29.384 19.008 1.00 38.75 568 VAL A C 1
ATOM 4507 O O . VAL A 1 568 ? 6.666 30.452 19.211 1.00 38.75 568 VAL A O 1
ATOM 4510 N N . ILE A 1 569 ? 5.529 28.683 19.985 1.00 37.34 569 ILE A N 1
ATOM 4511 C CA . ILE A 1 569 ? 5.815 28.906 21.404 1.00 37.34 569 ILE A CA 1
ATOM 4512 C C . ILE A 1 569 ? 6.902 27.906 21.789 1.00 37.34 569 ILE A C 1
ATOM 4514 O O . ILE A 1 569 ? 6.779 26.710 21.509 1.00 37.34 569 ILE A O 1
ATOM 4518 N N . GLY A 1 570 ? 7.988 28.437 22.346 1.00 38.19 570 GLY A N 1
ATOM 4519 C CA . GLY A 1 570 ? 9.189 27.701 22.700 1.00 38.19 570 GLY A CA 1
ATOM 4520 C C . GLY A 1 570 ? 8.956 26.578 23.711 1.00 38.19 570 GLY A C 1
ATOM 4521 O O . GLY A 1 570 ? 8.100 26.652 24.585 1.00 38.19 570 GLY A O 1
ATOM 4522 N N . GLY A 1 571 ? 9.758 25.527 23.558 1.00 43.56 571 GLY A N 1
ATOM 4523 C CA . GLY A 1 571 ? 10.761 25.186 24.567 1.00 43.56 571 GLY A CA 1
ATOM 4524 C C . GLY A 1 571 ? 10.357 24.475 25.853 1.00 43.56 571 GLY A C 1
ATOM 4525 O O . GLY A 1 571 ? 11.256 23.921 26.474 1.00 43.56 571 GLY A O 1
ATOM 4526 N N . ASP A 1 572 ? 9.087 24.398 26.244 1.00 42.28 572 ASP A N 1
ATOM 4527 C CA . ASP A 1 572 ? 8.750 23.641 27.456 1.00 42.28 572 ASP A CA 1
ATOM 4528 C C . ASP A 1 572 ? 8.641 22.144 27.143 1.00 42.28 572 ASP A C 1
ATOM 4530 O O . ASP A 1 572 ? 7.786 21.703 26.361 1.00 42.28 572 ASP A O 1
ATOM 4534 N N . LYS A 1 573 ? 9.524 21.343 27.762 1.00 46.44 573 LYS A N 1
ATOM 4535 C CA . LYS A 1 573 ? 9.404 19.879 27.829 1.00 46.44 573 LYS A CA 1
ATOM 4536 C C . LYS A 1 573 ? 8.055 19.556 28.463 1.00 46.44 573 LYS A C 1
ATOM 4538 O O . LYS A 1 573 ? 7.916 19.541 29.682 1.00 46.44 573 LYS A O 1
ATOM 4543 N N . LYS A 1 574 ? 7.049 19.312 27.623 1.00 51.91 574 LYS A N 1
ATOM 4544 C CA . LYS A 1 574 ? 5.747 18.843 28.088 1.00 51.91 574 LYS A CA 1
ATOM 4545 C C . LYS A 1 574 ? 5.956 17.557 28.892 1.00 51.91 574 LYS A C 1
ATOM 4547 O O . LYS A 1 574 ? 6.697 16.692 28.415 1.00 51.91 574 LYS A O 1
ATOM 4552 N N . PRO A 1 575 ? 5.337 17.430 30.078 1.00 52.88 575 PRO A N 1
ATOM 4553 C CA . PRO A 1 575 ? 5.402 16.199 30.848 1.00 52.88 575 PRO A CA 1
ATOM 4554 C C . PRO A 1 575 ? 4.942 15.029 29.976 1.00 52.88 575 PRO A C 1
ATOM 4556 O O . PRO A 1 575 ? 4.057 15.188 29.127 1.00 52.88 575 PRO A O 1
ATOM 4559 N N . ALA A 1 576 ? 5.595 13.879 30.153 1.00 59.94 576 ALA A N 1
ATOM 4560 C CA . ALA A 1 576 ? 5.221 12.658 29.460 1.00 59.94 576 ALA A CA 1
ATOM 4561 C C . ALA A 1 576 ? 3.734 12.370 29.715 1.00 59.94 576 ALA A C 1
ATOM 4563 O O . ALA A 1 576 ? 3.240 12.477 30.838 1.00 59.94 576 ALA A O 1
ATOM 4564 N N . ASP A 1 577 ? 3.012 12.077 28.641 1.00 70.25 577 ASP A N 1
ATOM 4565 C CA . ASP A 1 577 ? 1.590 11.766 28.673 1.00 70.25 577 ASP A CA 1
ATOM 4566 C C . ASP A 1 577 ? 1.418 10.340 29.223 1.00 70.25 577 ASP A C 1
ATOM 4568 O O . ASP A 1 577 ? 1.366 9.375 28.465 1.00 70.25 577 ASP A O 1
ATOM 4572 N N . ASN A 1 578 ? 1.423 10.206 30.552 1.00 80.56 578 ASN A N 1
ATOM 4573 C CA . ASN A 1 578 ? 1.361 8.934 31.286 1.00 80.56 578 ASN A CA 1
ATOM 4574 C C . ASN A 1 578 ? -0.078 8.394 31.382 1.00 80.56 578 ASN A C 1
ATOM 4576 O O . ASN A 1 578 ? -0.569 8.077 32.463 1.00 80.56 578 ASN A O 1
ATOM 4580 N N . TRP A 1 579 ? -0.791 8.345 30.257 1.00 90.44 579 TRP A N 1
ATOM 4581 C CA . TRP A 1 579 ? -2.179 7.870 30.218 1.00 90.44 579 TRP A CA 1
ATOM 4582 C C . TRP A 1 579 ? -2.308 6.338 30.319 1.00 90.44 579 TRP A C 1
ATOM 4584 O O . TRP A 1 579 ? -3.388 5.846 30.633 1.00 90.44 579 TRP A O 1
ATOM 4594 N N . ILE A 1 580 ? -1.216 5.604 30.079 1.00 93.31 580 ILE A N 1
ATOM 4595 C CA . ILE A 1 580 ? -1.056 4.179 30.402 1.00 93.31 580 ILE A CA 1
ATOM 4596 C C . ILE A 1 580 ? -0.042 4.094 31.545 1.00 93.31 580 ILE A C 1
ATOM 4598 O O . ILE A 1 580 ? 1.015 4.729 31.476 1.00 93.31 580 ILE A O 1
ATOM 4602 N N . SER A 1 581 ? -0.364 3.350 32.604 1.00 92.94 581 SER A N 1
ATOM 4603 C CA . SER A 1 581 ? 0.541 3.179 33.745 1.00 92.94 581 SER A CA 1
ATOM 4604 C C . SER A 1 581 ? 1.749 2.314 33.366 1.00 92.94 581 SER A C 1
ATOM 4606 O O . SER A 1 581 ? 1.689 1.506 32.440 1.00 92.94 581 SER A O 1
ATOM 4608 N N . GLN A 1 582 ? 2.857 2.451 34.101 1.00 92.50 582 GLN A N 1
ATOM 4609 C CA . GLN A 1 582 ? 4.048 1.634 33.849 1.00 92.50 582 GLN A CA 1
ATOM 4610 C C . GLN A 1 582 ? 3.778 0.137 34.067 1.00 92.50 582 GLN A C 1
ATOM 4612 O O . GLN A 1 582 ? 4.302 -0.685 33.321 1.00 92.50 582 GLN A O 1
ATOM 4617 N N . THR A 1 583 ? 2.939 -0.205 35.048 1.00 93.38 583 THR A N 1
ATOM 4618 C CA . THR A 1 583 ? 2.490 -1.580 35.306 1.00 93.38 583 THR A CA 1
ATOM 4619 C C . THR A 1 583 ? 1.696 -2.132 34.124 1.00 93.38 583 THR A C 1
ATOM 4621 O O . THR A 1 583 ? 2.035 -3.192 33.609 1.00 93.38 583 THR A O 1
ATOM 4624 N N . ALA A 1 584 ? 0.729 -1.370 33.602 1.00 94.88 584 ALA A N 1
ATOM 4625 C CA . ALA A 1 584 ? -0.043 -1.793 32.435 1.00 94.88 584 ALA A CA 1
ATOM 4626 C C . ALA A 1 584 ? 0.840 -1.946 31.186 1.00 94.88 584 ALA A C 1
ATOM 4628 O O . ALA A 1 584 ? 0.683 -2.893 30.426 1.00 94.88 584 ALA A O 1
ATOM 4629 N N . LEU A 1 585 ? 1.834 -1.071 30.986 1.00 94.00 585 LEU A N 1
ATOM 4630 C CA . LEU A 1 585 ? 2.811 -1.229 29.899 1.00 94.00 585 LEU A CA 1
ATOM 4631 C C . LEU A 1 585 ? 3.635 -2.521 30.027 1.00 94.00 585 LEU A C 1
ATOM 4633 O O . LEU A 1 585 ? 3.989 -3.113 29.009 1.00 94.00 585 LEU A O 1
ATOM 4637 N N . GLN A 1 586 ? 3.938 -2.967 31.249 1.00 94.31 586 GLN A N 1
ATOM 4638 C CA . GLN A 1 586 ? 4.615 -4.247 31.476 1.00 94.31 586 GLN A CA 1
ATOM 4639 C C . GLN A 1 586 ? 3.708 -5.437 31.146 1.00 94.31 586 GLN A C 1
ATOM 4641 O O . GLN A 1 586 ? 4.191 -6.395 30.547 1.00 94.31 586 GLN A O 1
ATOM 4646 N N . HIS A 1 587 ? 2.416 -5.367 31.481 1.00 95.31 587 HIS A N 1
ATOM 4647 C CA . HIS A 1 587 ? 1.439 -6.406 31.139 1.00 95.31 587 HIS A CA 1
ATOM 4648 C C . HIS A 1 587 ? 1.143 -6.475 29.632 1.00 95.31 587 HIS A C 1
ATOM 4650 O O . HIS A 1 587 ? 1.058 -7.563 29.070 1.00 95.31 587 HIS A O 1
ATOM 4656 N N . ILE A 1 588 ? 1.010 -5.319 28.970 1.00 95.56 588 ILE A N 1
ATOM 4657 C CA . ILE A 1 588 ? 0.776 -5.208 27.520 1.00 95.56 588 ILE A CA 1
ATOM 4658 C C . ILE A 1 588 ? 1.992 -5.712 26.731 1.00 95.56 588 ILE A C 1
ATOM 4660 O O . ILE A 1 588 ? 1.845 -6.387 25.713 1.00 95.56 588 ILE A O 1
ATOM 4664 N N . GLY A 1 589 ? 3.199 -5.371 27.186 1.00 92.88 589 GLY A N 1
ATOM 4665 C CA . GLY A 1 589 ? 4.443 -5.680 26.493 1.00 92.88 589 GLY A CA 1
ATOM 4666 C C . GLY A 1 589 ? 4.811 -4.682 25.387 1.00 92.88 589 GLY A C 1
ATOM 4667 O O . GLY A 1 589 ? 4.178 -3.648 25.174 1.00 92.88 589 GLY A O 1
ATOM 4668 N N . ASP A 1 590 ? 5.905 -4.984 24.689 1.00 91.25 590 ASP A N 1
ATOM 4669 C CA . ASP A 1 590 ? 6.440 -4.156 23.604 1.00 91.25 590 ASP A CA 1
ATOM 4670 C C . ASP A 1 590 ? 5.723 -4.487 22.284 1.00 91.25 590 ASP A C 1
ATOM 4672 O O . ASP A 1 590 ? 5.973 -5.549 21.715 1.00 91.25 590 ASP A O 1
ATOM 4676 N N . GLU A 1 591 ? 4.883 -3.576 21.763 1.00 90.06 591 GLU A N 1
ATOM 4677 C CA . GLU A 1 591 ? 4.169 -3.709 20.469 1.00 90.06 591 GLU A CA 1
ATOM 4678 C C . GLU A 1 591 ? 5.109 -4.125 19.325 1.00 90.06 591 GLU A C 1
ATOM 4680 O O . GLU A 1 591 ? 4.740 -4.876 18.416 1.00 90.06 591 GLU A O 1
ATOM 4685 N N . LYS A 1 592 ? 6.378 -3.711 19.381 1.00 90.81 592 LYS A N 1
ATOM 4686 C CA . LYS A 1 592 ? 7.385 -4.125 18.405 1.00 90.81 592 LYS A CA 1
ATOM 4687 C C . LYS A 1 592 ? 7.527 -5.650 18.320 1.00 90.81 592 LYS A C 1
ATOM 4689 O O . LYS A 1 592 ? 7.825 -6.159 17.241 1.00 90.81 592 LYS A O 1
ATOM 4694 N N . LYS A 1 593 ? 7.315 -6.354 19.431 1.00 91.06 593 LYS A N 1
ATOM 4695 C CA . LYS A 1 593 ? 7.506 -7.798 19.609 1.00 91.06 593 LYS A CA 1
ATOM 4696 C C . LYS A 1 593 ? 6.199 -8.591 19.692 1.00 91.06 593 LYS A C 1
ATOM 4698 O O . LYS A 1 593 ? 6.266 -9.809 19.780 1.00 91.06 593 LYS A O 1
ATOM 4703 N N . LEU A 1 594 ? 5.031 -7.945 19.622 1.00 90.88 594 LEU A N 1
ATOM 4704 C CA . LEU A 1 594 ? 3.721 -8.622 19.649 1.00 90.88 594 LEU A CA 1
ATOM 4705 C C . LEU A 1 594 ? 3.339 -9.301 18.317 1.00 90.88 594 LEU A C 1
ATOM 4707 O O . LEU A 1 594 ? 2.182 -9.653 18.099 1.00 90.88 594 LEU A O 1
ATOM 4711 N N . ILE A 1 595 ? 4.307 -9.477 17.418 1.00 92.06 595 ILE A N 1
ATOM 4712 C CA . ILE A 1 595 ? 4.144 -10.111 16.109 1.00 92.06 595 ILE A CA 1
ATOM 4713 C C . ILE A 1 595 ? 5.146 -11.259 15.963 1.00 92.06 595 ILE A C 1
ATOM 4715 O O . ILE A 1 595 ? 6.162 -11.287 16.661 1.00 92.06 595 ILE A O 1
ATOM 4719 N N . ASP A 1 596 ? 4.885 -12.166 15.021 1.00 93.25 596 ASP A N 1
ATOM 4720 C CA . ASP A 1 596 ? 5.743 -13.322 14.731 1.00 93.25 596 ASP A CA 1
ATOM 4721 C C . ASP A 1 596 ? 7.199 -12.899 14.439 1.00 93.25 596 ASP A C 1
ATOM 4723 O O . ASP A 1 596 ? 7.453 -11.918 13.731 1.00 93.25 596 ASP A O 1
ATOM 4727 N N . GLU A 1 597 ? 8.165 -13.648 14.980 1.00 93.31 597 GLU A N 1
ATOM 4728 C CA . GLU A 1 597 ? 9.595 -13.322 14.903 1.00 93.31 597 GLU A CA 1
ATOM 4729 C C . GLU A 1 597 ? 10.116 -13.245 13.464 1.00 93.31 597 GLU A C 1
ATOM 4731 O O . GLU A 1 597 ? 11.032 -12.471 13.174 1.00 93.31 597 GLU A O 1
ATOM 4736 N N . HIS A 1 598 ? 9.493 -13.977 12.533 1.00 92.38 598 HIS A N 1
ATOM 4737 C CA . HIS A 1 598 ? 9.854 -13.922 11.116 1.00 92.38 598 HIS A CA 1
ATOM 4738 C C . HIS A 1 598 ? 9.638 -12.531 10.501 1.00 92.38 598 HIS A C 1
ATOM 4740 O O . HIS A 1 598 ? 10.316 -12.180 9.535 1.00 92.38 598 HIS A O 1
ATOM 4746 N N . ALA A 1 599 ? 8.726 -11.723 11.052 1.00 92.31 599 ALA A N 1
ATOM 4747 C CA . ALA A 1 599 ? 8.485 -10.349 10.616 1.00 92.31 599 ALA A CA 1
ATOM 4748 C C . ALA A 1 599 ? 9.420 -9.315 11.263 1.00 92.31 599 ALA A C 1
ATOM 4750 O O . ALA A 1 599 ? 9.386 -8.128 10.914 1.00 92.31 599 ALA A O 1
ATOM 4751 N N . TRP A 1 600 ? 10.280 -9.723 12.198 1.00 93.00 600 TRP A N 1
ATOM 4752 C CA . TRP A 1 600 ? 11.189 -8.793 12.852 1.00 93.00 600 TRP A CA 1
ATOM 4753 C C . TRP A 1 600 ? 12.296 -8.331 11.899 1.00 93.00 600 TRP A C 1
ATOM 4755 O O . TRP A 1 600 ? 13.214 -9.080 11.551 1.00 93.00 600 TRP A O 1
ATOM 4765 N N . SER A 1 601 ? 12.263 -7.047 11.556 1.00 92.88 601 SER A N 1
ATOM 4766 C CA . SER A 1 601 ? 13.180 -6.413 10.609 1.00 92.88 601 SER A CA 1
ATOM 4767 C C . SER A 1 601 ? 13.898 -5.212 11.220 1.00 92.88 601 SER A C 1
ATOM 4769 O O . SER A 1 601 ? 13.392 -4.562 12.138 1.00 92.88 601 SER A O 1
ATOM 4771 N N . THR A 1 602 ? 15.050 -4.843 10.653 1.00 92.12 602 THR A N 1
ATOM 4772 C CA . THR A 1 602 ? 15.766 -3.628 11.085 1.00 92.12 602 THR A CA 1
ATOM 4773 C C . THR A 1 602 ? 14.967 -2.355 10.840 1.00 92.12 602 THR A C 1
ATOM 4775 O O . THR A 1 602 ? 15.131 -1.370 11.560 1.00 92.12 602 THR A O 1
ATOM 4778 N N . ARG A 1 603 ? 14.088 -2.355 9.829 1.00 90.56 603 ARG A N 1
ATOM 4779 C CA . ARG A 1 603 ? 13.158 -1.248 9.599 1.00 90.56 603 ARG A CA 1
ATOM 4780 C C . ARG A 1 603 ? 12.205 -1.082 10.775 1.00 90.56 603 ARG A C 1
ATOM 4782 O O . ARG A 1 603 ? 12.027 0.047 11.220 1.00 90.56 603 ARG A O 1
ATOM 4789 N N . ARG A 1 604 ? 11.657 -2.182 11.301 1.00 90.88 604 ARG A N 1
ATOM 4790 C CA . ARG A 1 604 ? 10.788 -2.158 12.484 1.00 90.88 604 ARG A CA 1
ATOM 4791 C C . ARG A 1 604 ? 11.506 -1.556 13.677 1.00 90.88 604 ARG A C 1
ATOM 4793 O O . ARG A 1 604 ? 11.002 -0.608 14.267 1.00 90.88 604 ARG A O 1
ATOM 4800 N N . ASP A 1 605 ? 12.717 -2.023 13.971 1.00 91.69 605 ASP A N 1
ATOM 4801 C CA . ASP A 1 605 ? 13.528 -1.460 15.055 1.00 91.69 605 ASP A CA 1
ATOM 4802 C C . ASP A 1 605 ? 13.742 0.051 14.889 1.00 91.69 605 ASP A C 1
ATOM 4804 O O . ASP A 1 605 ? 13.539 0.819 15.830 1.00 91.69 605 ASP A O 1
ATOM 4808 N N . ARG A 1 606 ? 14.083 0.491 13.673 1.00 89.50 606 ARG A N 1
ATOM 4809 C CA . ARG A 1 606 ? 14.283 1.907 13.344 1.00 89.50 606 ARG A CA 1
ATOM 4810 C C . ARG A 1 606 ? 13.004 2.734 13.495 1.00 89.50 606 ARG A C 1
ATOM 4812 O O . ARG A 1 606 ? 13.063 3.827 14.049 1.00 89.50 606 ARG A O 1
ATOM 4819 N N . GLU A 1 607 ? 11.867 2.256 12.995 1.00 87.44 607 GLU A N 1
ATOM 4820 C CA . GLU A 1 607 ? 10.601 3.000 13.020 1.00 87.44 607 GLU A CA 1
ATOM 4821 C C . GLU A 1 607 ? 9.979 3.068 14.421 1.00 87.44 607 GLU A C 1
ATOM 4823 O O . GLU A 1 607 ? 9.433 4.110 14.783 1.00 87.44 607 GLU A O 1
ATOM 4828 N N . PHE A 1 608 ? 10.128 2.024 15.241 1.00 89.06 608 PHE A N 1
ATOM 4829 C CA . PHE A 1 608 ? 9.725 2.061 16.652 1.00 89.06 608 PHE A CA 1
ATOM 4830 C C . PHE A 1 608 ? 10.659 2.939 17.503 1.00 89.06 608 PHE A C 1
ATOM 4832 O O . PHE A 1 608 ? 10.196 3.599 18.432 1.00 89.06 608 PHE A O 1
ATOM 4839 N N . ALA A 1 609 ? 11.955 3.013 17.170 1.00 88.50 609 ALA A N 1
ATOM 4840 C CA . ALA A 1 609 ? 12.902 3.917 17.830 1.00 88.50 609 ALA A CA 1
ATOM 4841 C C . ALA A 1 609 ? 12.750 5.390 17.395 1.00 88.50 609 ALA A C 1
ATOM 4843 O O . ALA A 1 609 ? 13.189 6.304 18.103 1.00 88.50 609 ALA A O 1
ATOM 4844 N N . ALA A 1 610 ? 12.147 5.645 16.230 1.00 84.06 610 ALA A N 1
ATOM 4845 C CA . ALA A 1 610 ? 11.984 6.988 15.696 1.00 84.06 610 ALA A CA 1
ATOM 4846 C C . ALA A 1 610 ? 11.020 7.816 16.560 1.00 84.06 610 ALA A C 1
ATOM 4848 O O . ALA A 1 610 ? 9.837 7.505 16.702 1.00 84.06 610 ALA A O 1
ATOM 4849 N N . LYS A 1 611 ? 11.511 8.944 17.088 1.00 71.00 611 LYS A N 1
ATOM 4850 C CA . LYS A 1 611 ? 10.702 9.917 17.836 1.00 71.00 611 LYS A CA 1
ATOM 4851 C C . LYS A 1 611 ? 9.808 10.710 16.880 1.00 71.00 611 LYS A C 1
ATOM 4853 O O . LYS A 1 611 ? 10.122 11.838 16.506 1.00 71.00 611 LYS A O 1
ATOM 4858 N N . THR A 1 612 ? 8.699 10.116 16.460 1.00 68.12 612 THR A N 1
ATOM 4859 C CA . THR A 1 612 ? 7.665 10.798 15.676 1.00 68.12 612 THR A CA 1
ATOM 4860 C C . THR A 1 612 ? 6.721 11.563 16.598 1.00 68.12 612 THR A C 1
ATOM 4862 O O . THR A 1 612 ? 6.313 11.084 17.656 1.00 68.12 612 THR A O 1
ATOM 4865 N N . LYS A 1 613 ? 6.378 12.798 16.215 1.00 68.88 613 LYS A N 1
ATOM 4866 C CA . LYS A 1 613 ? 5.397 13.603 16.947 1.00 68.88 613 LYS A CA 1
ATOM 4867 C C . LYS A 1 613 ? 4.000 13.055 16.659 1.00 68.88 613 LYS A C 1
ATOM 4869 O O . LYS A 1 613 ? 3.389 13.430 15.662 1.00 68.88 613 LYS A O 1
ATOM 4874 N N . GLU A 1 614 ? 3.513 12.179 17.528 1.00 70.75 614 GLU A N 1
ATOM 4875 C CA . GLU A 1 614 ? 2.162 11.627 17.419 1.00 70.75 614 GLU A CA 1
ATOM 4876 C C . GLU A 1 614 ? 1.108 12.744 17.574 1.00 70.75 614 GLU A C 1
ATOM 4878 O O . GLU A 1 614 ? 1.230 13.608 18.456 1.00 70.75 614 GLU A O 1
ATOM 4883 N N . PRO A 1 615 ? 0.068 12.779 16.721 1.00 80.25 615 PRO A N 1
ATOM 4884 C CA . PRO A 1 615 ? -1.041 13.703 16.906 1.00 80.25 615 PRO A CA 1
ATOM 4885 C C . PRO A 1 615 ? -1.789 13.377 18.206 1.00 80.25 615 PRO A C 1
ATOM 4887 O O . PRO A 1 615 ? -1.871 12.226 18.633 1.00 80.25 615 PRO A O 1
ATOM 4890 N N . LYS A 1 616 ? -2.376 14.398 18.841 1.00 83.44 616 LYS A N 1
ATOM 4891 C CA . LYS A 1 616 ? -3.198 14.205 20.044 1.00 83.44 616 LYS A CA 1
ATOM 4892 C C . LYS A 1 616 ? -4.518 13.533 19.661 1.00 83.44 616 LYS A C 1
ATOM 4894 O O . LYS A 1 616 ? -5.434 14.236 19.250 1.00 83.44 616 LYS A O 1
ATOM 4899 N N . ARG A 1 617 ? -4.593 12.211 19.798 1.00 89.44 617 ARG A N 1
ATOM 4900 C CA . ARG A 1 617 ? -5.782 11.393 19.515 1.00 89.44 617 ARG A CA 1
ATOM 4901 C C . ARG A 1 617 ? -6.754 11.377 20.693 1.00 89.44 617 ARG A C 1
ATOM 4903 O O . ARG A 1 617 ? -6.338 11.527 21.841 1.00 89.44 617 ARG A O 1
ATOM 4910 N N . SER A 1 618 ? -8.030 11.175 20.388 1.00 91.62 618 SER A N 1
ATOM 4911 C CA . SER A 1 618 ? -9.046 10.796 21.370 1.00 91.62 618 SER A CA 1
ATOM 4912 C C . SER A 1 618 ? -8.709 9.423 21.948 1.00 91.62 618 SER A C 1
ATOM 4914 O O . SER A 1 618 ? -8.199 8.566 21.220 1.00 91.62 618 SER A O 1
ATOM 4916 N N . ARG A 1 619 ? -8.947 9.225 23.247 1.00 94.81 619 ARG A N 1
ATOM 4917 C CA . ARG A 1 619 ? -8.566 7.998 23.957 1.00 94.81 619 ARG A CA 1
ATOM 4918 C C . ARG A 1 619 ? -9.670 7.514 24.875 1.00 94.81 619 ARG A C 1
ATOM 4920 O O . ARG A 1 619 ? -10.355 8.346 25.450 1.00 94.81 619 ARG A O 1
ATOM 4927 N N . MET A 1 620 ? -9.772 6.205 25.052 1.00 96.94 620 MET A N 1
ATOM 4928 C CA . MET A 1 620 ? -10.656 5.580 26.037 1.00 96.94 620 MET A CA 1
ATOM 4929 C C . MET A 1 620 ? -9.850 4.579 26.862 1.00 96.94 620 MET A C 1
ATOM 4931 O O . MET A 1 620 ? -8.855 4.036 26.379 1.00 96.94 620 MET A O 1
ATOM 4935 N N . ILE A 1 621 ? -10.282 4.331 28.093 1.00 98.12 621 ILE A N 1
ATOM 4936 C CA . ILE A 1 621 ? -9.735 3.270 28.942 1.00 98.12 621 ILE A CA 1
ATOM 4937 C C . ILE A 1 621 ? -10.924 2.456 29.421 1.00 98.12 621 ILE A C 1
ATOM 4939 O O . ILE A 1 621 ? -11.738 2.966 30.190 1.00 98.12 621 ILE A O 1
ATOM 4943 N N . LEU A 1 622 ? -11.042 1.228 28.922 1.00 98.56 622 LEU A N 1
ATOM 4944 C CA . LEU A 1 622 ? -12.199 0.369 29.153 1.00 98.56 622 LEU A CA 1
ATOM 4945 C C . LEU A 1 622 ? -11.745 -0.944 29.781 1.00 98.56 622 LEU A C 1
ATOM 4947 O O . LEU A 1 622 ? -11.041 -1.723 29.147 1.00 98.56 622 LEU A O 1
ATOM 4951 N N . LYS A 1 623 ? -12.176 -1.212 31.009 1.00 98.62 623 LYS A N 1
ATOM 4952 C CA . LYS A 1 623 ? -12.152 -2.552 31.584 1.00 98.62 623 LYS A CA 1
ATOM 4953 C C . LYS A 1 623 ? -13.158 -3.426 30.839 1.00 98.62 623 LYS A C 1
ATOM 4955 O O . LYS A 1 623 ? -14.258 -2.958 30.543 1.00 98.62 623 LYS A O 1
ATOM 4960 N N . TYR A 1 624 ? -12.797 -4.671 30.556 1.00 98.56 624 TYR A N 1
ATOM 4961 C CA . TYR A 1 624 ? -13.698 -5.658 29.978 1.00 98.56 624 TYR A CA 1
ATOM 4962 C C . TYR A 1 624 ? -13.928 -6.823 30.941 1.00 98.56 624 TYR A C 1
ATOM 4964 O O . TYR A 1 624 ? -13.012 -7.288 31.611 1.00 98.56 624 TYR A O 1
ATOM 4972 N N . GLU A 1 625 ? -15.156 -7.322 30.993 1.00 98.38 625 GLU A N 1
ATOM 4973 C CA . GLU A 1 625 ? -15.522 -8.511 31.762 1.00 98.38 625 GLU A CA 1
ATOM 4974 C C . GLU A 1 625 ? -16.288 -9.468 30.852 1.00 98.38 625 GLU A C 1
ATOM 4976 O O . GLU A 1 625 ? -17.262 -9.085 30.200 1.00 98.38 625 GLU A O 1
ATOM 4981 N N . THR A 1 626 ? -15.813 -10.709 30.756 1.00 97.38 626 THR A N 1
ATOM 4982 C CA . THR A 1 626 ? -16.446 -11.757 29.951 1.00 97.38 626 THR A CA 1
ATOM 4983 C C . THR A 1 626 ? -15.948 -13.139 30.367 1.00 97.38 626 THR A C 1
ATOM 4985 O O . THR A 1 626 ? -14.818 -13.272 30.835 1.00 97.38 626 THR A O 1
ATOM 4988 N N . THR A 1 627 ? -16.775 -14.170 30.183 1.00 93.12 627 THR A N 1
ATOM 4989 C CA . THR A 1 627 ? -16.406 -15.573 30.446 1.00 93.12 627 THR A CA 1
ATOM 4990 C C . THR A 1 627 ? -15.967 -16.285 29.167 1.00 93.12 627 THR A C 1
ATOM 4992 O O . THR A 1 627 ? -14.919 -16.922 29.131 1.00 93.12 627 THR A O 1
ATOM 4995 N N . ASP A 1 628 ? -16.755 -16.156 28.101 1.00 93.19 628 ASP A N 1
ATOM 4996 C CA . ASP A 1 628 ? -16.590 -16.871 26.829 1.00 93.19 628 ASP A CA 1
ATOM 4997 C C . ASP A 1 628 ? -16.636 -15.940 25.602 1.00 93.19 628 ASP A C 1
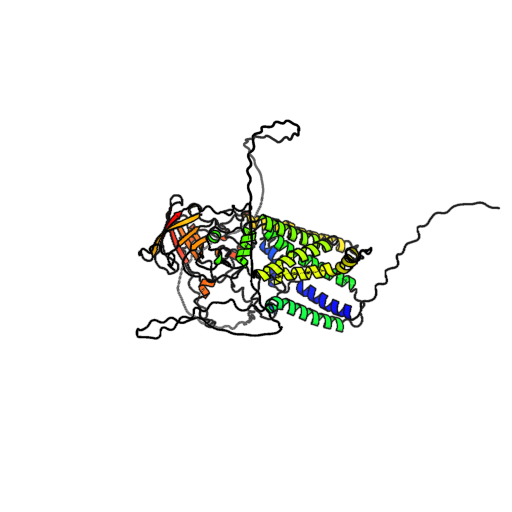ATOM 4999 O O . ASP A 1 628 ? -16.485 -16.392 24.466 1.00 93.19 628 ASP A O 1
ATOM 5003 N N . GLY A 1 629 ? -16.832 -14.636 25.817 1.00 95.81 629 GLY A N 1
ATOM 5004 C CA . GLY A 1 629 ? -17.004 -13.652 24.758 1.00 95.81 629 GLY A CA 1
ATOM 5005 C C . GLY A 1 629 ? -18.425 -13.525 24.213 1.00 95.81 629 GLY A C 1
ATOM 5006 O O . GLY A 1 629 ? -18.645 -12.670 23.355 1.00 95.81 629 GLY A O 1
ATOM 5007 N N . ASN A 1 630 ? -19.389 -14.338 24.658 1.00 97.75 630 ASN A N 1
ATOM 5008 C CA . ASN A 1 630 ? -20.782 -14.226 24.213 1.00 97.75 630 ASN A CA 1
ATOM 5009 C C . ASN A 1 630 ? -21.465 -12.998 24.808 1.00 97.75 630 ASN A C 1
ATOM 5011 O O . ASN A 1 630 ? -22.245 -12.342 24.125 1.00 97.75 630 ASN A O 1
ATOM 5015 N N . ARG A 1 631 ? -21.119 -12.657 26.049 1.00 98.31 631 ARG A N 1
ATOM 5016 C CA . ARG A 1 631 ? -21.497 -11.401 26.693 1.00 98.31 631 ARG A CA 1
ATOM 5017 C C . ARG A 1 631 ? -20.250 -10.703 27.206 1.00 98.31 631 ARG A C 1
ATOM 5019 O O . ARG A 1 631 ? -19.463 -11.302 27.940 1.00 98.31 631 ARG A O 1
ATOM 5026 N N . VAL A 1 632 ? -20.055 -9.456 26.795 1.00 98.69 632 VAL A N 1
ATOM 5027 C CA . VAL A 1 632 ? -18.915 -8.622 27.183 1.00 98.69 632 VAL A CA 1
ATOM 5028 C C . VAL A 1 632 ? -19.448 -7.353 27.826 1.00 98.69 632 VAL A C 1
ATOM 5030 O O . VAL A 1 632 ? -20.252 -6.637 27.235 1.00 98.69 632 VAL A O 1
ATOM 5033 N N . ILE A 1 633 ? -18.990 -7.059 29.036 1.00 98.69 633 ILE A N 1
ATOM 5034 C CA . ILE A 1 633 ? -19.286 -5.804 29.721 1.00 98.69 633 ILE A CA 1
ATOM 5035 C C . ILE A 1 633 ? -18.053 -4.919 29.600 1.00 98.69 633 ILE A C 1
ATOM 5037 O O . ILE A 1 633 ? -16.968 -5.321 30.012 1.00 98.69 633 ILE A O 1
ATOM 5041 N N . LEU A 1 634 ? -18.210 -3.726 29.034 1.00 98.75 634 LEU A N 1
ATOM 5042 C CA . LEU A 1 634 ? -17.171 -2.704 28.974 1.00 98.75 634 LEU A CA 1
ATOM 5043 C C . LEU A 1 634 ? -17.503 -1.593 29.964 1.00 98.75 634 LEU A C 1
ATOM 5045 O O . LEU A 1 634 ? -18.614 -1.070 29.954 1.00 98.75 634 LEU A O 1
ATOM 5049 N N . SER A 1 635 ? -16.549 -1.197 30.800 1.00 98.56 635 SER A N 1
ATOM 5050 C CA . SER A 1 635 ? -16.729 -0.085 31.739 1.00 98.56 635 SER A CA 1
ATOM 5051 C C . SER A 1 635 ? -15.458 0.739 31.897 1.00 98.56 635 SER A C 1
ATOM 5053 O O . SER A 1 635 ? -14.358 0.205 31.811 1.00 98.56 635 SER A O 1
ATOM 5055 N N . GLY A 1 636 ? -15.571 2.048 32.109 1.00 98.00 636 GLY A N 1
ATOM 5056 C CA . GLY A 1 636 ? -14.398 2.902 32.303 1.00 98.00 636 GLY A CA 1
ATOM 5057 C C . GLY A 1 636 ? -14.648 4.340 31.889 1.00 98.00 636 GLY A C 1
ATOM 5058 O O . GLY A 1 636 ? -15.678 4.905 32.244 1.00 98.00 636 GLY A O 1
ATOM 5059 N N . VAL A 1 637 ? -13.709 4.931 31.147 1.00 97.50 637 VAL A N 1
ATOM 5060 C CA . VAL A 1 637 ? -13.786 6.319 30.664 1.00 97.50 637 VAL A CA 1
ATOM 5061 C C . VAL A 1 637 ? -13.717 6.394 29.142 1.00 97.50 637 VAL A C 1
ATOM 5063 O O . VAL A 1 637 ? -12.848 5.781 28.515 1.00 97.50 637 VAL A O 1
ATOM 5066 N N . ASN A 1 638 ? -14.630 7.164 28.551 1.00 96.06 638 ASN A N 1
ATOM 5067 C CA . ASN A 1 638 ? -14.729 7.368 27.103 1.00 96.06 638 ASN A CA 1
ATOM 5068 C C . ASN A 1 638 ? -13.806 8.505 26.596 1.00 96.06 638 ASN A C 1
ATOM 5070 O O . ASN A 1 638 ? -12.997 9.062 27.343 1.00 96.06 638 ASN A O 1
ATOM 5074 N N . GLU A 1 639 ? -13.945 8.902 25.322 1.00 92.25 639 GLU A N 1
ATOM 5075 C CA . GLU A 1 639 ? -13.114 9.949 24.715 1.00 92.25 639 GLU A CA 1
ATOM 5076 C C . GLU A 1 639 ? -13.340 11.367 25.252 1.00 92.25 639 GLU A C 1
ATOM 5078 O O . GLU A 1 639 ? -12.474 12.232 25.076 1.00 92.25 639 GLU A O 1
ATOM 5083 N N . THR A 1 640 ? -14.477 11.611 25.903 1.00 92.44 640 THR A N 1
ATOM 5084 C CA . THR A 1 640 ? -14.810 12.878 26.564 1.00 92.44 640 THR A CA 1
ATOM 5085 C C . THR A 1 640 ? -14.470 12.874 28.053 1.00 92.44 640 THR A C 1
ATOM 5087 O O . THR A 1 640 ? -14.606 13.913 28.695 1.00 92.44 640 THR A O 1
ATOM 5090 N N . LYS A 1 641 ? -13.893 11.773 28.563 1.00 94.50 641 LYS A N 1
ATOM 5091 C CA . LYS A 1 641 ? -13.582 11.522 29.982 1.00 94.50 641 LYS A CA 1
ATOM 5092 C C . LYS A 1 641 ? -14.816 11.348 30.872 1.00 94.50 641 LYS A C 1
ATOM 5094 O O . LYS A 1 641 ? -14.702 11.477 32.089 1.00 94.50 641 LYS A O 1
ATOM 5099 N N . ASP A 1 642 ? -15.959 11.040 30.275 1.00 96.88 642 ASP A N 1
ATOM 5100 C CA . ASP A 1 642 ? -17.158 10.634 30.997 1.00 96.88 642 ASP A CA 1
ATOM 5101 C C . ASP A 1 642 ? -17.065 9.153 31.363 1.00 96.88 642 ASP A C 1
ATOM 5103 O O . ASP A 1 642 ? -16.423 8.370 30.647 1.00 96.88 642 ASP A O 1
ATOM 5107 N N . SER A 1 643 ? -17.711 8.755 32.463 1.00 98.00 643 SER A N 1
ATOM 5108 C CA . SER A 1 643 ? -17.812 7.331 32.770 1.00 98.00 643 SER A CA 1
ATOM 5109 C C . SER A 1 643 ? -18.737 6.659 31.761 1.00 98.00 643 SER A C 1
ATOM 5111 O O . SER A 1 643 ? -19.771 7.210 31.387 1.00 98.00 643 SER A O 1
ATOM 5113 N N . ILE A 1 644 ? -18.354 5.478 31.294 1.00 98.44 644 ILE A N 1
ATOM 5114 C CA . ILE A 1 644 ? -19.104 4.705 30.307 1.00 98.44 644 ILE A CA 1
ATOM 5115 C C . ILE A 1 644 ? -19.298 3.280 30.814 1.00 98.44 644 ILE A C 1
ATOM 5117 O O . ILE A 1 644 ? -18.391 2.704 31.415 1.00 98.44 644 ILE A O 1
ATOM 5121 N N . TYR A 1 645 ? -20.479 2.723 30.565 1.00 98.69 645 TYR A N 1
ATOM 5122 C CA . TYR A 1 645 ? -20.802 1.317 30.788 1.00 98.69 645 TYR A CA 1
ATOM 5123 C C . TYR A 1 645 ? -21.588 0.797 29.585 1.00 98.69 645 TYR A C 1
ATOM 5125 O O . TYR A 1 645 ? -22.586 1.400 29.191 1.00 98.69 645 TYR A O 1
ATOM 5133 N N . VAL A 1 646 ? -21.126 -0.293 28.981 1.00 98.56 646 VAL A N 1
ATOM 5134 C CA . VAL A 1 646 ? -21.710 -0.876 27.770 1.00 98.56 646 VAL A CA 1
ATOM 5135 C C . VAL A 1 646 ? -21.813 -2.382 27.938 1.00 98.56 646 VAL A C 1
ATOM 5137 O O . VAL A 1 646 ? -20.820 -3.033 28.255 1.00 98.56 646 VAL A O 1
ATOM 5140 N N . VAL A 1 647 ? -22.989 -2.945 27.677 1.00 98.62 647 VAL A N 1
ATOM 5141 C CA . VAL A 1 647 ? -23.170 -4.399 27.579 1.00 98.62 647 VAL A CA 1
ATOM 5142 C C . VAL A 1 647 ? -23.274 -4.778 26.112 1.00 98.62 647 VAL A C 1
ATOM 5144 O O . VAL A 1 647 ? -24.062 -4.201 25.358 1.00 98.62 647 VAL A O 1
ATOM 5147 N N . LEU A 1 648 ? -22.441 -5.736 25.724 1.00 98.69 648 LEU A N 1
ATOM 5148 C CA . LEU A 1 648 ? -22.295 -6.239 24.373 1.00 98.69 648 LEU A CA 1
ATOM 5149 C C . LEU A 1 648 ? -22.690 -7.714 24.334 1.00 98.69 648 LEU A C 1
ATOM 5151 O O . LEU A 1 648 ? -22.026 -8.545 24.954 1.00 98.69 648 LEU A O 1
ATOM 5155 N N . ASP A 1 649 ? -23.718 -8.044 23.558 1.00 98.50 649 ASP A N 1
ATOM 5156 C CA . ASP A 1 649 ? -24.148 -9.426 23.331 1.00 98.50 649 ASP A CA 1
ATOM 5157 C C . ASP A 1 649 ? -23.751 -9.864 21.916 1.00 98.50 649 ASP A C 1
ATOM 5159 O O . ASP A 1 649 ? -24.132 -9.246 20.915 1.00 98.50 649 ASP A O 1
ATOM 5163 N N . ARG A 1 650 ? -22.927 -10.912 21.828 1.00 98.12 650 ARG A N 1
ATOM 5164 C CA . ARG A 1 650 ? -22.379 -11.423 20.571 1.00 98.12 650 ARG A CA 1
ATOM 5165 C C . ARG A 1 650 ? -23.497 -11.991 19.716 1.00 98.12 650 ARG A C 1
ATOM 5167 O O . ARG A 1 650 ? -24.322 -12.771 20.184 1.00 98.12 650 ARG A O 1
ATOM 5174 N N . TYR A 1 651 ? -23.449 -11.696 18.425 1.00 96.94 651 TYR A N 1
ATOM 5175 C CA . TYR A 1 651 ? -24.329 -12.331 17.456 1.00 96.94 651 TYR A CA 1
ATOM 5176 C C . TYR A 1 651 ? -23.554 -12.794 16.226 1.00 96.94 651 TYR A C 1
ATOM 5178 O O . TYR A 1 651 ? -22.568 -12.190 15.796 1.00 96.94 651 TYR A O 1
ATOM 5186 N N . ASN A 1 652 ? -24.009 -13.901 15.644 1.00 94.19 652 ASN A N 1
ATOM 5187 C CA . ASN A 1 652 ? -23.425 -14.432 14.423 1.00 94.19 652 ASN A CA 1
ATOM 5188 C C . ASN A 1 652 ? -24.132 -13.834 13.201 1.00 94.19 652 ASN A C 1
ATOM 5190 O O . ASN A 1 652 ? -25.174 -14.328 12.762 1.00 94.19 652 ASN A O 1
ATOM 5194 N N . LYS A 1 653 ? -23.567 -12.756 12.651 1.00 93.69 653 LYS A N 1
ATOM 5195 C CA . LYS A 1 653 ? -24.050 -12.154 11.405 1.00 93.69 653 LYS A CA 1
ATOM 5196 C C . LYS A 1 653 ? -23.681 -13.044 10.218 1.00 93.69 653 LYS A C 1
ATOM 5198 O O . LYS A 1 653 ? -22.506 -13.222 9.908 1.00 93.69 653 LYS A O 1
ATOM 5203 N N . LYS A 1 654 ? -24.687 -13.572 9.517 1.00 93.12 654 LYS A N 1
ATOM 5204 C CA . LYS A 1 654 ? -24.485 -14.297 8.255 1.00 93.12 654 LYS A CA 1
ATOM 5205 C C . LYS A 1 654 ? -24.282 -13.297 7.119 1.00 93.12 654 LYS A C 1
ATOM 5207 O O . LYS A 1 654 ? -25.246 -12.723 6.621 1.00 93.12 654 LYS A O 1
ATOM 5212 N N . TYR A 1 655 ? -23.033 -13.076 6.726 1.00 93.75 655 TYR A N 1
ATOM 5213 C CA . TYR A 1 655 ? -22.716 -12.268 5.551 1.00 93.75 655 TYR A CA 1
ATOM 5214 C C . TYR A 1 655 ? -23.002 -13.051 4.267 1.00 93.75 655 TYR A C 1
ATOM 5216 O O . TYR A 1 655 ? -22.669 -14.229 4.167 1.00 93.75 655 TYR A O 1
ATOM 5224 N N . THR A 1 656 ? -23.594 -12.385 3.274 1.00 93.81 656 THR A N 1
ATOM 5225 C CA . THR A 1 656 ? -23.806 -12.966 1.936 1.00 93.81 656 THR A CA 1
ATOM 5226 C C . THR A 1 656 ? -22.485 -13.183 1.199 1.00 93.81 656 THR A C 1
ATOM 5228 O O . THR A 1 656 ? -22.367 -14.096 0.387 1.00 93.81 656 THR A O 1
ATOM 5231 N N . LEU A 1 657 ? -21.484 -12.342 1.477 1.00 92.06 657 LEU A N 1
ATOM 5232 C CA . LEU A 1 657 ? -20.149 -12.485 0.912 1.00 92.06 657 LEU A CA 1
ATOM 5233 C C . LEU A 1 657 ? -19.420 -13.671 1.565 1.00 92.06 657 LEU A C 1
ATOM 5235 O O . LEU A 1 657 ? -19.376 -13.741 2.798 1.00 92.06 657 LEU A O 1
ATOM 5239 N N . PRO A 1 658 ? -18.833 -14.585 0.773 1.00 90.06 658 PRO A N 1
ATOM 5240 C CA . PRO A 1 658 ? -18.041 -15.679 1.312 1.00 90.06 658 PRO A CA 1
ATOM 5241 C C . PRO A 1 658 ? -16.752 -15.148 1.943 1.00 90.06 658 PRO A C 1
ATOM 5243 O O . PRO A 1 658 ? -16.200 -14.141 1.507 1.00 90.06 658 PRO A O 1
ATOM 5246 N N . ALA A 1 659 ? -16.238 -15.862 2.944 1.00 88.12 659 ALA A N 1
ATOM 5247 C CA . ALA A 1 659 ? -14.937 -15.546 3.520 1.00 88.12 659 ALA A CA 1
ATOM 5248 C C . ALA A 1 659 ? -13.831 -15.591 2.451 1.00 88.12 659 ALA A C 1
ATOM 5250 O O . ALA A 1 659 ? -13.871 -16.406 1.525 1.00 88.12 659 ALA A O 1
ATOM 5251 N N . SER A 1 660 ? -12.819 -14.734 2.605 1.00 89.94 660 SER A N 1
ATOM 5252 C CA . SER A 1 660 ? -11.674 -14.723 1.695 1.00 89.94 660 SER A CA 1
ATOM 5253 C C . SER A 1 660 ? -10.953 -16.071 1.688 1.00 89.94 660 SER A C 1
ATOM 5255 O O . SER A 1 660 ? -10.621 -16.616 2.740 1.00 89.94 660 SER A O 1
ATOM 5257 N N . THR A 1 661 ? -10.611 -16.565 0.498 1.00 90.44 661 THR A N 1
ATOM 5258 C CA . THR A 1 661 ? -9.720 -17.725 0.337 1.00 90.44 661 THR A CA 1
ATOM 5259 C C . THR A 1 661 ? -8.249 -17.381 0.589 1.00 90.44 661 THR A C 1
ATOM 5261 O O . THR A 1 661 ? -7.421 -18.281 0.702 1.00 90.44 661 THR A O 1
ATOM 5264 N N . LEU A 1 662 ? -7.905 -16.088 0.638 1.00 92.00 662 LEU A N 1
ATOM 5265 C CA . LEU A 1 662 ? -6.562 -15.570 0.908 1.00 92.00 662 LEU A CA 1
ATOM 5266 C C . LEU A 1 662 ? -6.645 -14.540 2.039 1.00 92.00 662 LEU A C 1
ATOM 5268 O O . LEU A 1 662 ? -7.140 -13.428 1.845 1.00 92.00 662 LEU A O 1
ATOM 5272 N N . VAL A 1 663 ? -6.180 -14.917 3.228 1.00 89.62 663 VAL A N 1
ATOM 5273 C CA . VAL A 1 663 ? -6.236 -14.075 4.431 1.00 89.62 663 VAL A CA 1
ATOM 5274 C C . VAL A 1 663 ? -4.844 -13.536 4.729 1.00 89.62 663 VAL A C 1
ATOM 5276 O O . VAL A 1 663 ? -3.898 -14.312 4.860 1.00 89.62 663 VAL A O 1
ATOM 5279 N N . ALA A 1 664 ? -4.731 -12.211 4.809 1.00 91.00 664 ALA A N 1
ATOM 5280 C CA . ALA A 1 664 ? -3.520 -11.552 5.268 1.00 91.00 664 ALA A CA 1
ATOM 5281 C C . ALA A 1 664 ? -3.495 -11.525 6.803 1.00 91.00 664 ALA A C 1
ATOM 5283 O O . ALA A 1 664 ? -4.518 -11.285 7.446 1.00 91.00 664 ALA A O 1
ATOM 5284 N N . GLY A 1 665 ? -2.316 -11.748 7.371 1.00 91.25 665 GLY A N 1
ATOM 5285 C CA . GLY A 1 665 ? -2.093 -11.781 8.809 1.00 91.25 665 GLY A CA 1
ATOM 5286 C C . GLY A 1 665 ? -2.389 -13.139 9.434 1.00 91.25 665 GLY A C 1
ATOM 5287 O O . GLY A 1 665 ? -3.219 -13.921 8.967 1.00 91.25 665 GLY A O 1
ATOM 5288 N N . LYS A 1 666 ? -1.680 -13.414 10.526 1.00 90.56 666 LYS A N 1
ATOM 5289 C CA . LYS A 1 666 ? -1.824 -14.610 11.348 1.00 90.56 666 LYS A CA 1
ATOM 5290 C C . LYS A 1 666 ? -2.115 -14.138 12.770 1.00 90.56 666 LYS A C 1
ATOM 5292 O O . LYS A 1 666 ? -1.206 -13.662 13.445 1.00 90.56 666 LYS A O 1
ATOM 5297 N N . TYR A 1 667 ? -3.381 -14.240 13.176 1.00 89.62 667 TYR A N 1
ATOM 5298 C CA . TYR A 1 667 ? -3.926 -13.635 14.399 1.00 89.62 667 TYR A CA 1
ATOM 5299 C C . TYR A 1 667 ? -4.436 -14.639 15.423 1.00 89.62 667 TYR A C 1
ATOM 5301 O O . TYR A 1 667 ? -5.048 -15.654 15.022 1.00 89.62 667 TYR A O 1
#

Radius of gyration: 35.13 Å; chains: 1; bounding box: 102×86×128 Å

Secondary structure (DSSP, 8-state):
--------------------PPPPPHHHHHHHHHHHHHHHHHHS---HHHHHHHHH--TTS--HHHHHHHHT-----GGGGT---TTS--SS-----------------------------------------------------------------------------------------------------------------------------------PPP---HHHHTHHHHHHHHHHHHHHHHHHHH-SS----HHHHHHHHHHHHHHHHHHHHHHHHHHHHTT-SSPPPPHHHHHS-GGGB-HHHHHHHHHHTSHHHHHHHHHHHHHHHHHHTSTTTHHHHHHHHHHHHHHHHHHHHHTT-S-HHHHHHHHHHHHHHHTTTHHHHHHHHTS--------------SHHHHHHHHHHHHHHHIIIIIIHHHHHHHHHHHS-TTS--SBP-TTT-EEEEEEEEEETTEE----TT-SSS-SEEEE-SBSEEEEE-SSPPPPB-S----SSSSGGG--TTTBTB-TTEEEEEEEEETTTTEEEEEES-SGGGTTT-------------PPP---S-HHHHHHH--GGGSS-GGG--HHHHHHHHS--------EEEEEEE-SSSSEEEEEEE-TTS-EEEEEEEEE----SSPPPSS--S--

Foldseek 3Di:
DDDDDDDDDDPPDPPPPPPPPDDQDPVRLLVLLLVLLLLCLFQDDPDPVLVVLVVPADPVFGFLVSLLSNQLDGQDCCVVVVHDPPQDLDLFDDFDDDPPPPPDDDDDDDDDDDDDDDDDDDDDDDDDDDDDDDDDDDDDDDDDDDDDDDDDDDDDDDDDDDDDDDDDDDDDDDDDDDDDDDDDDDDDDDDDDDDDDDDDDDDDDDDDDDDDDDDPDDPPPPPDDPDDDPVVVCVSSVVSSVSSNVSSVVCVVVPPDDDDPSQVSLVVSLLSLLLSLLSNLLSVLLCLLLVLLQAAAWPLRLVADPVQFALLLVVSNVCNLVSVVSSVLSVLSNVLSVLSLDPVRVLVSLVSLLVSLVVVLVSCVVRVNSCNVSSVSSNVSSCSSNVLCVVQCCCCPVVVHDHDDDGDDDDQVPPVSVVVSVVVSVVSCCSSVPVSNLSSVCCQAWQRFQAFRFFDDPLQAAKWAFPWKDWLNDTDDDDQQAQPDWGIWGDTRHQKIKTFGQHWADADCRSQTCVVSHRLRNGSSRHRGIGGIWMWGWQALPPQQKTKTWTSDLVSVVVPDDPDDDDPDDDDPDPPPPPDPPVSCVSSDDSLPSIDPSSNGPSSVVSSPDPGDDRDTQIWMWHWDDDRSQWIWTWGAGSVRITMITIIGGDDDDDPRDDDPNHGHDD